Protein 2MMJ (pdb70)

Sequence (20 aa):
GLFGVLAKVAHVVGAIAEHFGLFGVLAKVAHVVGAIAEHFGLFGVLAKVAHVVGAIAEHFGLFGVLAKVAHVVGAIAEHFGLFGVLAKVAHVVGAIAEHFGLFGVLAKVAHVVGAIAEHFGLFGVLAKVAHVVGAIAEHFGLFGVLAKVAHVVGAIAEHFGLFGVLAKVAHVVGAIAEHFGLFGVLAKVAHVVGAIAEHFGLFGVLAKVAHVVGAIAEHFGLFGVLAKVAHVVGAIAEHFGLFGVLAKVAHVVGAIAEHFGLFGVLAKVAHVVGAIAEHFGLFGVLAKVAHVVGAIAEHFGLFGVLAKVAHVVGAIAEHFGLFGVLAKVAHVVGAIAEHFGLFGVLAKVAHVVGAIAEHFGLFGVLAKVAHVVGAIAEHFGLFGVLAKVAHVVGAIAEHF

Organism: Ranoidea genimaculata (NCBI:txid95132)

Radius of gyration: 10.29 Å; Cα contacts (8 Å, |Δi|>4): 0; chains: 1; bounding box: 11×31×11 Å

Structure (mmCIF, N/CA/C/O backbone):
data_2MMJ
#
_entry.id   2MMJ
#
loop_
_atom_site.group_PDB
_atom_site.id
_atom_site.type_symbol
_atom_site.label_atom_id
_atom_site.label_alt_id
_atom_site.label_comp_id
_atom_site.label_asym_id
_atom_site.label_entity_id
_atom_site.label_seq_id
_atom_site.pdbx_PDB_ins_code
_atom_site.Cartn_x
_atom_site.Cartn_y
_atom_site.Cartn_z
_atom_site.occupancy
_atom_site.B_iso_or_equiv
_atom_site.auth_seq_id
_atom_site.auth_comp_id
_atom_site.auth_asym_id
_atom_site.auth_atom_id
_atom_site.pdbx_PDB_model_num
ATOM 1 N N . GLY A 1 1 ? -4.249 -17.488 2.429 1.00 13.00 1 GLY A N 1
ATOM 2 C CA . GLY A 1 1 ? -3.508 -17.487 1.182 1.00 45.03 1 GLY A CA 1
ATOM 3 C C . GLY A 1 1 ? -3.797 -16.263 0.336 1.00 1.20 1 GLY A C 1
ATOM 4 O O . GLY A 1 1 ? -2.952 -15.826 -0.447 1.00 12.11 1 GLY A O 1
ATOM 10 N N . LEU A 1 2 ? -4.994 -15.708 0.491 1.00 2.14 2 LEU A N 1
ATOM 11 C CA . LEU A 1 2 ? -5.394 -14.527 -0.266 1.00 2.23 2 LEU A CA 1
ATOM 12 C C . LEU A 1 2 ? -4.766 -13.266 0.320 1.00 63.21 2 LEU A C 1
ATOM 13 O O . LEU A 1 2 ? -3.900 -12.646 -0.299 1.00 34.13 2 LEU A O 1
ATOM 29 N N . PHE A 1 3 ? -5.206 -12.894 1.517 1.00 4.43 3 PHE A N 1
ATOM 30 C CA . PHE A 1 3 ? -4.686 -11.707 2.188 1.00 63.44 3 PHE A CA 1
ATOM 31 C C . PHE A 1 3 ? -3.168 -11.783 2.327 1.00 11.14 3 PHE A C 1
ATOM 32 O O . PHE A 1 3 ? -2.486 -10.760 2.365 1.00 64.12 3 PHE A O 1
ATOM 49 N N . GLY A 1 4 ? -2.647 -13.004 2.405 1.00 42.32 4 GLY A N 1
ATOM 50 C CA . GLY A 1 4 ? -1.214 -13.191 2.540 1.00 31.25 4 GLY A CA 1
ATOM 51 C C . GLY A 1 4 ? -0.428 -12.425 1.495 1.00 24.23 4 GLY A C 1
ATOM 52 O O . GLY A 1 4 ? 0.704 -12.008 1.742 1.00 50.32 4 GLY A O 1
ATOM 56 N N . VAL A 1 5 ? -1.027 -12.241 0.323 1.00 30.02 5 VAL A N 1
ATOM 57 C CA . VAL A 1 5 ? -0.375 -11.521 -0.764 1.00 11.30 5 VAL A CA 1
ATOM 58 C C . VAL A 1 5 ? -0.823 -10.064 -0.804 1.00 44.11 5 VAL A C 1
ATOM 59 O O . VAL A 1 5 ? -0.113 -9.199 -1.318 1.00 45.43 5 VAL A O 1
ATOM 72 N N . LEU A 1 6 ? -2.004 -9.799 -0.258 1.00 52.41 6 LEU A N 1
ATOM 73 C CA . LEU A 1 6 ? -2.548 -8.445 -0.230 1.00 62.14 6 LEU A CA 1
ATOM 74 C C . LEU A 1 6 ? -1.549 -7.470 0.384 1.00 42.43 6 LEU A C 1
ATOM 75 O O . LEU A 1 6 ? -1.554 -6.280 0.068 1.00 23.23 6 LEU A O 1
ATOM 91 N N . ALA A 1 7 ? -0.692 -7.982 1.261 1.00 61.22 7 ALA A N 1
ATOM 92 C CA . ALA A 1 7 ? 0.316 -7.157 1.916 1.00 72.43 7 ALA A CA 1
ATOM 93 C C . ALA A 1 7 ? 1.240 -6.505 0.894 1.00 64.15 7 ALA A C 1
ATOM 94 O O . ALA A 1 7 ? 1.808 -5.442 1.144 1.00 43.22 7 ALA A O 1
ATOM 101 N N . LYS A 1 8 ? 1.388 -7.149 -0.259 1.00 62.03 8 LYS A N 1
ATOM 102 C CA . LYS A 1 8 ? 2.244 -6.632 -1.321 1.00 33.02 8 LYS A CA 1
ATOM 103 C C . LYS A 1 8 ? 1.748 -5.273 -1.806 1.00 23.24 8 LYS A C 1
ATOM 104 O O . LYS A 1 8 ? 2.487 -4.524 -2.445 1.00 73.12 8 LYS A O 1
ATOM 123 N N . VAL A 1 9 ? 0.494 -4.961 -1.496 1.00 10.43 9 VAL A N 1
ATOM 124 C CA . VAL A 1 9 ? -0.099 -3.691 -1.898 1.00 10.35 9 VAL A CA 1
ATOM 125 C C . VAL A 1 9 ? -0.909 -3.078 -0.760 1.00 62.14 9 VAL A C 1
ATOM 126 O O . VAL A 1 9 ? -2.061 -2.687 -0.946 1.00 21.34 9 VAL A O 1
ATOM 139 N N . ALA A 1 10 ? -0.298 -2.997 0.417 1.00 43.00 10 ALA A N 1
ATOM 140 C CA . ALA A 1 10 ? -0.961 -2.429 1.584 1.00 21.33 10 ALA A CA 1
ATOM 141 C C . ALA A 1 10 ? 0.053 -2.029 2.651 1.00 33.31 10 ALA A C 1
ATOM 142 O O . ALA A 1 10 ? 0.477 -2.890 3.397 1.00 64.55 10 ALA A O 1
ATOM 168 N N . HIS A 1 12 ? 2.920 0.238 1.647 1.00 41.34 12 HIS A N 1
ATOM 169 C CA . HIS A 1 12 ? 3.951 0.849 0.814 1.00 74.51 12 HIS A CA 1
ATOM 170 C C . HIS A 1 12 ? 3.327 1.604 -0.356 1.00 0.02 12 HIS A C 1
ATOM 171 O O . HIS A 1 12 ? 3.970 2.453 -0.973 1.00 52.40 12 HIS A O 1
ATOM 185 N N . VAL A 1 13 ? 2.071 1.288 -0.656 1.00 1.42 13 VAL A N 1
ATOM 186 C CA . VAL A 1 13 ? 1.360 1.937 -1.751 1.00 45.41 13 VAL A CA 1
ATOM 187 C C . VAL A 1 13 ? 1.399 3.455 -1.608 1.00 72.35 13 VAL A C 1
ATOM 188 O O . VAL A 1 13 ? 1.828 4.164 -2.518 1.00 43.14 13 VAL A O 1
ATOM 201 N N . VAL A 1 14 ? 0.947 3.947 -0.459 1.00 50.24 14 VAL A N 1
ATOM 202 C CA . VAL A 1 14 ? 0.931 5.381 -0.196 1.00 11.11 14 VAL A CA 1
ATOM 203 C C . VAL A 1 14 ? 2.302 6.001 -0.444 1.00 35.12 14 VAL A C 1
ATOM 204 O O . VAL A 1 14 ? 2.408 7.112 -0.962 1.00 33.34 14 VAL A O 1
ATOM 217 N N . GLY A 1 15 ? 3.350 5.274 -0.070 1.00 62.44 15 GLY A N 1
ATOM 218 C CA . GLY A 1 15 ? 4.701 5.768 -0.261 1.00 3.05 15 GLY A CA 1
ATOM 219 C C . GLY A 1 15 ? 5.039 5.986 -1.722 1.00 54.02 15 GLY A C 1
ATOM 220 O O . GLY A 1 15 ? 5.926 6.772 -2.051 1.00 4.34 15 GLY A O 1
ATOM 224 N N . ALA A 1 16 ? 4.329 5.287 -2.602 1.00 63.12 16 ALA A N 1
ATOM 225 C CA . ALA A 1 16 ? 4.558 5.408 -4.037 1.00 10.24 16 ALA A CA 1
ATOM 226 C C . ALA A 1 16 ? 3.601 6.417 -4.662 1.00 13.33 16 ALA A C 1
ATOM 227 O O . ALA A 1 16 ? 4.026 7.346 -5.350 1.00 35.21 16 ALA A O 1
ATOM 234 N N . ILE A 1 17 ? 2.308 6.229 -4.419 1.00 21.35 17 ILE A N 1
ATOM 235 C CA . ILE A 1 17 ? 1.291 7.123 -4.958 1.00 4.22 17 ILE A CA 1
ATOM 236 C C . ILE A 1 17 ? 1.559 8.568 -4.552 1.00 4.44 17 ILE A C 1
ATOM 237 O O . ILE A 1 17 ? 1.314 9.496 -5.322 1.00 15.11 17 ILE A O 1
ATOM 253 N N . ALA A 1 18 ? 2.067 8.752 -3.337 1.00 34.50 18 ALA A N 1
ATOM 254 C CA . ALA A 1 18 ? 2.372 10.083 -2.829 1.00 41.45 18 ALA A CA 1
ATOM 255 C C . ALA A 1 18 ? 3.600 10.666 -3.520 1.00 65.33 18 ALA A C 1
ATOM 256 O O . ALA A 1 18 ? 3.856 11.867 -3.442 1.00 25.34 18 ALA A O 1
ATOM 263 N N . GLU A 1 19 ? 4.357 9.806 -4.196 1.00 51.30 19 GLU A N 1
ATOM 264 C CA . GLU A 1 19 ? 5.560 10.237 -4.899 1.00 54.10 19 GLU A CA 1
ATOM 265 C C . GLU A 1 19 ? 5.203 11.055 -6.137 1.00 73.41 19 GLU A C 1
ATOM 266 O O . GLU A 1 19 ? 5.727 12.150 -6.344 1.00 71.42 19 GLU A O 1
ATOM 278 N N . HIS A 1 20 ? 4.307 10.514 -6.958 1.00 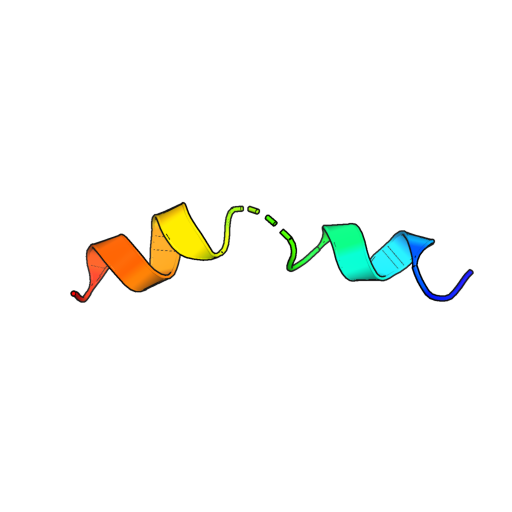5.40 20 HIS A N 1
ATOM 279 C CA . HIS A 1 20 ? 3.880 11.193 -8.176 1.00 52.02 20 HIS A CA 1
ATOM 280 C C . HIS A 1 20 ? 2.880 12.301 -7.859 1.00 33.44 20 HIS A C 1
ATOM 281 O O . HIS A 1 20 ? 2.726 13.251 -8.626 1.00 3.33 20 HIS A O 1
ATOM 295 N N . PHE A 1 21 ? 2.201 12.171 -6.723 1.00 71.45 21 PHE A N 1
ATOM 296 C CA . PHE A 1 21 ? 1.214 13.159 -6.305 1.00 41.53 21 PHE A CA 1
ATOM 297 C C . PHE A 1 21 ? 1.835 14.180 -5.356 1.00 21.22 21 PHE A C 1
ATOM 298 O O . PHE A 1 21 ? 1.165 14.816 -4.579 1.00 72.14 21 PHE A O 1
ATOM 318 N N . GLY A 1 1 ? -4.378 -18.396 1.345 1.00 1.44 1 GLY A N 2
ATOM 319 C CA . GLY A 1 1 ? -3.772 -17.167 1.825 1.00 42.12 1 GLY A CA 2
ATOM 320 C C . GLY A 1 1 ? -4.014 -15.998 0.891 1.00 43.33 1 GLY A C 2
ATOM 321 O O . GLY A 1 1 ? -3.082 -15.488 0.267 1.00 60.40 1 GLY A O 2
ATOM 327 N N . LEU A 1 2 ? -5.269 -15.573 0.790 1.00 13.40 2 LEU A N 2
ATOM 328 C CA . LEU A 1 2 ? -5.632 -14.456 -0.077 1.00 35.21 2 LEU A CA 2
ATOM 329 C C . LEU A 1 2 ? -5.014 -13.155 0.424 1.00 12.34 2 LEU A C 2
ATOM 330 O O . LEU A 1 2 ? -4.201 -12.537 -0.265 1.00 41.35 2 LEU A O 2
ATOM 346 N N . PHE A 1 3 ? -5.401 -12.745 1.627 1.00 32.35 3 PHE A N 2
ATOM 347 C CA . PHE A 1 3 ? -4.884 -11.518 2.220 1.00 71.20 3 PHE A CA 2
ATOM 348 C C . PHE A 1 3 ? -3.374 -11.605 2.419 1.00 14.43 3 PHE A C 2
ATOM 349 O O . PHE A 1 3 ? -2.675 -10.593 2.399 1.00 3.23 3 PHE A O 2
ATOM 366 N N . GLY A 1 4 ? -2.876 -12.823 2.614 1.00 63.43 4 GLY A N 2
ATOM 367 C CA . GLY A 1 4 ? -1.453 -13.020 2.814 1.00 42.21 4 GLY A CA 2
ATOM 368 C C . GLY A 1 4 ? -0.618 -12.360 1.735 1.00 54.53 4 GLY A C 2
ATOM 369 O O . GLY A 1 4 ? 0.525 -11.971 1.975 1.00 54.11 4 GLY A O 2
ATOM 373 N N . VAL A 1 5 ? -1.190 -12.232 0.542 1.00 64.20 5 VAL A N 2
ATOM 374 C CA . VAL A 1 5 ? -0.490 -11.615 -0.578 1.00 44.43 5 VAL A CA 2
ATOM 375 C C . VAL A 1 5 ? -0.877 -10.147 -0.726 1.00 15.53 5 VAL A C 2
ATOM 376 O O . VAL A 1 5 ? -0.112 -9.343 -1.260 1.00 2.32 5 VAL A O 2
ATOM 389 N N . LEU A 1 6 ? -2.067 -9.803 -0.246 1.00 43.11 6 LEU A N 2
ATOM 390 C CA . LEU A 1 6 ? -2.555 -8.431 -0.324 1.00 41.25 6 LEU A CA 2
ATOM 391 C C . LEU A 1 6 ? -1.567 -7.464 0.321 1.00 3.53 6 LEU A C 2
ATOM 392 O O . LEU A 1 6 ? -1.525 -6.283 -0.023 1.00 54.45 6 LEU A O 2
ATOM 408 N N . ALA A 1 7 ? -0.771 -7.975 1.255 1.00 1.54 7 ALA A N 2
ATOM 409 C CA . ALA A 1 7 ? 0.221 -7.158 1.944 1.00 63.12 7 ALA A CA 2
ATOM 410 C C . ALA A 1 7 ? 1.245 -6.596 0.963 1.00 55.51 7 ALA A C 2
ATOM 411 O O . ALA A 1 7 ? 1.832 -5.539 1.201 1.00 30.55 7 ALA A O 2
ATOM 418 N N . LYS A 1 8 ? 1.457 -7.309 -0.137 1.00 62.14 8 LYS A N 2
ATOM 419 C CA . LYS A 1 8 ? 2.411 -6.882 -1.154 1.00 40.40 8 LYS A CA 2
ATOM 420 C C . LYS A 1 8 ? 2.017 -5.527 -1.735 1.00 63.42 8 LYS A C 2
ATOM 421 O O . LYS A 1 8 ? 2.839 -4.833 -2.331 1.00 3.15 8 LYS A O 2
ATOM 440 N N . VAL A 1 9 ? 0.752 -5.158 -1.558 1.00 73.42 9 VAL A N 2
ATOM 441 C CA . VAL A 1 9 ? 0.248 -3.886 -2.063 1.00 2.05 9 VAL A CA 2
ATOM 442 C C . VAL A 1 9 ? -0.622 -3.188 -1.024 1.00 2.45 9 VAL A C 2
ATOM 443 O O . VAL A 1 9 ? -1.728 -2.743 -1.325 1.00 43.24 9 VAL A O 2
ATOM 456 N N . ALA A 1 10 ? -0.112 -3.095 0.200 1.00 71.41 10 ALA A N 2
ATOM 457 C CA . ALA A 1 10 ? -0.842 -2.448 1.284 1.00 34.14 10 ALA A CA 2
ATOM 458 C C . ALA A 1 10 ? 0.104 -2.013 2.399 1.00 32.51 10 ALA A C 2
ATOM 459 O O . ALA A 1 10 ? 0.449 -2.841 3.220 1.00 64.22 10 ALA A O 2
ATOM 485 N N . HIS A 1 12 ? 3.114 0.147 1.499 1.00 32.21 12 HIS A N 2
ATOM 486 C CA . HIS A 1 12 ? 4.208 0.709 0.714 1.00 32.41 12 HIS A CA 2
ATOM 487 C C . HIS A 1 12 ? 3.672 1.484 -0.486 1.00 52.22 12 HIS A C 2
ATOM 488 O O . HIS A 1 12 ? 4.354 2.353 -1.030 1.00 63.13 12 HIS A O 2
ATOM 502 N N . VAL A 1 13 ? 2.448 1.163 -0.893 1.00 3.24 13 VAL A N 2
ATOM 503 C CA . VAL A 1 13 ? 1.821 1.829 -2.029 1.00 54.35 13 VAL A CA 2
ATOM 504 C C . VAL A 1 13 ? 1.790 3.341 -1.830 1.00 11.33 13 VAL A C 2
ATOM 505 O O . VAL A 1 13 ? 2.252 4.100 -2.683 1.00 2.11 13 VAL A O 2
ATOM 518 N N . VAL A 1 14 ? 1.244 3.773 -0.698 1.00 34.24 14 VAL A N 2
ATOM 519 C CA . VAL A 1 14 ? 1.154 5.194 -0.386 1.00 55.11 14 VAL A CA 2
ATOM 520 C C . VAL A 1 14 ? 2.504 5.881 -0.558 1.00 64.21 14 VAL A C 2
ATOM 521 O O . VAL A 1 14 ? 2.577 7.029 -0.994 1.00 50.21 14 VAL A O 2
ATOM 534 N N . GLY A 1 15 ? 3.573 5.170 -0.213 1.00 33.41 15 GLY A N 2
ATOM 535 C CA . GLY A 1 15 ? 4.907 5.726 -0.337 1.00 13.51 15 GLY A CA 2
ATOM 536 C C . GLY A 1 15 ? 5.234 6.137 -1.759 1.00 73.43 15 GLY A C 2
ATOM 537 O O . GLY A 1 15 ? 6.001 7.073 -1.981 1.00 55.14 15 GLY A O 2
ATOM 541 N N . ALA A 1 16 ? 4.652 5.433 -2.724 1.00 31.14 16 ALA A N 2
ATOM 542 C CA . ALA A 1 16 ? 4.887 5.729 -4.132 1.00 63.12 16 ALA A CA 2
ATOM 543 C C . ALA A 1 16 ? 3.801 6.645 -4.688 1.00 32.30 16 ALA A C 2
ATOM 544 O O . ALA A 1 16 ? 4.092 7.619 -5.383 1.00 12.44 16 ALA A O 2
ATOM 551 N N . ILE A 1 17 ? 2.549 6.325 -4.379 1.00 44.01 17 ILE A N 2
ATOM 552 C CA . ILE A 1 17 ? 1.421 7.120 -4.848 1.00 61.44 17 ILE A CA 2
ATOM 553 C C . ILE A 1 17 ? 1.562 8.578 -4.425 1.00 43.25 17 ILE A C 2
ATOM 554 O O . ILE A 1 17 ? 1.215 9.489 -5.176 1.00 64.43 17 ILE A O 2
ATOM 570 N N . ALA A 1 18 ? 2.075 8.791 -3.218 1.00 52.20 18 ALA A N 2
ATOM 571 C CA . ALA A 1 18 ? 2.265 10.139 -2.696 1.00 3.13 18 ALA A CA 2
ATOM 572 C C . ALA A 1 18 ? 3.444 10.829 -3.376 1.00 74.21 18 ALA A C 2
ATOM 573 O O . ALA A 1 18 ? 3.643 12.033 -3.220 1.00 71.31 18 ALA A O 2
ATOM 580 N N . GLU A 1 19 ? 4.221 10.057 -4.130 1.00 52.11 19 GLU A N 2
ATOM 581 C CA . GLU A 1 19 ? 5.380 10.596 -4.831 1.00 21.12 19 GLU A CA 2
ATOM 582 C C . GLU A 1 19 ? 4.952 11.372 -6.073 1.00 22.11 19 GLU A C 2
ATOM 583 O O . GLU A 1 19 ? 5.378 12.507 -6.286 1.00 44.21 19 GLU A O 2
ATOM 595 N N . HIS A 1 20 ? 4.107 10.751 -6.891 1.00 53.42 20 HIS A N 2
ATOM 596 C CA . HIS A 1 20 ? 3.620 11.383 -8.112 1.00 13.35 20 HIS A CA 2
ATOM 597 C C . HIS A 1 20 ? 2.529 12.401 -7.799 1.00 73.51 20 HIS A C 2
ATOM 598 O O . HIS A 1 20 ? 2.294 13.331 -8.570 1.00 41.14 20 HIS A O 2
ATOM 612 N N . PHE A 1 21 ? 1.863 12.218 -6.663 1.00 22.14 21 PHE A N 2
ATOM 613 C CA . PHE A 1 21 ? 0.795 13.120 -6.249 1.00 72.51 21 PHE A CA 2
ATOM 614 C C . PHE A 1 21 ? 1.132 13.789 -4.920 1.00 5.13 21 PHE A C 2
ATOM 615 O O . PHE A 1 21 ? 0.281 14.048 -4.105 1.00 12.14 21 PHE A O 2
ATOM 635 N N . GLY A 1 1 ? -2.156 -17.254 1.884 1.00 12.03 1 GLY A N 3
ATOM 636 C CA . GLY A 1 1 ? -3.570 -17.154 1.574 1.00 4.35 1 GLY A CA 3
ATOM 637 C C . GLY A 1 1 ? -3.898 -15.925 0.749 1.00 43.21 1 GLY A C 3
ATOM 638 O O . GLY A 1 1 ? -2.999 -15.221 0.286 1.00 62.23 1 GLY A O 3
ATOM 644 N N . LEU A 1 2 ? -5.187 -15.665 0.562 1.00 61.44 2 LEU A N 3
ATOM 645 C CA . LEU A 1 2 ? -5.631 -14.514 -0.215 1.00 14.34 2 LEU A CA 3
ATOM 646 C C . LEU A 1 2 ? -5.018 -13.225 0.323 1.00 40.20 2 LEU A C 3
ATOM 647 O O . LEU A 1 2 ? -4.204 -12.587 -0.345 1.00 3.30 2 LEU A O 3
ATOM 663 N N . PHE A 1 3 ? -5.412 -12.848 1.535 1.00 33.13 3 PHE A N 3
ATOM 664 C CA . PHE A 1 3 ? -4.901 -11.636 2.163 1.00 30.33 3 PHE A CA 3
ATOM 665 C C . PHE A 1 3 ? -3.387 -11.712 2.340 1.00 70.15 3 PHE A C 3
ATOM 666 O O . PHE A 1 3 ? -2.699 -10.692 2.338 1.00 65.45 3 PHE A O 3
ATOM 683 N N . GLY A 1 4 ? -2.875 -12.930 2.491 1.00 51.02 4 GLY A N 3
ATOM 684 C CA . GLY A 1 4 ? -1.447 -13.118 2.667 1.00 12.03 4 GLY A CA 3
ATOM 685 C C . GLY A 1 4 ? -0.634 -12.414 1.599 1.00 45.02 4 GLY A C 3
ATOM 686 O O . GLY A 1 4 ? 0.507 -12.017 1.837 1.00 33.24 4 GLY A O 3
ATOM 690 N N . VAL A 1 5 ? -1.220 -12.261 0.416 1.00 1.33 5 VAL A N 3
ATOM 691 C CA . VAL A 1 5 ? -0.543 -11.601 -0.693 1.00 4.21 5 VAL A CA 3
ATOM 692 C C . VAL A 1 5 ? -0.951 -10.135 -0.793 1.00 63.23 5 VAL A C 3
ATOM 693 O O . VAL A 1 5 ? -0.204 -9.306 -1.317 1.00 21.23 5 VAL A O 3
ATOM 706 N N . LEU A 1 6 ? -2.137 -9.821 -0.287 1.00 15.23 6 LEU A N 3
ATOM 707 C CA . LEU A 1 6 ? -2.646 -8.454 -0.318 1.00 71.41 6 LEU A CA 3
ATOM 708 C C . LEU A 1 6 ? -1.657 -7.491 0.332 1.00 34.44 6 LEU A C 3
ATOM 709 O O . LEU A 1 6 ? -1.636 -6.303 0.016 1.00 5.32 6 LEU A O 3
ATOM 725 N N . ALA A 1 7 ? -0.841 -8.014 1.240 1.00 42.22 7 ALA A N 3
ATOM 726 C CA . ALA A 1 7 ? 0.153 -7.202 1.932 1.00 14.22 7 ALA A CA 3
ATOM 727 C C . ALA A 1 7 ? 1.150 -6.599 0.948 1.00 0.42 7 ALA A C 3
ATOM 728 O O . ALA A 1 7 ? 1.726 -5.541 1.202 1.00 12.25 7 ALA A O 3
ATOM 735 N N . LYS A 1 8 ? 1.350 -7.278 -0.176 1.00 64.41 8 LYS A N 3
ATOM 736 C CA . LYS A 1 8 ? 2.277 -6.810 -1.198 1.00 54.54 8 LYS A CA 3
ATOM 737 C C . LYS A 1 8 ? 1.848 -5.451 -1.742 1.00 22.44 8 LYS A C 3
ATOM 738 O O . LYS A 1 8 ? 2.646 -4.731 -2.342 1.00 51.42 8 LYS A O 3
ATOM 757 N N . VAL A 1 9 ? 0.583 -5.105 -1.525 1.00 31.12 9 VAL A N 3
ATOM 758 C CA . VAL A 1 9 ? 0.048 -3.831 -1.990 1.00 50.33 9 VAL A CA 3
ATOM 759 C C . VAL A 1 9 ? -0.789 -3.159 -0.908 1.00 14.10 9 VAL A C 3
ATOM 760 O O . VAL A 1 9 ? -1.908 -2.713 -1.162 1.00 65.02 9 VAL A O 3
ATOM 773 N N . ALA A 1 10 ? -0.239 -3.089 0.300 1.00 12.13 10 ALA A N 3
ATOM 774 C CA . ALA A 1 10 ? -0.935 -2.468 1.421 1.00 74.03 10 ALA A CA 3
ATOM 775 C C . ALA A 1 10 ? 0.046 -2.051 2.511 1.00 32.34 10 ALA A C 3
ATOM 776 O O . ALA A 1 10 ? 0.426 -2.894 3.300 1.00 63.33 10 ALA A O 3
ATOM 802 N N . HIS A 1 12 ? 3.005 0.151 1.557 1.00 73.34 12 HIS A N 3
ATOM 803 C CA . HIS A 1 12 ? 4.067 0.736 0.747 1.00 1.00 12 HIS A CA 3
ATOM 804 C C . HIS A 1 12 ? 3.487 1.517 -0.428 1.00 5.22 12 HIS A C 3
ATOM 805 O O . HIS A 1 12 ? 4.144 2.395 -0.988 1.00 2.13 12 HIS A O 3
ATOM 819 N N . VAL A 1 13 ? 2.252 1.191 -0.797 1.00 30.53 13 VAL A N 3
ATOM 820 C CA . VAL A 1 13 ? 1.584 1.862 -1.905 1.00 14.43 13 VAL A CA 3
ATOM 821 C C . VAL A 1 13 ? 1.548 3.371 -1.693 1.00 51.14 13 VAL A C 3
ATOM 822 O O . VAL A 1 13 ? 1.888 4.143 -2.591 1.00 41.00 13 VAL A O 3
ATOM 835 N N . VAL A 1 14 ? 1.136 3.787 -0.501 1.00 22.04 14 VAL A N 3
ATOM 836 C CA . VAL A 1 14 ? 1.058 5.205 -0.169 1.00 75.22 14 VAL A CA 3
ATOM 837 C C . VAL A 1 14 ? 2.367 5.916 -0.490 1.00 4.23 14 VAL A C 3
ATOM 838 O O . VAL A 1 14 ? 2.375 6.959 -1.143 1.00 62.11 14 VAL A O 3
ATOM 851 N N . GLY A 1 15 ? 3.474 5.345 -0.026 1.00 23.10 15 GLY A N 3
ATOM 852 C CA . GLY A 1 15 ? 4.775 5.938 -0.273 1.00 51.53 15 GLY A CA 3
ATOM 853 C C . GLY A 1 15 ? 5.047 6.144 -1.751 1.00 23.52 15 GLY A C 3
ATOM 854 O O . GLY A 1 15 ? 5.862 6.986 -2.127 1.00 14.40 15 GLY A O 3
ATOM 858 N N . ALA A 1 16 ? 4.365 5.372 -2.590 1.00 34.24 16 ALA A N 3
ATOM 859 C CA . ALA A 1 16 ? 4.536 5.473 -4.034 1.00 25.54 16 ALA A CA 3
ATOM 860 C C . ALA A 1 16 ? 3.554 6.474 -4.634 1.00 20.33 16 ALA A C 3
ATOM 861 O O . ALA A 1 16 ? 3.952 7.404 -5.335 1.00 25.00 16 ALA A O 3
ATOM 868 N N . ILE A 1 17 ? 2.270 6.276 -4.355 1.00 72.24 17 ILE A N 3
ATOM 869 C CA . ILE A 1 17 ? 1.233 7.160 -4.868 1.00 34.14 17 ILE A CA 3
ATOM 870 C C . ILE A 1 17 ? 1.498 8.608 -4.469 1.00 4.10 17 ILE A C 3
ATOM 871 O O . ILE A 1 17 ? 1.223 9.533 -5.232 1.00 61.20 17 ILE A O 3
ATOM 887 N N . ALA A 1 18 ? 2.036 8.796 -3.269 1.00 63.30 18 ALA A N 3
ATOM 888 C CA . ALA A 1 18 ? 2.343 10.131 -2.769 1.00 42.32 18 ALA A CA 3
ATOM 889 C C . ALA A 1 18 ? 3.569 10.709 -3.469 1.00 24.14 18 ALA A C 3
ATOM 890 O O . ALA A 1 18 ? 3.836 11.908 -3.381 1.00 33.10 18 ALA A O 3
ATOM 897 N N . GLU A 1 19 ? 4.311 9.851 -4.161 1.00 34.01 19 GLU A N 3
ATOM 898 C CA . GLU A 1 19 ? 5.509 10.278 -4.873 1.00 3.40 19 GLU A CA 3
ATOM 899 C C . GLU A 1 19 ? 5.144 11.085 -6.116 1.00 72.31 19 GLU A C 3
ATOM 900 O O . GLU A 1 19 ? 5.675 12.173 -6.342 1.00 50.43 19 GLU A O 3
ATOM 912 N N . HIS A 1 20 ? 4.235 10.542 -6.921 1.00 25.22 20 HIS A N 3
ATOM 913 C CA . HIS A 1 20 ? 3.799 11.211 -8.141 1.00 32.14 20 HIS A CA 3
ATOM 914 C C . HIS A 1 20 ? 2.804 12.323 -7.825 1.00 51.32 20 HIS A C 3
ATOM 915 O O . HIS A 1 20 ? 2.645 13.267 -8.601 1.00 61.25 20 HIS A O 3
ATOM 929 N N . PHE A 1 21 ? 2.135 12.206 -6.683 1.00 32.23 21 PHE A N 3
ATOM 930 C CA . PHE A 1 21 ? 1.154 13.201 -6.266 1.00 42.11 21 PHE A CA 3
ATOM 931 C C . PHE A 1 21 ? 1.751 14.153 -5.233 1.00 1.31 21 PHE A C 3
ATOM 932 O O . PHE A 1 21 ? 1.057 14.764 -4.457 1.00 64.23 21 PHE A O 3
ATOM 952 N N . GLY A 1 1 ? -2.193 -17.268 1.800 1.00 11.12 1 GLY A N 4
ATOM 953 C CA . GLY A 1 1 ? -3.615 -17.122 1.551 1.00 74.15 1 GLY A CA 4
ATOM 954 C C . GLY A 1 1 ? -3.935 -15.902 0.713 1.00 41.50 1 GLY A C 4
ATOM 955 O O . GLY A 1 1 ? -3.032 -15.221 0.222 1.00 24.43 1 GLY A O 4
ATOM 961 N N . LEU A 1 2 ? -5.222 -15.621 0.545 1.00 73.15 2 LEU A N 4
ATOM 962 C CA . LEU A 1 2 ? -5.659 -14.474 -0.242 1.00 41.44 2 LEU A CA 4
ATOM 963 C C . LEU A 1 2 ? -5.055 -13.181 0.297 1.00 51.21 2 LEU A C 4
ATOM 964 O O . LEU A 1 2 ? -4.293 -12.503 -0.395 1.00 73.35 2 LEU A O 4
ATOM 980 N N . PHE A 1 3 ? -5.397 -12.846 1.536 1.00 22.12 3 PHE A N 4
ATOM 981 C CA . PHE A 1 3 ? -4.886 -11.635 2.169 1.00 72.51 3 PHE A CA 4
ATOM 982 C C . PHE A 1 3 ? -3.372 -11.710 2.346 1.00 71.51 3 PHE A C 4
ATOM 983 O O . PHE A 1 3 ? -2.684 -10.690 2.345 1.00 35.42 3 PHE A O 4
ATOM 1000 N N . GLY A 1 4 ? -2.860 -12.929 2.498 1.00 12.54 4 GLY A N 4
ATOM 1001 C CA . GLY A 1 4 ? -1.432 -13.116 2.676 1.00 54.11 4 GLY A CA 4
ATOM 1002 C C . GLY A 1 4 ? -0.618 -12.412 1.608 1.00 74.45 4 GLY A C 4
ATOM 1003 O O . GLY A 1 4 ? 0.522 -12.014 1.847 1.00 1.21 4 GLY A O 4
ATOM 1007 N N . VAL A 1 5 ? -1.204 -12.259 0.425 1.00 63.43 5 VAL A N 4
ATOM 1008 C CA . VAL A 1 5 ? -0.526 -11.600 -0.686 1.00 15.13 5 VAL A CA 4
ATOM 1009 C C . VAL A 1 5 ? -0.935 -10.135 -0.786 1.00 62.30 5 VAL A C 4
ATOM 1010 O O . VAL A 1 5 ? -0.190 -9.306 -1.311 1.00 71.43 5 VAL A O 4
ATOM 1023 N N . LEU A 1 6 ? -2.122 -9.822 -0.280 1.00 44.05 6 LEU A N 4
ATOM 1024 C CA . LEU A 1 6 ? -2.631 -8.455 -0.312 1.00 63.31 6 LEU A CA 4
ATOM 1025 C C . LEU A 1 6 ? -1.644 -7.491 0.338 1.00 55.43 6 LEU A C 4
ATOM 1026 O O . LEU A 1 6 ? -1.623 -6.302 0.022 1.00 53.31 6 LEU A O 4
ATOM 1042 N N . ALA A 1 7 ? -0.828 -8.012 1.247 1.00 25.43 7 ALA A N 4
ATOM 1043 C CA . ALA A 1 7 ? 0.165 -7.199 1.939 1.00 62.32 7 ALA A CA 4
ATOM 1044 C C . ALA A 1 7 ? 1.162 -6.596 0.956 1.00 20.45 7 ALA A C 4
ATOM 1045 O O . ALA A 1 7 ? 1.736 -5.537 1.209 1.00 15.32 7 ALA A O 4
ATOM 1052 N N . LYS A 1 8 ? 1.366 -7.277 -0.166 1.00 61.44 8 LYS A N 4
ATOM 1053 C CA . LYS A 1 8 ? 2.294 -6.809 -1.188 1.00 20.31 8 LYS A CA 4
ATOM 1054 C C . LYS A 1 8 ? 1.864 -5.450 -1.732 1.00 65.21 8 LYS A C 4
ATOM 1055 O O . LYS A 1 8 ? 2.662 -4.730 -2.331 1.00 64.13 8 LYS A O 4
ATOM 1074 N N . VAL A 1 9 ? 0.598 -5.107 -1.518 1.00 42.42 9 VAL A N 4
ATOM 1075 C CA . VAL A 1 9 ? 0.062 -3.833 -1.985 1.00 24.02 9 VAL A CA 4
ATOM 1076 C C . VAL A 1 9 ? -0.779 -3.162 -0.905 1.00 44.40 9 VAL A C 4
ATOM 1077 O O . VAL A 1 9 ? -1.897 -2.718 -1.162 1.00 22.22 9 VAL A O 4
ATOM 1090 N N . ALA A 1 10 ? -0.231 -3.089 0.304 1.00 31.31 10 ALA A N 4
ATOM 1091 C CA . ALA A 1 10 ? -0.930 -2.470 1.423 1.00 23.31 10 ALA A CA 4
ATOM 1092 C C . ALA A 1 10 ? 0.048 -2.051 2.516 1.00 35.41 10 ALA A C 4
ATOM 1093 O O . ALA A 1 10 ? 0.428 -2.895 3.306 1.00 61.15 10 ALA A O 4
ATOM 1119 N N . HIS A 1 12 ? 3.006 0.154 1.569 1.00 34.44 12 HIS A N 4
ATOM 1120 C CA . HIS A 1 12 ? 4.069 0.740 0.762 1.00 4.55 12 HIS A CA 4
ATOM 1121 C C . HIS A 1 12 ? 3.491 1.520 -0.415 1.00 22.32 12 HIS A C 4
ATOM 1122 O O . HIS A 1 12 ? 4.149 2.397 -0.975 1.00 34.11 12 HIS A O 4
ATOM 1136 N N . VAL A 1 13 ? 2.257 1.193 -0.785 1.00 65.23 13 VAL A N 4
ATOM 1137 C CA . VAL A 1 13 ? 1.590 1.862 -1.897 1.00 12.54 13 VAL A CA 4
ATOM 1138 C C . VAL A 1 13 ? 1.552 3.372 -1.685 1.00 63.31 13 VAL A C 4
ATOM 1139 O O . VAL A 1 13 ? 1.887 4.1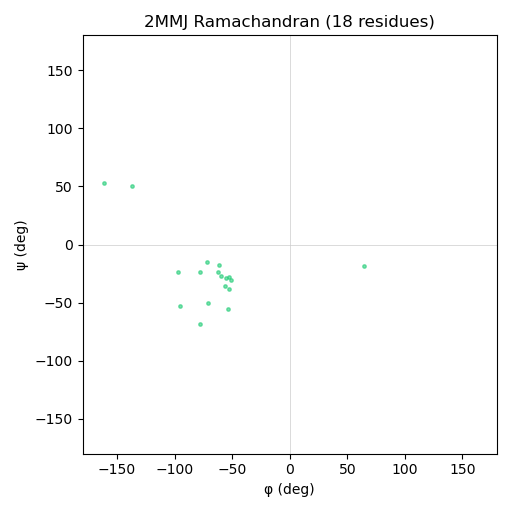44 -2.583 1.00 41.05 13 VAL A O 4
ATOM 1152 N N . VAL A 1 14 ? 1.142 3.787 -0.491 1.00 34.55 14 VAL A N 4
ATOM 1153 C CA . VAL A 1 14 ? 1.062 5.204 -0.159 1.00 71.03 14 VAL A CA 4
ATOM 1154 C C . VAL A 1 14 ? 2.368 5.919 -0.484 1.00 71.31 14 VAL A C 4
ATOM 1155 O O . VAL A 1 14 ? 2.372 6.960 -1.139 1.00 24.40 14 VAL A O 4
ATOM 1168 N N . GLY A 1 15 ? 3.478 5.353 -0.019 1.00 11.10 15 GLY A N 4
ATOM 1169 C CA . GLY A 1 15 ? 4.777 5.949 -0.270 1.00 14.41 15 GLY A CA 4
ATOM 1170 C C . GLY A 1 15 ? 5.046 6.151 -1.748 1.00 14.11 15 GLY A C 4
ATOM 1171 O O . GLY A 1 15 ? 5.856 6.996 -2.128 1.00 25.41 15 GLY A O 4
ATOM 1175 N N . ALA A 1 16 ? 4.366 5.373 -2.583 1.00 63.14 16 ALA A N 4
ATOM 1176 C CA . ALA A 1 16 ? 4.537 5.470 -4.027 1.00 63.32 16 ALA A CA 4
ATOM 1177 C C . ALA A 1 16 ? 3.554 6.468 -4.630 1.00 1.15 16 ALA A C 4
ATOM 1178 O O . ALA A 1 16 ? 3.951 7.396 -5.335 1.00 42.40 16 ALA A O 4
ATOM 1185 N N . ILE A 1 17 ? 2.270 6.272 -4.348 1.00 62.32 17 ILE A N 4
ATOM 1186 C CA . ILE A 1 17 ? 1.231 7.155 -4.863 1.00 45.30 17 ILE A CA 4
ATOM 1187 C C . ILE A 1 17 ? 1.498 8.604 -4.471 1.00 5.13 17 ILE A C 4
ATOM 1188 O O . ILE A 1 17 ? 1.222 9.527 -5.237 1.00 32.23 17 ILE A O 4
ATOM 1204 N N . ALA A 1 18 ? 2.040 8.796 -3.272 1.00 54.33 18 ALA A N 4
ATOM 1205 C CA . ALA A 1 18 ? 2.348 10.133 -2.779 1.00 51.42 18 ALA A CA 4
ATOM 1206 C C . ALA A 1 18 ? 3.570 10.711 -3.486 1.00 10.11 18 ALA A C 4
ATOM 1207 O O . ALA A 1 18 ? 3.835 11.910 -3.407 1.00 52.15 18 ALA A O 4
ATOM 1214 N N . GLU A 1 19 ? 4.311 9.849 -4.175 1.00 0.33 19 GLU A N 4
ATOM 1215 C CA . GLU A 1 19 ? 5.506 10.275 -4.894 1.00 2.32 19 GLU A CA 4
ATOM 1216 C C . GLU A 1 19 ? 5.136 11.077 -6.139 1.00 12.02 19 GLU A C 4
ATOM 1217 O O . GLU A 1 19 ? 5.664 12.165 -6.369 1.00 60.21 19 GLU A O 4
ATOM 1229 N N . HIS A 1 20 ? 4.226 10.530 -6.938 1.00 53.12 20 HIS A N 4
ATOM 1230 C CA . HIS A 1 20 ? 3.783 11.194 -8.159 1.00 62.12 20 HIS A CA 4
ATOM 1231 C C . HIS A 1 20 ? 2.785 12.303 -7.844 1.00 2.45 20 HIS A C 4
ATOM 1232 O O . HIS A 1 20 ? 2.620 13.243 -8.622 1.00 43.41 20 HIS A O 4
ATOM 1246 N N . PHE A 1 21 ? 2.121 12.188 -6.699 1.00 34.01 21 PHE A N 4
ATOM 1247 C CA . PHE A 1 21 ? 1.138 13.180 -6.281 1.00 51.01 21 PHE A CA 4
ATOM 1248 C C . PHE A 1 21 ? 1.719 14.108 -5.217 1.00 73.42 21 PHE A C 4
ATOM 1249 O O . PHE A 1 21 ? 1.013 14.699 -4.436 1.00 45.52 21 PHE A O 4
ATOM 1269 N N . GLY A 1 1 ? -4.077 -17.315 2.621 1.00 61.45 1 GLY A N 5
ATOM 1270 C CA . GLY A 1 1 ? -3.491 -17.399 1.296 1.00 71.24 1 GLY A CA 5
ATOM 1271 C C . GLY A 1 1 ? -3.831 -16.199 0.435 1.00 54.41 1 GLY A C 5
ATOM 1272 O O . GLY A 1 1 ? -2.999 -15.726 -0.340 1.00 11.12 1 GLY A O 5
ATOM 1278 N N . LEU A 1 2 ? -5.057 -15.706 0.568 1.00 50.41 2 LEU A N 5
ATOM 1279 C CA . LEU A 1 2 ? -5.506 -14.553 -0.206 1.00 32.13 2 LEU A CA 5
ATOM 1280 C C . LEU A 1 2 ? -4.894 -13.265 0.332 1.00 1.43 2 LEU A C 5
ATOM 1281 O O . LEU A 1 2 ? -4.045 -12.651 -0.316 1.00 72.41 2 LEU A O 5
ATOM 1297 N N . PHE A 1 3 ? -5.328 -12.859 1.520 1.00 23.25 3 PHE A N 5
ATOM 1298 C CA . PHE A 1 3 ? -4.822 -11.643 2.146 1.00 13.20 3 PHE A CA 5
ATOM 1299 C C . PHE A 1 3 ? -3.308 -11.713 2.323 1.00 5.45 3 PHE A C 5
ATOM 1300 O O . PHE A 1 3 ? -2.624 -10.689 2.324 1.00 33.43 3 PHE A O 5
ATOM 1317 N N . GLY A 1 4 ? -2.792 -12.929 2.474 1.00 65.33 4 GLY A N 5
ATOM 1318 C CA . GLY A 1 4 ? -1.362 -13.110 2.651 1.00 25.12 4 GLY A CA 5
ATOM 1319 C C . GLY A 1 4 ? -0.552 -12.404 1.584 1.00 54.42 4 GLY A C 5
ATOM 1320 O O . GLY A 1 4 ? 0.588 -12.003 1.823 1.00 13.44 4 GLY A O 5
ATOM 1324 N N . VAL A 1 5 ? -1.138 -12.251 0.401 1.00 4.34 5 VAL A N 5
ATOM 1325 C CA . VAL A 1 5 ? -0.463 -11.588 -0.709 1.00 45.10 5 VAL A CA 5
ATOM 1326 C C . VAL A 1 5 ? -0.876 -10.123 -0.808 1.00 62.45 5 VAL A C 5
ATOM 1327 O O . VAL A 1 5 ? -0.131 -9.291 -1.328 1.00 14.15 5 VAL A O 5
ATOM 1340 N N . LEU A 1 6 ? -2.064 -9.815 -0.303 1.00 5.52 6 LEU A N 5
ATOM 1341 C CA . LEU A 1 6 ? -2.577 -8.450 -0.334 1.00 11.33 6 LEU A CA 5
ATOM 1342 C C . LEU A 1 6 ? -1.595 -7.484 0.322 1.00 21.01 6 LEU A C 5
ATOM 1343 O O . LEU A 1 6 ? -1.578 -6.294 0.010 1.00 63.24 6 LEU A O 5
ATOM 1359 N N . ALA A 1 7 ? -0.778 -8.006 1.230 1.00 73.41 7 ALA A N 5
ATOM 1360 C CA . ALA A 1 7 ? 0.210 -7.192 1.927 1.00 41.34 7 ALA A CA 5
ATOM 1361 C C . ALA A 1 7 ? 1.209 -6.583 0.948 1.00 30.54 7 ALA A C 5
ATOM 1362 O O . ALA A 1 7 ? 1.779 -5.524 1.206 1.00 52.11 7 ALA A O 5
ATOM 1369 N N . LYS A 1 8 ? 1.417 -7.262 -0.176 1.00 21.03 8 LYS A N 5
ATOM 1370 C CA . LYS A 1 8 ? 2.346 -6.788 -1.194 1.00 74.51 8 LYS A CA 5
ATOM 1371 C C . LYS A 1 8 ? 1.913 -5.432 -1.739 1.00 11.15 8 LYS A C 5
ATOM 1372 O O . LYS A 1 8 ? 2.708 -4.709 -2.338 1.00 52.25 8 LYS A O 5
ATOM 1391 N N . VAL A 1 9 ? 0.646 -5.091 -1.525 1.00 2.35 9 VAL A N 5
ATOM 1392 C CA . VAL A 1 9 ? 0.106 -3.819 -1.993 1.00 62.32 9 VAL A CA 5
ATOM 1393 C C . VAL A 1 9 ? -0.738 -3.151 -0.914 1.00 12.04 9 VAL A C 5
ATOM 1394 O O . VAL A 1 9 ? -1.859 -2.712 -1.172 1.00 73.34 9 VAL A O 5
ATOM 1407 N N . ALA A 1 10 ? -0.193 -3.077 0.295 1.00 24.33 10 ALA A N 5
ATOM 1408 C CA . ALA A 1 10 ? -0.896 -2.460 1.414 1.00 51.15 10 ALA A CA 5
ATOM 1409 C C . ALA A 1 10 ? 0.079 -2.038 2.509 1.00 11.24 10 ALA A C 5
ATOM 1410 O O . ALA A 1 10 ? 0.461 -2.880 3.298 1.00 32.42 10 ALA A O 5
ATOM 1436 N N . HIS A 1 12 ? 3.030 0.177 1.567 1.00 75.03 12 HIS A N 5
ATOM 1437 C CA . HIS A 1 12 ? 4.094 0.767 0.761 1.00 33.33 12 HIS A CA 5
ATOM 1438 C C . HIS A 1 12 ? 3.515 1.544 -0.418 1.00 32.35 12 HIS A C 5
ATOM 1439 O O . HIS A 1 12 ? 4.170 2.422 -0.978 1.00 21.11 12 HIS A O 5
ATOM 1453 N N . VAL A 1 13 ? 2.282 1.213 -0.790 1.00 1.34 13 VAL A N 5
ATOM 1454 C CA . VAL A 1 13 ? 1.614 1.880 -1.902 1.00 64.24 13 VAL A CA 5
ATOM 1455 C C . VAL A 1 13 ? 1.570 3.389 -1.692 1.00 22.12 13 VAL A C 5
ATOM 1456 O O . VAL A 1 13 ? 1.908 4.162 -2.589 1.00 24.13 13 VAL A O 5
ATOM 1469 N N . VAL A 1 14 ? 1.152 3.803 -0.500 1.00 24.33 14 VAL A N 5
ATOM 1470 C CA . VAL A 1 14 ? 1.064 5.220 -0.170 1.00 70.43 14 VAL A CA 5
ATOM 1471 C C . VAL A 1 14 ? 2.371 5.939 -0.488 1.00 45.13 14 VAL A C 5
ATOM 1472 O O . VAL A 1 14 ? 2.374 6.982 -1.141 1.00 25.20 14 VAL A O 5
ATOM 1485 N N . GLY A 1 15 ? 3.480 5.374 -0.021 1.00 45.43 15 GLY A N 5
ATOM 1486 C CA . GLY A 1 15 ? 4.779 5.976 -0.266 1.00 30.34 15 GLY A CA 5
ATOM 1487 C C . GLY A 1 15 ? 5.053 6.180 -1.743 1.00 4.52 15 GLY A C 5
ATOM 1488 O O . GLY A 1 15 ? 5.864 7.027 -2.119 1.00 25.41 15 GLY A O 5
ATOM 1492 N N . ALA A 1 16 ? 4.376 5.404 -2.582 1.00 1.40 16 ALA A N 5
ATOM 1493 C CA . ALA A 1 16 ? 4.550 5.506 -4.026 1.00 70.12 16 ALA A CA 5
ATOM 1494 C C . ALA A 1 16 ? 3.564 6.499 -4.630 1.00 34.34 16 ALA A C 5
ATOM 1495 O O . ALA A 1 16 ? 3.956 7.428 -5.336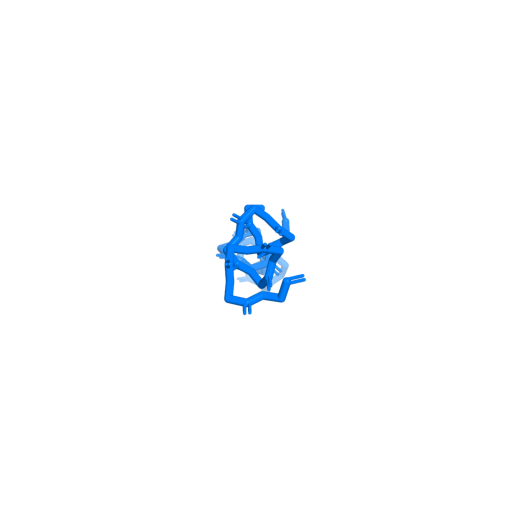 1.00 70.24 16 ALA A O 5
ATOM 1502 N N . ILE A 1 17 ? 2.280 6.296 -4.349 1.00 73.35 17 ILE A N 5
ATOM 1503 C CA . ILE A 1 17 ? 1.238 7.173 -4.865 1.00 10.15 17 ILE A CA 5
ATOM 1504 C C . ILE A 1 17 ? 1.498 8.624 -4.475 1.00 64.35 17 ILE A C 5
ATOM 1505 O O . ILE A 1 17 ? 1.217 9.544 -5.242 1.00 42.51 17 ILE A O 5
ATOM 1521 N N . ALA A 1 18 ? 2.037 8.821 -3.276 1.00 53.25 18 ALA A N 5
ATOM 1522 C CA . ALA A 1 18 ? 2.339 10.160 -2.785 1.00 60.45 18 ALA A CA 5
ATOM 1523 C C . ALA A 1 18 ? 3.555 10.745 -3.496 1.00 73.11 18 ALA A C 5
ATOM 1524 O O . ALA A 1 18 ? 3.810 11.946 -3.422 1.00 11.41 18 ALA A O 5
ATOM 1531 N N . GLU A 1 19 ? 4.302 9.886 -4.184 1.00 40.31 19 GLU A N 5
ATOM 1532 C CA . GLU A 1 19 ? 5.492 10.319 -4.907 1.00 50.31 19 GLU A CA 5
ATOM 1533 C C . GLU A 1 19 ? 5.112 11.118 -6.150 1.00 51.35 19 GLU A C 5
ATOM 1534 O O . GLU A 1 19 ? 5.630 12.211 -6.382 1.00 50.13 19 GLU A O 5
ATOM 1546 N N . HIS A 1 20 ? 4.205 10.564 -6.948 1.00 72.12 20 HIS A N 5
ATOM 1547 C CA . HIS A 1 20 ? 3.756 11.224 -8.169 1.00 10.14 20 HIS A CA 5
ATOM 1548 C C . HIS A 1 20 ? 2.745 12.323 -7.852 1.00 73.13 20 HIS A C 5
ATOM 1549 O O . HIS A 1 20 ? 2.568 13.260 -8.630 1.00 45.23 20 HIS A O 5
ATOM 1563 N N . PHE A 1 21 ? 2.085 12.199 -6.706 1.00 3.43 21 PHE A N 5
ATOM 1564 C CA . PHE A 1 21 ? 1.091 13.181 -6.287 1.00 2.30 21 PHE A CA 5
ATOM 1565 C C . PHE A 1 21 ? 1.637 14.066 -5.170 1.00 12.01 21 PHE A C 5
ATOM 1566 O O . PHE A 1 21 ? 0.908 14.630 -4.392 1.00 42.41 21 PHE A O 5
ATOM 1586 N N . GLY A 1 1 ? -2.839 -17.050 2.594 1.00 31.35 1 GLY A N 6
ATOM 1587 C CA . GLY A 1 1 ? -3.955 -17.164 1.675 1.00 74.55 1 GLY A CA 6
ATOM 1588 C C . GLY A 1 1 ? -4.088 -15.954 0.771 1.00 32.42 1 GLY A C 6
ATOM 1589 O O . GLY A 1 1 ? -3.088 -15.350 0.380 1.00 71.04 1 GLY A O 6
ATOM 1595 N N . LEU A 1 2 ? -5.324 -15.600 0.438 1.00 40.23 2 LEU A N 6
ATOM 1596 C CA . LEU A 1 2 ? -5.584 -14.454 -0.428 1.00 11.03 2 LEU A CA 6
ATOM 1597 C C . LEU A 1 2 ? -4.987 -13.180 0.162 1.00 10.34 2 LEU A C 6
ATOM 1598 O O . LEU A 1 2 ? -4.270 -12.446 -0.517 1.00 44.42 2 LEU A O 6
ATOM 1614 N N . PHE A 1 3 ? -5.288 -12.925 1.431 1.00 2.24 3 PHE A N 6
ATOM 1615 C CA . PHE A 1 3 ? -4.781 -11.740 2.113 1.00 21.24 3 PHE A CA 6
ATOM 1616 C C . PHE A 1 3 ? -3.266 -11.816 2.282 1.00 34.02 3 PHE A C 6
ATOM 1617 O O . PHE A 1 3 ? -2.584 -10.794 2.331 1.00 43.32 3 PHE A O 6
ATOM 1634 N N . GLY A 1 4 ? -2.747 -13.037 2.373 1.00 73.43 4 GLY A N 6
ATOM 1635 C CA . GLY A 1 4 ? -1.318 -13.226 2.537 1.00 12.24 4 GLY A CA 6
ATOM 1636 C C . GLY A 1 4 ? -0.511 -12.462 1.506 1.00 21.00 4 GLY A C 6
ATOM 1637 O O . GLY A 1 4 ? 0.614 -12.039 1.776 1.00 61.21 4 GLY A O 6
ATOM 1641 N N . VAL A 1 5 ? -1.084 -12.286 0.320 1.00 64.33 5 VAL A N 6
ATOM 1642 C CA . VAL A 1 5 ? -0.410 -11.569 -0.757 1.00 21.55 5 VAL A CA 6
ATOM 1643 C C . VAL A 1 5 ? -0.862 -10.115 -0.815 1.00 4.31 5 VAL A C 6
ATOM 1644 O O . VAL A 1 5 ? -0.145 -9.251 -1.322 1.00 54.51 5 VAL A O 6
ATOM 1657 N N . LEU A 1 6 ? -2.054 -9.849 -0.291 1.00 22.53 6 LEU A N 6
ATOM 1658 C CA . LEU A 1 6 ? -2.602 -8.498 -0.282 1.00 51.21 6 LEU A CA 6
ATOM 1659 C C . LEU A 1 6 ? -1.615 -7.514 0.338 1.00 10.14 6 LEU A C 6
ATOM 1660 O O . LEU A 1 6 ? -1.617 -6.328 0.011 1.00 52.44 6 LEU A O 6
ATOM 1676 N N . ALA A 1 7 ? -0.772 -8.015 1.235 1.00 74.31 7 ALA A N 6
ATOM 1677 C CA . ALA A 1 7 ? 0.222 -7.182 1.899 1.00 43.45 7 ALA A CA 6
ATOM 1678 C C . ALA A 1 7 ? 1.158 -6.532 0.885 1.00 61.30 7 ALA A C 6
ATOM 1679 O O . ALA A 1 7 ? 1.718 -5.465 1.136 1.00 61.15 7 ALA A O 6
ATOM 1686 N N . LYS A 1 8 ? 1.324 -7.184 -0.262 1.00 5.25 8 LYS A N 6
ATOM 1687 C CA . LYS A 1 8 ? 2.193 -6.671 -1.315 1.00 14.42 8 LYS A CA 6
ATOM 1688 C C . LYS A 1 8 ? 1.716 -5.302 -1.794 1.00 24.23 8 LYS A C 6
ATOM 1689 O O . LYS A 1 8 ? 2.478 -4.545 -2.395 1.00 54.52 8 LYS A O 6
ATOM 1708 N N . VAL A 1 9 ? 0.453 -4.993 -1.522 1.00 51.41 9 VAL A N 6
ATOM 1709 C CA . VAL A 1 9 ? -0.124 -3.716 -1.923 1.00 14.53 9 VAL A CA 6
ATOM 1710 C C . VAL A 1 9 ? -0.864 -3.057 -0.763 1.00 23.43 9 VAL A C 6
ATOM 1711 O O . VAL A 1 9 ? -1.990 -2.588 -0.918 1.00 41.02 9 VAL A O 6
ATOM 1724 N N . ALA A 1 10 ? -0.221 -3.027 0.400 1.00 43.51 10 ALA A N 6
ATOM 1725 C CA . ALA A 1 10 ? -0.816 -2.424 1.586 1.00 33.01 10 ALA A CA 6
ATOM 1726 C C . ALA A 1 10 ? 0.254 -2.032 2.598 1.00 3.22 10 ALA A C 6
ATOM 1727 O O . ALA A 1 10 ? 0.684 -2.888 3.346 1.00 3.34 10 ALA A O 6
ATOM 1753 N N . HIS A 1 12 ? 3.150 0.173 1.426 1.00 24.12 12 HIS A N 6
ATOM 1754 C CA . HIS A 1 12 ? 4.143 0.772 0.540 1.00 1.12 12 HIS A CA 6
ATOM 1755 C C . HIS A 1 12 ? 3.467 1.560 -0.578 1.00 13.20 12 HIS A C 6
ATOM 1756 O O . HIS A 1 12 ? 4.080 2.431 -1.196 1.00 22.25 12 HIS A O 6
ATOM 1770 N N . VAL A 1 13 ? 2.201 1.247 -0.834 1.00 40.22 13 VAL A N 6
ATOM 1771 C CA . VAL A 1 13 ? 1.441 1.926 -1.878 1.00 5.41 13 VAL A CA 6
ATOM 1772 C C . VAL A 1 13 ? 1.456 3.437 -1.673 1.00 33.23 13 VAL A C 6
ATOM 1773 O O . VAL A 1 13 ? 2.003 4.180 -2.487 1.00 63.41 13 VAL A O 6
ATOM 1786 N N . VAL A 1 14 ? 0.849 3.886 -0.579 1.00 52.23 14 VAL A N 6
ATOM 1787 C CA . VAL A 1 14 ? 0.791 5.308 -0.265 1.00 4.20 14 VAL A CA 6
ATOM 1788 C C . VAL A 1 14 ? 2.177 5.942 -0.333 1.00 11.32 14 VAL A C 6
ATOM 1789 O O . VAL A 1 14 ? 2.317 7.123 -0.649 1.00 14.10 14 VAL A O 6
ATOM 1802 N N . GLY A 1 15 ? 3.201 5.147 -0.034 1.00 52.51 15 GLY A N 6
ATOM 1803 C CA . GLY A 1 15 ? 4.562 5.647 -0.068 1.00 5.25 15 GLY A CA 6
ATOM 1804 C C . GLY A 1 15 ? 5.004 6.034 -1.465 1.00 12.45 15 GLY A C 6
ATOM 1805 O O . GLY A 1 15 ? 5.801 6.956 -1.638 1.00 63.01 15 GLY A O 6
ATOM 1809 N N . ALA A 1 16 ? 4.486 5.329 -2.465 1.00 15.21 16 ALA A N 6
ATOM 1810 C CA . ALA A 1 16 ? 4.830 5.605 -3.853 1.00 44.11 16 ALA A CA 6
ATOM 1811 C C . ALA A 1 16 ? 3.806 6.531 -4.500 1.00 71.35 16 ALA A C 6
ATOM 1812 O O . ALA A 1 16 ? 4.164 7.449 -5.238 1.00 3.34 16 ALA A O 6
ATOM 1819 N N . ILE A 1 17 ? 2.531 6.281 -4.221 1.00 41.43 17 ILE A N 6
ATOM 1820 C CA . ILE A 1 17 ? 1.455 7.094 -4.776 1.00 60.41 17 ILE A CA 6
ATOM 1821 C C . ILE A 1 17 ? 1.642 8.567 -4.427 1.00 30.24 17 ILE A C 6
ATOM 1822 O O . ILE A 1 17 ? 1.343 9.449 -5.231 1.00 62.34 17 ILE A O 6
ATOM 1838 N N . ALA A 1 18 ? 2.140 8.825 -3.222 1.00 24.41 18 ALA A N 6
ATOM 1839 C CA . ALA A 1 18 ? 2.371 10.190 -2.767 1.00 63.11 18 ALA A CA 6
ATOM 1840 C C . ALA A 1 18 ? 3.578 10.805 -3.467 1.00 41.40 18 ALA A C 6
ATOM 1841 O O . ALA A 1 18 ? 3.815 12.009 -3.370 1.00 23.31 18 ALA A O 6
ATOM 1848 N N . GLU A 1 19 ? 4.338 9.971 -4.171 1.00 34.42 19 GLU A N 6
ATOM 1849 C CA . GLU A 1 19 ? 5.521 10.434 -4.885 1.00 0.45 19 GLU A CA 6
ATOM 1850 C C . GLU A 1 19 ? 5.132 11.163 -6.167 1.00 44.04 19 GLU A C 6
ATOM 1851 O O . GLU A 1 19 ? 5.587 12.279 -6.423 1.00 71.15 19 GLU A O 6
ATOM 1863 N N . HIS A 1 20 ? 4.288 10.524 -6.971 1.00 63.45 20 HIS A N 6
ATOM 1864 C CA . HIS A 1 20 ? 3.837 11.110 -8.229 1.00 44.11 20 HIS A CA 6
ATOM 1865 C C . HIS A 1 20 ? 2.780 12.181 -7.981 1.00 31.34 20 HIS A C 6
ATOM 1866 O O . HIS A 1 20 ? 2.590 13.082 -8.798 1.00 2.41 20 HIS A O 6
ATOM 1880 N N . PHE A 1 21 ? 2.093 12.077 -6.847 1.00 70.25 21 PHE A N 6
ATOM 1881 C CA . PHE A 1 21 ? 1.054 13.035 -6.491 1.00 53.35 21 PHE A CA 6
ATOM 1882 C C . PHE A 1 21 ? 1.417 13.783 -5.212 1.00 63.21 21 PHE A C 6
ATOM 1883 O O . PHE A 1 21 ? 0.586 14.075 -4.389 1.00 53.43 21 PHE A O 6
ATOM 1903 N N . GLY A 1 1 ? -4.120 -17.227 2.626 1.00 23.53 1 GLY A N 7
ATOM 1904 C CA . GLY A 1 1 ? -3.722 -17.470 1.251 1.00 71.31 1 GLY A CA 7
ATOM 1905 C C . GLY A 1 1 ? -3.959 -16.269 0.358 1.00 53.31 1 GLY A C 7
ATOM 1906 O O . GLY A 1 1 ? -3.091 -15.889 -0.428 1.00 62.31 1 GLY A O 7
ATOM 1912 N N . LEU A 1 2 ? -5.138 -15.668 0.479 1.00 45.11 2 LEU A N 7
ATOM 1913 C CA . LEU A 1 2 ? -5.489 -14.503 -0.326 1.00 11.34 2 LEU A CA 7
ATOM 1914 C C . LEU A 1 2 ? -4.879 -13.234 0.261 1.00 41.25 2 LEU A C 7
ATOM 1915 O O . LEU A 1 2 ? -4.075 -12.562 -0.386 1.00 34.11 2 LEU A O 7
ATOM 1931 N N . PHE A 1 3 ? -5.268 -12.910 1.490 1.00 64.23 3 PHE A N 7
ATOM 1932 C CA . PHE A 1 3 ? -4.759 -11.722 2.165 1.00 54.11 3 PHE A CA 7
ATOM 1933 C C . PHE A 1 3 ? -3.245 -11.797 2.332 1.00 25.44 3 PHE A C 7
ATOM 1934 O O . PHE A 1 3 ? -2.562 -10.776 2.375 1.00 55.53 3 PHE A O 7
ATOM 1951 N N . GLY A 1 4 ? -2.726 -13.018 2.425 1.00 23.24 4 GLY A N 7
ATOM 1952 C CA . GLY A 1 4 ? -1.296 -13.206 2.587 1.00 34.12 4 GLY A CA 7
ATOM 1953 C C . GLY A 1 4 ? -0.491 -12.446 1.552 1.00 11.03 4 GLY A C 7
ATOM 1954 O O . GLY A 1 4 ? 0.635 -12.023 1.818 1.00 50.23 4 GLY A O 7
ATOM 1958 N N . VAL A 1 5 ? -1.066 -12.272 0.367 1.00 63.41 5 VAL A N 7
ATOM 1959 C CA . VAL A 1 5 ? -0.394 -11.559 -0.712 1.00 63.42 5 VAL A CA 7
ATOM 1960 C C . VAL A 1 5 ? -0.845 -10.104 -0.773 1.00 62.24 5 VAL A C 7
ATOM 1961 O O . VAL A 1 5 ? -0.130 -9.241 -1.284 1.00 70.33 5 VAL A O 7
ATOM 1974 N N . LEU A 1 6 ? -2.036 -9.837 -0.250 1.00 75.03 6 LEU A N 7
ATOM 1975 C CA . LEU A 1 6 ? -2.585 -8.485 -0.243 1.00 13.11 6 LEU A CA 7
ATOM 1976 C C . LEU A 1 6 ? -1.597 -7.500 0.375 1.00 23.33 6 LEU A C 7
ATOM 1977 O O . LEU A 1 6 ? -1.599 -6.315 0.044 1.00 32.21 6 LEU A O 7
ATOM 1993 N N . ALA A 1 7 ? -0.753 -8.000 1.271 1.00 54.11 7 ALA A N 7
ATOM 1994 C CA . ALA A 1 7 ? 0.243 -7.165 1.932 1.00 61.54 7 ALA A CA 7
ATOM 1995 C C . ALA A 1 7 ? 1.179 -6.520 0.916 1.00 53.34 7 ALA A C 7
ATOM 1996 O O . ALA A 1 7 ? 1.739 -5.452 1.164 1.00 21.11 7 ALA A O 7
ATOM 2003 N N . LYS A 1 8 ? 1.343 -7.173 -0.230 1.00 53.22 8 LYS A N 7
ATOM 2004 C CA . LYS A 1 8 ? 2.210 -6.663 -1.284 1.00 1.45 8 LYS A CA 7
ATOM 2005 C C . LYS A 1 8 ? 1.734 -5.297 -1.767 1.00 42.52 8 LYS A C 7
ATOM 2006 O O . LYS A 1 8 ? 2.495 -4.541 -2.371 1.00 44.44 8 LYS A O 7
ATOM 2025 N N . VAL A 1 9 ? 0.470 -4.985 -1.494 1.00 5.33 9 VAL A N 7
ATOM 2026 C CA . VAL A 1 9 ? -0.106 -3.708 -1.898 1.00 61.11 9 VAL A CA 7
ATOM 2027 C C . VAL A 1 9 ? -0.843 -3.047 -0.739 1.00 2.11 9 VAL A C 7
ATOM 2028 O O . VAL A 1 9 ? -1.971 -2.578 -0.894 1.00 33.14 9 VAL A O 7
ATOM 2041 N N . ALA A 1 10 ? -0.198 -3.012 0.422 1.00 14.24 10 ALA A N 7
ATOM 2042 C CA . ALA A 1 10 ? -0.792 -2.405 1.608 1.00 24.14 10 ALA A CA 7
ATOM 2043 C C . ALA A 1 10 ? 0.281 -2.006 2.614 1.00 14.52 10 ALA A C 7
ATOM 2044 O O . ALA A 1 10 ? 0.716 -2.858 3.365 1.00 71.24 10 ALA A O 7
ATOM 2070 N N . HIS A 1 12 ? 3.170 0.201 1.424 1.00 53.43 12 HIS A N 7
ATOM 2071 C CA . HIS A 1 12 ? 4.157 0.800 0.534 1.00 0.43 12 HIS A CA 7
ATOM 2072 C C . HIS A 1 12 ? 3.476 1.587 -0.582 1.00 54.44 12 HIS A C 7
ATOM 2073 O O . HIS A 1 12 ? 4.084 2.461 -1.200 1.00 23.14 12 HIS A O 7
ATOM 2087 N N . VAL A 1 13 ? 2.210 1.272 -0.834 1.00 24.50 13 VAL A N 7
ATOM 2088 C CA . VAL A 1 13 ? 1.446 1.948 -1.875 1.00 3.31 13 VAL A CA 7
ATOM 2089 C C . VAL A 1 13 ? 1.461 3.460 -1.673 1.00 20.04 13 VAL A C 7
ATOM 2090 O O . VAL A 1 13 ? 2.008 4.201 -2.490 1.00 71.21 13 VAL A O 7
ATOM 2103 N N . VAL A 1 14 ? 0.858 3.912 -0.578 1.00 63.51 14 VAL A N 7
ATOM 2104 C CA . VAL A 1 14 ? 0.804 5.334 -0.267 1.00 52.44 14 VAL A CA 7
ATOM 2105 C C . VAL A 1 14 ? 2.189 5.966 -0.340 1.00 41.21 14 VAL A C 7
ATOM 2106 O O . VAL A 1 14 ? 2.329 7.146 -0.659 1.00 55.34 14 VAL A O 7
ATOM 2119 N N . GLY A 1 15 ? 3.213 5.171 -0.044 1.00 14.24 15 GLY A N 7
ATOM 2120 C CA . GLY A 1 15 ? 4.576 5.670 -0.082 1.00 60.44 15 GLY A CA 7
ATOM 2121 C C . GLY A 1 15 ? 5.012 6.055 -1.482 1.00 1.34 15 GLY A C 7
ATOM 2122 O O . GLY A 1 15 ? 5.809 6.977 -1.659 1.00 63.31 15 GLY A O 7
ATOM 2126 N N . ALA A 1 16 ? 4.490 5.348 -2.479 1.00 32.10 16 ALA A N 7
ATOM 2127 C CA . ALA A 1 16 ? 4.831 5.621 -3.870 1.00 53.32 16 ALA A CA 7
ATOM 2128 C C . ALA A 1 16 ? 3.804 6.546 -4.514 1.00 23.13 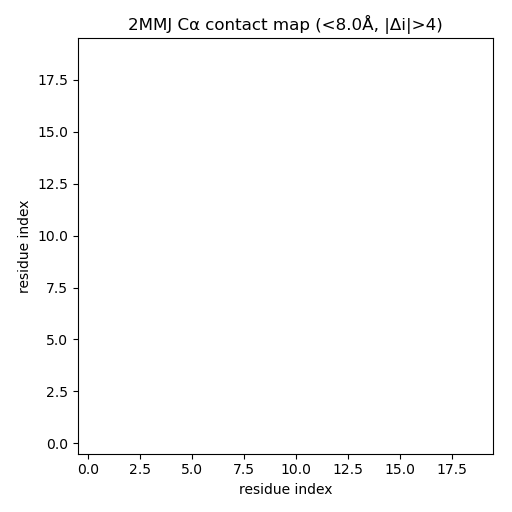16 ALA A C 7
ATOM 2129 O O . ALA A 1 16 ? 4.161 7.464 -5.254 1.00 13.51 16 ALA A O 7
ATOM 2136 N N . ILE A 1 17 ? 2.531 6.297 -4.232 1.00 54.32 17 ILE A N 7
ATOM 2137 C CA . ILE A 1 17 ? 1.453 7.108 -4.784 1.00 71.04 17 ILE A CA 7
ATOM 2138 C C . ILE A 1 17 ? 1.642 8.582 -4.439 1.00 74.25 17 ILE A C 7
ATOM 2139 O O . ILE A 1 17 ? 1.343 9.462 -5.245 1.00 11.22 17 ILE A O 7
ATOM 2155 N N . ALA A 1 18 ? 2.138 8.842 -3.234 1.00 10.13 18 ALA A N 7
ATOM 2156 C CA . ALA A 1 18 ? 2.370 10.209 -2.782 1.00 1.05 18 ALA A CA 7
ATOM 2157 C C . ALA A 1 18 ? 3.575 10.823 -3.487 1.00 22.22 18 ALA A C 7
ATOM 2158 O O . ALA A 1 18 ? 3.811 12.026 -3.395 1.00 1.44 18 ALA A O 7
ATOM 2165 N N . GLU A 1 19 ? 4.334 9.987 -4.189 1.00 65.34 19 GLU A N 7
ATOM 2166 C CA . GLU A 1 19 ? 5.515 10.450 -4.909 1.00 72.31 19 GLU A CA 7
ATOM 2167 C C . GLU A 1 19 ? 5.121 11.176 -6.191 1.00 42.52 19 GLU A C 7
ATOM 2168 O O . GLU A 1 19 ? 5.574 12.291 -6.450 1.00 3.53 19 GLU A O 7
ATOM 2180 N N . HIS A 1 20 ? 4.275 10.535 -6.992 1.00 11.42 20 HIS A N 7
ATOM 2181 C CA . HIS A 1 20 ? 3.820 11.120 -8.249 1.00 52.42 20 HIS A CA 7
ATOM 2182 C C . HIS A 1 20 ? 2.762 12.190 -7.998 1.00 71.41 20 HIS A C 7
ATOM 2183 O O . HIS A 1 20 ? 2.567 13.089 -8.816 1.00 61.32 20 HIS A O 7
ATOM 2197 N N . PHE A 1 21 ? 2.079 12.085 -6.862 1.00 5.42 21 PHE A N 7
ATOM 2198 C CA . PHE A 1 21 ? 1.039 13.043 -6.505 1.00 43.25 21 PHE A CA 7
ATOM 2199 C C . PHE A 1 21 ? 1.404 13.791 -5.226 1.00 64.02 21 PHE A C 7
ATOM 2200 O O . PHE A 1 21 ? 0.573 14.080 -4.400 1.00 34.41 21 PHE A O 7
ATOM 2220 N N . GLY A 1 1 ? -3.482 -17.182 2.588 1.00 53.22 1 GLY A N 8
ATOM 2221 C CA . GLY A 1 1 ? -3.578 -17.522 1.180 1.00 44.11 1 GLY A CA 8
ATOM 2222 C C . GLY A 1 1 ? -3.840 -16.310 0.309 1.00 63.42 1 GLY A C 8
ATOM 2223 O O . GLY A 1 1 ? -2.959 -15.865 -0.430 1.00 32.30 1 GLY A O 8
ATOM 2229 N N . LEU A 1 2 ? -5.052 -15.774 0.391 1.00 70.12 2 LEU A N 8
ATOM 2230 C CA . LEU A 1 2 ? -5.429 -14.607 -0.399 1.00 23.13 2 LEU A CA 8
ATOM 2231 C C . LEU A 1 2 ? -4.848 -13.332 0.203 1.00 33.12 2 LEU A C 8
ATOM 2232 O O . LEU A 1 2 ? -4.034 -12.652 -0.422 1.00 15.10 2 LEU A O 8
ATOM 2248 N N . PHE A 1 3 ? -5.270 -13.014 1.423 1.00 3.43 3 PHE A N 8
ATOM 2249 C CA . PHE A 1 3 ? -4.791 -11.822 2.111 1.00 42.53 3 PHE A CA 8
ATOM 2250 C C . PHE A 1 3 ? -3.276 -11.868 2.290 1.00 60.33 3 PHE A C 8
ATOM 2251 O O . PHE A 1 3 ? -2.615 -10.833 2.348 1.00 43.35 3 PHE A O 8
ATOM 2268 N N . GLY A 1 4 ? -2.733 -13.079 2.376 1.00 10.44 4 GLY A N 8
ATOM 2269 C CA . GLY A 1 4 ? -1.301 -13.239 2.548 1.00 3.03 4 GLY A CA 8
ATOM 2270 C C . GLY A 1 4 ? -0.503 -12.454 1.526 1.00 31.30 4 GLY A C 8
ATOM 2271 O O . GLY A 1 4 ? 0.616 -12.019 1.802 1.00 74.24 4 GLY A O 8
ATOM 2275 N N . VAL A 1 5 ? -1.078 -12.273 0.341 1.00 11.30 5 VAL A N 8
ATOM 2276 C CA . VAL A 1 5 ? -0.412 -11.535 -0.726 1.00 31.43 5 VAL A CA 8
ATOM 2277 C C . VAL A 1 5 ? -0.883 -10.086 -0.769 1.00 44.15 5 VAL A C 8
ATOM 2278 O O . VAL A 1 5 ? -0.176 -9.206 -1.260 1.00 3.41 5 VAL A O 8
ATOM 2291 N N . LEU A 1 6 ? -2.082 -9.844 -0.251 1.00 71.40 6 LEU A N 8
ATOM 2292 C CA . LEU A 1 6 ? -2.649 -8.499 -0.230 1.00 34.34 6 LEU A CA 8
ATOM 2293 C C . LEU A 1 6 ? -1.687 -7.514 0.426 1.00 53.21 6 LEU A C 8
ATOM 2294 O O . LEU A 1 6 ? -1.707 -6.321 0.128 1.00 50.32 6 LEU A O 8
ATOM 2310 N N . ALA A 1 7 ? -0.845 -8.023 1.319 1.00 14.34 7 ALA A N 8
ATOM 2311 C CA . ALA A 1 7 ? 0.128 -7.188 2.014 1.00 34.21 7 ALA A CA 8
ATOM 2312 C C . ALA A 1 7 ? 1.072 -6.510 1.028 1.00 3.24 7 ALA A C 8
ATOM 2313 O O . ALA A 1 7 ? 1.610 -5.437 1.304 1.00 13.12 7 ALA A O 8
ATOM 2320 N N . LYS A 1 8 ? 1.273 -7.143 -0.122 1.00 23.03 8 LYS A N 8
ATOM 2321 C CA . LYS A 1 8 ? 2.153 -6.602 -1.151 1.00 4.53 8 LYS A CA 8
ATOM 2322 C C . LYS A 1 8 ? 1.656 -5.242 -1.632 1.00 64.23 8 LYS A C 8
ATOM 2323 O O . LYS A 1 8 ? 2.408 -4.468 -2.224 1.00 25.21 8 LYS A O 8
ATOM 2342 N N . VAL A 1 9 ? 0.384 -4.957 -1.373 1.00 12.12 9 VAL A N 8
ATOM 2343 C CA . VAL A 1 9 ? -0.213 -3.690 -1.777 1.00 61.02 9 VAL A CA 8
ATOM 2344 C C . VAL A 1 9 ? -0.911 -3.011 -0.604 1.00 30.42 9 VAL A C 8
ATOM 2345 O O . VAL A 1 9 ? -2.034 -2.525 -0.733 1.00 65.41 9 VAL A O 8
ATOM 2358 N N . ALA A 1 10 ? -0.237 -2.981 0.541 1.00 64.41 10 ALA A N 8
ATOM 2359 C CA . ALA A 1 10 ? -0.791 -2.360 1.738 1.00 24.42 10 ALA A CA 8
ATOM 2360 C C . ALA A 1 10 ? 0.315 -1.948 2.704 1.00 21.22 10 ALA A C 8
ATOM 2361 O O . ALA A 1 10 ? 0.770 -2.790 3.453 1.00 25.44 10 ALA A O 8
ATOM 2387 N N . HIS A 1 12 ? 3.173 0.245 1.394 1.00 4.13 12 HIS A N 8
ATOM 2388 C CA . HIS A 1 12 ? 4.128 0.838 0.465 1.00 5.42 12 HIS A CA 8
ATOM 2389 C C . HIS A 1 12 ? 3.407 1.606 -0.638 1.00 65.43 12 HIS A C 8
ATOM 2390 O O . HIS A 1 12 ? 3.990 2.475 -1.288 1.00 13.35 12 HIS A O 8
ATOM 2404 N N . VAL A 1 13 ? 2.136 1.277 -0.848 1.00 20.02 13 VAL A N 8
ATOM 2405 C CA . VAL A 1 13 ? 1.336 1.935 -1.874 1.00 13.04 13 VAL A CA 8
ATOM 2406 C C . VAL A 1 13 ? 1.339 3.448 -1.687 1.00 64.10 13 VAL A C 8
ATOM 2407 O O . VAL A 1 13 ? 1.839 4.188 -2.535 1.00 10.33 13 VAL A O 8
ATOM 2420 N N . VAL A 1 14 ? 0.779 3.902 -0.570 1.00 72.23 14 VAL A N 8
ATOM 2421 C CA . VAL A 1 14 ? 0.719 5.328 -0.271 1.00 73.34 14 VAL A CA 8
ATOM 2422 C C . VAL A 1 14 ? 2.098 5.969 -0.367 1.00 10.24 14 VAL A C 8
ATOM 2423 O O . VAL A 1 14 ? 2.227 7.142 -0.712 1.00 73.04 14 VAL A O 8
ATOM 2436 N N . GLY A 1 15 ? 3.130 5.188 -0.058 1.00 73.44 15 GLY A N 8
ATOM 2437 C CA . GLY A 1 15 ? 4.488 5.696 -0.115 1.00 62.23 15 GLY A CA 8
ATOM 2438 C C . GLY A 1 15 ? 4.939 5.987 -1.533 1.00 23.52 15 GLY A C 8
ATOM 2439 O O . GLY A 1 15 ? 5.809 6.828 -1.755 1.00 21.41 15 GLY A O 8
ATOM 2443 N N . ALA A 1 16 ? 4.346 5.287 -2.496 1.00 54.10 16 ALA A N 8
ATOM 2444 C CA . ALA A 1 16 ? 4.691 5.475 -3.900 1.00 22.33 16 ALA A CA 8
ATOM 2445 C C . ALA A 1 16 ? 3.740 6.457 -4.573 1.00 1.32 16 ALA A C 8
ATOM 2446 O O . ALA A 1 16 ? 4.172 7.383 -5.260 1.00 43.10 16 ALA A O 8
ATOM 2453 N N . ILE A 1 17 ? 2.443 6.249 -4.372 1.00 42.32 17 ILE A N 8
ATOM 2454 C CA . ILE A 1 17 ? 1.431 7.118 -4.960 1.00 30.13 17 ILE A CA 8
ATOM 2455 C C . ILE A 1 17 ? 1.659 8.574 -4.566 1.00 73.53 17 ILE A C 8
ATOM 2456 O O . ILE A 1 17 ? 1.426 9.485 -5.359 1.00 11.10 17 ILE A O 8
ATOM 2472 N N . ALA A 1 18 ? 2.118 8.783 -3.337 1.00 44.21 18 ALA A N 8
ATOM 2473 C CA . ALA A 1 18 ? 2.382 10.127 -2.839 1.00 72.01 18 ALA A CA 8
ATOM 2474 C C . ALA A 1 18 ? 3.602 10.736 -3.521 1.00 21.12 18 ALA A C 8
ATOM 2475 O O . ALA A 1 18 ? 3.823 11.944 -3.454 1.00 71.12 18 ALA A O 8
ATOM 2482 N N . GLU A 1 19 ? 4.392 9.890 -4.176 1.00 33.22 19 GLU A N 8
ATOM 2483 C CA . GLU A 1 19 ? 5.591 10.346 -4.869 1.00 52.25 19 GLU A CA 8
ATOM 2484 C C . GLU A 1 19 ? 5.227 11.144 -6.118 1.00 71.31 19 GLU A C 8
ATOM 2485 O O . GLU A 1 19 ? 5.701 12.263 -6.314 1.00 3.22 19 GLU A O 8
ATOM 2497 N N . HIS A 1 20 ? 4.381 10.558 -6.961 1.00 44.21 20 HIS A N 8
ATOM 2498 C CA . HIS A 1 20 ? 3.954 11.213 -8.193 1.00 34.14 20 HIS A CA 8
ATOM 2499 C C . HIS A 1 20 ? 2.909 12.287 -7.901 1.00 62.13 20 HIS A C 8
ATOM 2500 O O . HIS A 1 20 ? 2.737 13.226 -8.679 1.00 30.11 20 HIS A O 8
ATOM 2514 N N . PHE A 1 21 ? 2.214 12.141 -6.778 1.00 22.32 21 PHE A N 8
ATOM 2515 C CA . PHE A 1 21 ? 1.186 13.097 -6.386 1.00 1.20 21 PHE A CA 8
ATOM 2516 C C . PHE A 1 21 ? 1.692 14.017 -5.278 1.00 64.43 21 PHE A C 8
ATOM 2517 O O . PHE A 1 21 ? 0.991 14.338 -4.350 1.00 3.45 21 PHE A O 8
ATOM 2537 N N . GLY A 1 1 ? -4.034 -17.386 2.540 1.00 34.41 1 GLY A N 9
ATOM 2538 C CA . GLY A 1 1 ? -3.495 -17.518 1.199 1.00 61.55 1 GLY A CA 9
ATOM 2539 C C . GLY A 1 1 ? -3.773 -16.300 0.339 1.00 24.44 1 GLY A C 9
ATOM 2540 O O . GLY A 1 1 ? -2.892 -15.823 -0.376 1.00 53.22 1 GLY A O 9
ATOM 2546 N N . LEU A 1 2 ? -5.001 -15.799 0.408 1.00 42.45 2 LEU A N 9
ATOM 2547 C CA . LEU A 1 2 ? -5.394 -14.629 -0.372 1.00 5.22 2 LEU A CA 9
ATOM 2548 C C . LEU A 1 2 ? -4.811 -13.354 0.229 1.00 51.32 2 LEU A C 9
ATOM 2549 O O . LEU A 1 2 ? -3.987 -12.684 -0.392 1.00 41.35 2 LEU A O 9
ATOM 2565 N N . PHE A 1 3 ? -5.245 -13.025 1.442 1.00 72.45 3 PHE A N 9
ATOM 2566 C CA . PHE A 1 3 ? -4.766 -11.831 2.127 1.00 52.43 3 PHE A CA 9
ATOM 2567 C C . PHE A 1 3 ? -3.250 -11.875 2.303 1.00 54.34 3 PHE A C 9
ATOM 2568 O O . PHE A 1 3 ? -2.591 -10.839 2.357 1.00 64.04 3 PHE A O 9
ATOM 2585 N N . GLY A 1 4 ? -2.706 -13.085 2.391 1.00 11.24 4 GLY A N 9
ATOM 2586 C CA . GLY A 1 4 ? -1.274 -13.244 2.561 1.00 45.41 4 GLY A CA 9
ATOM 2587 C C . GLY A 1 4 ? -0.479 -12.459 1.536 1.00 52.24 4 GLY A C 9
ATOM 2588 O O . GLY A 1 4 ? 0.640 -12.023 1.808 1.00 21.42 4 GLY A O 9
ATOM 2592 N N . VAL A 1 5 ? -1.056 -12.280 0.352 1.00 11.04 5 VAL A N 9
ATOM 2593 C CA . VAL A 1 5 ? -0.394 -11.544 -0.718 1.00 41.25 5 VAL A CA 9
ATOM 2594 C C . VAL A 1 5 ? -0.866 -10.094 -0.762 1.00 31.52 5 VAL A C 9
ATOM 2595 O O . VAL A 1 5 ? -0.159 -9.215 -1.255 1.00 52.10 5 VAL A O 9
ATOM 2608 N N . LEU A 1 6 ? -2.064 -9.853 -0.242 1.00 35.42 6 LEU A N 9
ATOM 2609 C CA . LEU A 1 6 ? -2.632 -8.510 -0.222 1.00 61.20 6 LEU A CA 9
ATOM 2610 C C . LEU A 1 6 ? -1.670 -7.522 0.431 1.00 22.44 6 LEU A C 9
ATOM 2611 O O . LEU A 1 6 ? -1.692 -6.329 0.131 1.00 63.04 6 LEU A O 9
ATOM 2627 N N . ALA A 1 7 ? -0.825 -8.028 1.324 1.00 14.03 7 ALA A N 9
ATOM 2628 C CA . ALA A 1 7 ? 0.147 -7.192 2.016 1.00 33.24 7 ALA A CA 9
ATOM 2629 C C . ALA A 1 7 ? 1.090 -6.515 1.027 1.00 63.31 7 ALA A C 9
ATOM 2630 O O . ALA A 1 7 ? 1.627 -5.441 1.301 1.00 22.41 7 ALA A O 9
ATOM 2637 N N . LYS A 1 8 ? 1.288 -7.148 -0.124 1.00 64.41 8 LYS A N 9
ATOM 2638 C CA . LYS A 1 8 ? 2.166 -6.608 -1.154 1.00 25.41 8 LYS A CA 9
ATOM 2639 C C . LYS A 1 8 ? 1.667 -5.251 -1.637 1.00 54.21 8 LYS A C 9
ATOM 2640 O O . LYS A 1 8 ? 2.417 -4.477 -2.234 1.00 22.42 8 LYS A O 9
ATOM 2659 N N . VAL A 1 9 ? 0.395 -4.965 -1.375 1.00 52.11 9 VAL A N 9
ATOM 2660 C CA . VAL A 1 9 ? -0.204 -3.700 -1.781 1.00 51.50 9 VAL A CA 9
ATOM 2661 C C . VAL A 1 9 ? -0.905 -3.023 -0.609 1.00 50.24 9 VAL A C 9
ATOM 2662 O O . VAL A 1 9 ? -2.030 -2.540 -0.739 1.00 74.51 9 VAL A O 9
ATOM 2675 N N . ALA A 1 10 ? -0.232 -2.988 0.537 1.00 75.31 10 ALA A N 9
ATOM 2676 C CA . ALA A 1 10 ? -0.789 -2.368 1.732 1.00 22.11 10 ALA A CA 9
ATOM 2677 C C . ALA A 1 10 ? 0.314 -1.953 2.700 1.00 2.01 10 ALA A C 9
ATOM 2678 O O . ALA A 1 10 ? 0.772 -2.795 3.449 1.00 52.54 10 ALA A O 9
ATOM 2704 N N . HIS A 1 12 ? 3.166 0.248 1.393 1.00 61.25 12 HIS A N 9
ATOM 2705 C CA . HIS A 1 12 ? 4.121 0.844 0.466 1.00 74.44 12 HIS A CA 9
ATOM 2706 C C . HIS A 1 12 ? 3.400 1.606 -0.642 1.00 2.44 12 HIS A C 9
ATOM 2707 O O . HIS A 1 12 ? 3.980 2.476 -1.291 1.00 42.14 12 HIS A O 9
ATOM 2721 N N . VAL A 1 13 ? 2.130 1.275 -0.852 1.00 21.23 13 VAL A N 9
ATOM 2722 C CA . VAL A 1 13 ? 1.328 1.928 -1.879 1.00 53.33 13 VAL A CA 9
ATOM 2723 C C . VAL A 1 13 ? 1.332 3.442 -1.698 1.00 53.32 13 VAL A C 9
ATOM 2724 O O . VAL A 1 13 ? 1.826 4.180 -2.552 1.00 24.03 13 VAL A O 9
ATOM 2737 N N . VAL A 1 14 ? 0.776 3.901 -0.581 1.00 33.25 14 VAL A N 9
ATOM 2738 C CA . VAL A 1 14 ? 0.715 5.327 -0.287 1.00 63.31 14 VAL A CA 9
ATOM 2739 C C . VAL A 1 14 ? 2.095 5.968 -0.388 1.00 45.12 14 VAL A C 9
ATOM 2740 O O . VAL A 1 14 ? 2.222 7.144 -0.728 1.00 71.31 14 VAL A O 9
ATOM 2753 N N . GLY A 1 15 ? 3.129 5.186 -0.091 1.00 74.12 15 GLY A N 9
ATOM 2754 C CA . GLY A 1 15 ? 4.486 5.694 -0.156 1.00 64.31 15 GLY A CA 9
ATOM 2755 C C . GLY A 1 15 ? 4.928 5.987 -1.576 1.00 40.44 15 GLY A C 9
ATOM 2756 O O . GLY A 1 15 ? 5.802 6.825 -1.801 1.00 4.34 15 GLY A O 9
ATOM 2760 N N . ALA A 1 16 ? 4.326 5.295 -2.537 1.00 40.32 16 ALA A N 9
ATOM 2761 C CA . ALA A 1 16 ? 4.662 5.487 -3.942 1.00 42.34 16 ALA A CA 9
ATOM 2762 C C . ALA A 1 16 ? 3.711 6.477 -4.605 1.00 12.32 16 ALA A C 9
ATOM 2763 O O . ALA A 1 16 ? 4.143 7.410 -5.282 1.00 74.31 16 ALA A O 9
ATOM 2770 N N . ILE A 1 17 ? 2.414 6.268 -4.405 1.00 34.50 17 ILE A N 9
ATOM 2771 C CA . ILE A 1 17 ? 1.401 7.143 -4.983 1.00 73.51 17 ILE A CA 9
ATOM 2772 C C . ILE A 1 17 ? 1.631 8.594 -4.577 1.00 4.44 17 ILE A C 9
ATOM 2773 O O . ILE A 1 17 ? 1.411 9.513 -5.364 1.00 73.44 17 ILE A O 9
ATOM 2789 N N . ALA A 1 18 ? 2.077 8.793 -3.340 1.00 24.22 18 ALA A N 9
ATOM 2790 C CA . ALA A 1 18 ? 2.341 10.132 -2.829 1.00 70.51 18 ALA A CA 9
ATOM 2791 C C . ALA A 1 18 ? 3.573 10.739 -3.492 1.00 3.13 18 ALA A C 9
ATOM 2792 O O . ALA A 1 18 ? 3.801 11.945 -3.409 1.00 43.11 18 ALA A O 9
ATOM 2799 N N . GLU A 1 19 ? 4.364 9.895 -4.147 1.00 15.41 19 GLU A N 9
ATOM 2800 C CA . GLU A 1 19 ? 5.573 10.350 -4.821 1.00 74.25 19 GLU A CA 9
ATOM 2801 C C . GLU A 1 19 ? 5.229 11.159 -6.069 1.00 55.14 19 GLU A C 9
ATOM 2802 O O . GLU A 1 19 ? 5.719 12.273 -6.256 1.00 72.21 19 GLU A O 9
ATOM 2814 N N . HIS A 1 20 ? 4.382 10.590 -6.921 1.00 63.41 20 HIS A N 9
ATOM 2815 C CA . HIS A 1 20 ? 3.971 11.256 -8.152 1.00 42.24 20 HIS A CA 9
ATOM 2816 C C . HIS A 1 20 ? 2.938 12.341 -7.863 1.00 3.04 20 HIS A C 9
ATOM 2817 O O . HIS A 1 20 ? 2.783 13.287 -8.635 1.00 31.40 20 HIS A O 9
ATOM 2831 N N . PHE A 1 21 ? 2.231 12.195 -6.747 1.00 23.14 21 PHE A N 9
ATOM 2832 C CA . PHE A 1 21 ? 1.210 13.161 -6.357 1.00 51.23 21 PHE A CA 9
ATOM 2833 C C . PHE A 1 21 ? 1.778 14.188 -5.382 1.00 52.24 21 PHE A C 9
ATOM 2834 O O . PHE A 1 21 ? 1.076 14.770 -4.591 1.00 13.11 21 PHE A O 9
ATOM 2854 N N . GLY A 1 1 ? -3.965 -18.472 0.643 1.00 51.35 1 GLY A N 10
ATOM 2855 C CA . GLY A 1 1 ? -3.323 -17.285 1.177 1.00 23.40 1 GLY A CA 10
ATOM 2856 C C . GLY A 1 1 ? -3.588 -16.054 0.335 1.00 5.21 1 GLY A C 10
ATOM 2857 O O . GLY A 1 1 ? -2.691 -15.552 -0.345 1.00 65.43 1 GLY A O 10
ATOM 2863 N N . LEU A 1 2 ? -4.821 -15.564 0.378 1.00 14.32 2 LEU A N 10
ATOM 2864 C CA . LEU A 1 2 ? -5.202 -14.382 -0.388 1.00 10.34 2 LEU A CA 10
ATOM 2865 C C . LEU A 1 2 ? -4.604 -13.119 0.223 1.00 71.20 2 LEU A C 10
ATOM 2866 O O . LEU A 1 2 ? -3.802 -12.431 -0.408 1.00 34.11 2 LEU A O 10
ATOM 2882 N N . PHE A 1 3 ? -4.998 -12.822 1.457 1.00 63.31 3 PHE A N 10
ATOM 2883 C CA . PHE A 1 3 ? -4.499 -11.643 2.155 1.00 31.55 3 PHE A CA 10
ATOM 2884 C C . PHE A 1 3 ? -2.976 -11.671 2.252 1.00 32.33 3 PHE A C 10
ATOM 2885 O O . PHE A 1 3 ? -2.328 -10.628 2.312 1.00 22.22 3 PHE A O 10
ATOM 2902 N N . GLY A 1 4 ? -2.413 -12.876 2.267 1.00 10.23 4 GLY A N 10
ATOM 2903 C CA . GLY A 1 4 ? -0.972 -13.019 2.358 1.00 4.42 4 GLY A CA 10
ATOM 2904 C C . GLY A 1 4 ? -0.240 -12.186 1.324 1.00 22.00 4 GLY A C 10
ATOM 2905 O O . GLY A 1 4 ? 0.877 -11.728 1.563 1.00 5.22 4 GLY A O 10
ATOM 2909 N N . VAL A 1 5 ? -0.870 -11.989 0.171 1.00 54.25 5 VAL A N 10
ATOM 2910 C CA . VAL A 1 5 ? -0.272 -11.207 -0.904 1.00 21.13 5 VAL A CA 10
ATOM 2911 C C . VAL A 1 5 ? -0.783 -9.770 -0.887 1.00 72.43 5 VAL A C 10
ATOM 2912 O O . VAL A 1 5 ? -0.128 -8.861 -1.399 1.00 14.54 5 VAL A O 10
ATOM 2925 N N . LEU A 1 6 ? -1.955 -9.572 -0.294 1.00 73.03 6 LEU A N 10
ATOM 2926 C CA . LEU A 1 6 ? -2.555 -8.245 -0.210 1.00 3.54 6 LEU A CA 10
ATOM 2927 C C . LEU A 1 6 ? -1.579 -7.244 0.403 1.00 51.14 6 LEU A C 10
ATOM 2928 O O . LEU A 1 6 ? -1.644 -6.048 0.123 1.00 53.43 6 LEU A O 10
ATOM 2944 N N . ALA A 1 7 ? -0.675 -7.744 1.238 1.00 21.21 7 ALA A N 10
ATOM 2945 C CA . ALA A 1 7 ? 0.317 -6.895 1.887 1.00 44.22 7 ALA A CA 10
ATOM 2946 C C . ALA A 1 7 ? 1.187 -6.183 0.857 1.00 24.21 7 ALA A C 10
ATOM 2947 O O . ALA A 1 7 ? 1.734 -5.112 1.125 1.00 2.02 7 ALA A O 10
ATOM 2954 N N . LYS A 1 8 ? 1.313 -6.783 -0.321 1.00 62.24 8 LYS A N 10
ATOM 2955 C CA . LYS A 1 8 ? 2.118 -6.207 -1.392 1.00 55.32 8 LYS A CA 10
ATOM 2956 C C . LYS A 1 8 ? 1.522 -4.886 -1.868 1.00 11.21 8 LYS A C 10
ATOM 2957 O O . LYS A 1 8 ? 2.181 -4.110 -2.561 1.00 10.13 8 LYS A O 10
ATOM 2976 N N . VAL A 1 9 ? 0.273 -4.635 -1.491 1.00 34.13 9 VAL A N 10
ATOM 2977 C CA . VAL A 1 9 ? -0.411 -3.406 -1.877 1.00 40.24 9 VAL A CA 10
ATOM 2978 C C . VAL A 1 9 ? -1.237 -2.850 -0.722 1.00 41.45 9 VAL A C 10
ATOM 2979 O O . VAL A 1 9 ? -2.419 -2.550 -0.881 1.00 11.23 9 VAL A O 10
ATOM 2992 N N . ALA A 1 10 ? -0.605 -2.715 0.438 1.00 24.42 10 ALA A N 10
ATOM 2993 C CA . ALA A 1 10 ? -1.280 -2.193 1.620 1.00 55.13 10 ALA A CA 10
ATOM 2994 C C . ALA A 1 10 ? -0.295 -1.970 2.762 1.00 72.02 10 ALA A C 10
ATOM 2995 O O . ALA A 1 10 ? 0.052 -2.930 3.422 1.00 14.13 10 ALA A O 10
ATOM 3021 N N . HIS A 1 12 ? 2.743 0.230 2.140 1.00 74.13 12 HIS A N 10
ATOM 3022 C CA . HIS A 1 12 ? 3.834 0.879 1.422 1.00 5.13 12 HIS A CA 10
ATOM 3023 C C . HIS A 1 12 ? 3.325 1.552 0.152 1.00 42.41 12 HIS A C 10
ATOM 3024 O O . HIS A 1 12 ? 4.057 2.292 -0.507 1.00 2.14 12 HIS A O 10
ATOM 3038 N N . VAL A 1 13 ? 2.068 1.289 -0.190 1.00 34.33 13 VAL A N 10
ATOM 3039 C CA . VAL A 1 13 ? 1.461 1.870 -1.381 1.00 22.10 13 VAL A CA 10
ATOM 3040 C C . VAL A 1 13 ? 1.494 3.393 -1.329 1.00 23.13 13 VAL A C 10
ATOM 3041 O O . VAL A 1 13 ? 1.900 4.049 -2.287 1.00 51.31 13 VAL A O 10
ATOM 3054 N N . VAL A 1 14 ? 1.064 3.950 -0.200 1.00 42.22 14 VAL A N 10
ATOM 3055 C CA . VAL A 1 14 ? 1.046 5.397 -0.021 1.00 54.32 14 VAL A CA 10
ATOM 3056 C C . VAL A 1 14 ? 2.400 6.010 -0.360 1.00 70.04 14 VAL A C 10
ATOM 3057 O O . VAL A 1 14 ? 2.477 7.033 -1.040 1.00 23.44 14 VAL A O 10
ATOM 3070 N N . GLY A 1 15 ? 3.466 5.377 0.119 1.00 63.34 15 GLY A N 10
ATOM 3071 C CA . GLY A 1 15 ? 4.804 5.875 -0.144 1.00 71.54 15 GLY A CA 10
ATOM 3072 C C . GLY A 1 15 ? 5.097 5.997 -1.627 1.00 12.24 15 GLY A C 10
ATOM 3073 O O . GLY A 1 15 ? 5.955 6.779 -2.034 1.00 63.52 15 GLY A O 10
ATOM 3077 N N . ALA A 1 16 ? 4.381 5.223 -2.436 1.00 21.22 16 ALA A N 10
ATOM 3078 C CA . ALA A 1 16 ? 4.568 5.249 -3.881 1.00 10.14 16 ALA A CA 10
ATOM 3079 C C . ALA A 1 16 ? 3.587 6.211 -4.543 1.00 42.32 16 ALA A C 10
ATOM 3080 O O . ALA A 1 16 ? 3.983 7.066 -5.337 1.00 43.02 16 ALA A O 10
ATOM 3087 N N . ILE A 1 17 ? 2.309 6.067 -4.213 1.00 74.25 17 ILE A N 10
ATOM 3088 C CA . ILE A 1 17 ? 1.273 6.924 -4.777 1.00 44.22 17 ILE A CA 10
ATOM 3089 C C . ILE A 1 17 ? 1.573 8.395 -4.512 1.00 50.12 17 ILE A C 10
ATOM 3090 O O . ILE A 1 17 ? 1.292 9.257 -5.345 1.00 73.20 17 ILE A O 10
ATOM 3106 N N . ALA A 1 18 ? 2.148 8.675 -3.347 1.00 44.35 18 ALA A N 10
ATOM 3107 C CA . ALA A 1 18 ? 2.490 10.042 -2.974 1.00 24.00 18 ALA A CA 10
ATOM 3108 C C . ALA A 1 18 ? 3.717 10.530 -3.738 1.00 61.13 18 ALA A C 10
ATOM 3109 O O . ALA A 1 18 ? 4.028 11.720 -3.735 1.00 51.51 18 ALA A O 10
ATOM 3116 N N . GLU A 1 19 ? 4.409 9.601 -4.392 1.00 22.13 19 GLU A N 10
ATOM 3117 C CA . GLU A 1 19 ? 5.603 9.938 -5.158 1.00 74.01 19 GLU A CA 10
ATOM 3118 C C . GLU A 1 19 ? 5.230 10.626 -6.469 1.00 73.21 19 GLU A C 10
ATOM 3119 O O . GLU A 1 19 ? 5.770 11.680 -6.805 1.00 2.34 19 GLU A O 10
ATOM 3131 N N . HIS A 1 20 ? 4.305 10.020 -7.207 1.00 32.51 20 HIS A N 10
ATOM 3132 C CA . HIS A 1 20 ? 3.860 10.573 -8.481 1.00 25.12 20 HIS A CA 10
ATOM 3133 C C . HIS A 1 20 ? 2.887 11.727 -8.262 1.00 14.32 20 HIS A C 10
ATOM 3134 O O . HIS A 1 20 ? 2.731 12.594 -9.123 1.00 22.41 20 HIS A O 10
ATOM 3148 N N . PHE A 1 21 ? 2.232 11.732 -7.105 1.00 22.13 21 PHE A N 10
ATOM 3149 C CA . PHE A 1 21 ? 1.273 12.778 -6.773 1.00 15.41 21 PHE A CA 10
ATOM 3150 C C . PHE A 1 21 ? 1.731 13.571 -5.553 1.00 65.11 21 PHE A C 10
ATOM 3151 O O . PHE A 1 21 ? 0.947 13.998 -4.741 1.00 43.34 21 PHE A O 10
ATOM 3171 N N . GLY A 1 1 ? -2.613 -18.111 0.690 1.00 61.44 1 GLY A N 11
ATOM 3172 C CA . GLY A 1 1 ? -3.374 -17.126 1.436 1.00 61.32 1 GLY A CA 11
ATOM 3173 C C . GLY A 1 1 ? -3.631 -15.865 0.636 1.00 62.21 1 GLY A C 11
ATOM 3174 O O . GLY A 1 1 ? -2.695 -15.168 0.243 1.00 24.34 1 GLY A O 11
ATOM 3180 N N . LEU A 1 2 ? -4.903 -15.570 0.392 1.00 54.21 2 LEU A N 11
ATOM 3181 C CA . LEU A 1 2 ? -5.282 -14.384 -0.369 1.00 5.54 2 LEU A CA 11
ATOM 3182 C C . LEU A 1 2 ? -4.666 -13.128 0.240 1.00 2.34 2 LEU A C 11
ATOM 3183 O O . LEU A 1 2 ? -3.816 -12.481 -0.371 1.00 62.11 2 LEU A O 11
ATOM 3199 N N . PHE A 1 3 ? -5.101 -12.789 1.450 1.00 24.13 3 PHE A N 11
ATOM 3200 C CA . PHE A 1 3 ? -4.591 -11.611 2.143 1.00 13.41 3 PHE A CA 11
ATOM 3201 C C . PHE A 1 3 ? -3.070 -11.653 2.242 1.00 21.53 3 PHE A C 11
ATOM 3202 O O . PHE A 1 3 ? -2.411 -10.616 2.299 1.00 51.52 3 PHE A O 11
ATOM 3219 N N . GLY A 1 4 ? -2.517 -12.863 2.263 1.00 21.44 4 GLY A N 11
ATOM 3220 C CA . GLY A 1 4 ? -1.077 -13.019 2.357 1.00 13.23 4 GLY A CA 11
ATOM 3221 C C . GLY A 1 4 ? -0.337 -12.197 1.321 1.00 22.21 4 GLY A C 11
ATOM 3222 O O . GLY A 1 4 ? 0.784 -11.749 1.560 1.00 43.31 4 GLY A O 11
ATOM 3226 N N . VAL A 1 5 ? -0.963 -12.002 0.164 1.00 23.24 5 VAL A N 11
ATOM 3227 C CA . VAL A 1 5 ? -0.356 -11.229 -0.912 1.00 72.24 5 VAL A CA 11
ATOM 3228 C C . VAL A 1 5 ? -0.854 -9.788 -0.904 1.00 0.03 5 VAL A C 11
ATOM 3229 O O . VAL A 1 5 ? -0.191 -8.887 -1.419 1.00 73.55 5 VAL A O 11
ATOM 3242 N N . LEU A 1 6 ? -2.025 -9.577 -0.313 1.00 51.44 6 LEU A N 11
ATOM 3243 C CA . LEU A 1 6 ? -2.613 -8.244 -0.236 1.00 54.01 6 LEU A CA 11
ATOM 3244 C C . LEU A 1 6 ? -1.631 -7.250 0.375 1.00 55.31 6 LEU A C 11
ATOM 3245 O O . LEU A 1 6 ? -1.687 -6.054 0.092 1.00 44.23 6 LEU A O 11
ATOM 3261 N N . ALA A 1 7 ? -0.731 -7.755 1.212 1.00 11.32 7 ALA A N 11
ATOM 3262 C CA . ALA A 1 7 ? 0.267 -6.912 1.859 1.00 14.35 7 ALA A CA 11
ATOM 3263 C C . ALA A 1 7 ? 1.148 -6.213 0.829 1.00 74.11 7 ALA A C 11
ATOM 3264 O O . ALA A 1 7 ? 1.703 -5.146 1.092 1.00 34.14 7 ALA A O 11
ATOM 3271 N N . LYS A 1 8 ? 1.273 -6.822 -0.345 1.00 70.12 8 LYS A N 11
ATOM 3272 C CA . LYS A 1 8 ? 2.086 -6.260 -1.417 1.00 1.21 8 LYS A CA 11
ATOM 3273 C C . LYS A 1 8 ? 1.507 -4.934 -1.901 1.00 11.15 8 LYS A C 11
ATOM 3274 O O . LYS A 1 8 ? 2.178 -4.167 -2.592 1.00 2.35 8 LYS A O 11
ATOM 3293 N N . VAL A 1 9 ? 0.257 -4.670 -1.533 1.00 2.55 9 VAL A N 11
ATOM 3294 C CA . VAL A 1 9 ? -0.411 -3.436 -1.928 1.00 32.14 9 VAL A CA 11
ATOM 3295 C C . VAL A 1 9 ? -1.245 -2.872 -0.782 1.00 75.32 9 VAL A C 11
ATOM 3296 O O . VAL A 1 9 ? -2.424 -2.560 -0.954 1.00 42.31 9 VAL A O 11
ATOM 3309 N N . ALA A 1 10 ? -0.626 -2.745 0.387 1.00 13.41 10 ALA A N 11
ATOM 3310 C CA . ALA A 1 10 ? -1.311 -2.216 1.560 1.00 51.33 10 ALA A CA 11
ATOM 3311 C C . ALA A 1 10 ? -0.335 -1.996 2.711 1.00 34.23 10 ALA A C 11
ATOM 3312 O O . ALA A 1 10 ? -0.002 -2.956 3.378 1.00 41.42 10 ALA A O 11
ATOM 3338 N N . HIS A 1 12 ? 2.724 0.186 2.114 1.00 51.11 12 HIS A N 11
ATOM 3339 C CA . HIS A 1 12 ? 3.826 0.829 1.407 1.00 44.41 12 HIS A CA 11
ATOM 3340 C C . HIS A 1 12 ? 3.332 1.507 0.132 1.00 5.14 12 HIS A C 11
ATOM 3341 O O . HIS A 1 12 ? 4.071 2.249 -0.515 1.00 41.14 12 HIS A O 11
ATOM 3355 N N . VAL A 1 13 ? 2.078 1.246 -0.223 1.00 51.40 13 VAL A N 11
ATOM 3356 C CA . VAL A 1 13 ? 1.485 1.831 -1.420 1.00 72.10 13 VAL A CA 11
ATOM 3357 C C . VAL A 1 13 ? 1.532 3.354 -1.369 1.00 32.51 13 VAL A C 11
ATOM 3358 O O . VAL A 1 13 ? 1.986 4.004 -2.311 1.00 54.11 13 VAL A O 11
ATOM 3371 N N . VAL A 1 14 ? 1.060 3.918 -0.262 1.00 43.01 14 VAL A N 11
ATOM 3372 C CA . VAL A 1 14 ? 1.049 5.366 -0.087 1.00 2.15 14 VAL A CA 11
ATOM 3373 C C . VAL A 1 14 ? 2.422 5.964 -0.373 1.00 40.11 14 VAL A C 11
ATOM 3374 O O . VAL A 1 14 ? 2.532 7.032 -0.974 1.00 32.41 14 VAL A O 11
ATOM 3387 N N . GLY A 1 15 ? 3.468 5.267 0.062 1.00 0.30 15 GLY A N 11
ATOM 3388 C CA . GLY A 1 15 ? 4.821 5.745 -0.158 1.00 53.10 15 GLY A CA 11
ATOM 3389 C C . GLY A 1 15 ? 5.131 5.951 -1.627 1.00 70.43 15 GLY A C 11
ATOM 3390 O O . GLY A 1 15 ? 5.966 6.783 -1.981 1.00 60.12 15 GLY A O 11
ATOM 3394 N N . ALA A 1 16 ? 4.459 5.190 -2.485 1.00 12.21 16 ALA A N 11
ATOM 3395 C CA . ALA A 1 16 ? 4.668 5.293 -3.924 1.00 3.10 16 ALA A CA 11
ATOM 3396 C C . ALA A 1 16 ? 3.658 6.243 -4.558 1.00 12.04 16 ALA A C 11
ATOM 3397 O O . ALA A 1 16 ? 4.022 7.110 -5.354 1.00 65.13 16 ALA A O 11
ATOM 3404 N N . ILE A 1 17 ? 2.390 6.075 -4.202 1.00 31.44 17 ILE A N 11
ATOM 3405 C CA . ILE A 1 17 ? 1.328 6.918 -4.737 1.00 10.35 17 ILE A CA 11
ATOM 3406 C C . ILE A 1 17 ? 1.605 8.393 -4.460 1.00 73.44 17 ILE A C 11
ATOM 3407 O O . ILE A 1 17 ? 1.293 9.256 -5.279 1.00 43.24 17 ILE A O 11
ATOM 3423 N N . ALA A 1 18 ? 2.194 8.672 -3.303 1.00 24.45 18 ALA A N 11
ATOM 3424 C CA . ALA A 1 18 ? 2.517 10.041 -2.921 1.00 22.51 18 ALA A CA 11
ATOM 3425 C C . ALA A 1 18 ? 3.734 10.551 -3.684 1.00 64.31 18 ALA A C 11
ATOM 3426 O O . ALA A 1 18 ? 4.044 11.741 -3.651 1.00 61.33 18 ALA A O 11
ATOM 3433 N N . GLU A 1 19 ? 4.421 9.642 -4.370 1.00 61.33 19 GLU A N 11
ATOM 3434 C CA . GLU A 1 19 ? 5.605 10.001 -5.141 1.00 3.40 19 GLU A CA 11
ATOM 3435 C C . GLU A 1 19 ? 5.218 10.687 -6.448 1.00 74.22 19 GLU A C 11
ATOM 3436 O O . GLU A 1 19 ? 5.742 11.748 -6.786 1.00 65.31 19 GLU A O 11
ATOM 3448 N N . HIS A 1 20 ? 4.294 10.071 -7.180 1.00 11.11 20 HIS A N 11
ATOM 3449 C CA . HIS A 1 20 ? 3.834 10.621 -8.450 1.00 61.43 20 HIS A CA 11
ATOM 3450 C C . HIS A 1 20 ? 2.852 11.765 -8.224 1.00 13.13 20 HIS A C 11
ATOM 3451 O O . HIS A 1 20 ? 2.682 12.630 -9.083 1.00 15.31 20 HIS A O 11
ATOM 3465 N N . PHE A 1 21 ? 2.206 11.763 -7.062 1.00 70.22 21 PHE A N 11
ATOM 3466 C CA . PHE A 1 21 ? 1.239 12.800 -6.723 1.00 41.31 21 PHE A CA 11
ATOM 3467 C C . PHE A 1 21 ? 1.669 13.558 -5.471 1.00 64.44 21 PHE A C 11
ATOM 3468 O O . PHE A 1 21 ? 0.867 13.969 -4.669 1.00 24.12 21 PHE A O 11
ATOM 3488 N N . GLY A 1 1 ? -4.039 -17.244 2.413 1.00 71.20 1 GLY A N 12
ATOM 3489 C CA . GLY A 1 1 ? -3.275 -17.221 1.180 1.00 21.21 1 GLY A CA 12
ATOM 3490 C C . GLY A 1 1 ? -3.525 -15.967 0.367 1.00 50.22 1 GLY A C 12
ATOM 3491 O O . GLY A 1 1 ? -2.586 -15.329 -0.111 1.00 71.24 1 GLY A O 12
ATOM 3497 N N . LEU A 1 2 ? -4.795 -15.611 0.207 1.00 12.31 2 LEU A N 12
ATOM 3498 C CA . LEU A 1 2 ? -5.167 -14.424 -0.555 1.00 74.15 2 LEU A CA 12
ATOM 3499 C C . LEU A 1 2 ? -4.575 -13.166 0.070 1.00 30.40 2 LEU A C 12
ATOM 3500 O O . LEU A 1 2 ? -3.772 -12.469 -0.551 1.00 30.20 2 LEU A O 12
ATOM 3516 N N . PHE A 1 3 ? -4.973 -12.881 1.306 1.00 22.41 3 PHE A N 12
ATOM 3517 C CA . PHE A 1 3 ? -4.480 -11.708 2.017 1.00 35.25 3 PHE A CA 12
ATOM 3518 C C . PHE A 1 3 ? -2.957 -11.732 2.118 1.00 42.45 3 PHE A C 12
ATOM 3519 O O . PHE A 1 3 ? -2.312 -10.688 2.190 1.00 54.55 3 PHE A O 12
ATOM 3536 N N . GLY A 1 4 ? -2.389 -12.935 2.121 1.00 41.33 4 GLY A N 12
ATOM 3537 C CA . GLY A 1 4 ? -0.949 -13.073 2.213 1.00 23.53 4 GLY A CA 12
ATOM 3538 C C . GLY A 1 4 ? -0.217 -12.227 1.190 1.00 62.24 4 GLY A C 12
ATOM 3539 O O . GLY A 1 4 ? 0.899 -11.769 1.435 1.00 11.12 4 GLY A O 12
ATOM 3543 N N . VAL A 1 5 ? -0.847 -12.020 0.037 1.00 34.43 5 VAL A N 12
ATOM 3544 C CA . VAL A 1 5 ? -0.249 -11.223 -1.027 1.00 52.24 5 VAL A CA 12
ATOM 3545 C C . VAL A 1 5 ? -0.764 -9.788 -0.995 1.00 64.21 5 VAL A C 12
ATOM 3546 O O . VAL A 1 5 ? -0.111 -8.872 -1.496 1.00 32.05 5 VAL A O 12
ATOM 3559 N N . LEU A 1 6 ? -1.938 -9.600 -0.403 1.00 31.41 6 LEU A N 12
ATOM 3560 C CA . LEU A 1 6 ? -2.540 -8.276 -0.304 1.00 41.43 6 LEU A CA 12
ATOM 3561 C C . LEU A 1 6 ? -1.570 -7.280 0.322 1.00 25.41 6 LEU A C 12
ATOM 3562 O O . LEU A 1 6 ? -1.637 -6.081 0.055 1.00 34.34 6 LEU A O 12
ATOM 3578 N N . ALA A 1 7 ? -0.665 -7.787 1.154 1.00 31.22 7 ALA A N 12
ATOM 3579 C CA . ALA A 1 7 ? 0.323 -6.943 1.815 1.00 75.33 7 ALA A CA 12
ATOM 3580 C C . ALA A 1 7 ? 1.195 -6.218 0.796 1.00 65.33 7 ALA A C 12
ATOM 3581 O O . ALA A 1 7 ? 1.738 -5.149 1.076 1.00 52.03 7 ALA A O 12
ATOM 3588 N N . LYS A 1 8 ? 1.326 -6.806 -0.389 1.00 22.44 8 LYS A N 12
ATOM 3589 C CA . LYS A 1 8 ? 2.132 -6.216 -1.451 1.00 63.24 8 LYS A CA 12
ATOM 3590 C C . LYS A 1 8 ? 1.533 -4.893 -1.917 1.00 25.42 8 LYS A C 12
ATOM 3591 O O . LYS A 1 8 ? 2.192 -4.109 -2.602 1.00 73.41 8 LYS A O 12
ATOM 3610 N N . VAL A 1 9 ? 0.282 -4.649 -1.541 1.00 62.41 9 VAL A N 12
ATOM 3611 C CA . VAL A 1 9 ? -0.404 -3.420 -1.919 1.00 32.31 9 VAL A CA 12
ATOM 3612 C C . VAL A 1 9 ? -1.236 -2.877 -0.762 1.00 60.22 9 VAL A C 12
ATOM 3613 O O . VAL A 1 9 ? -2.420 -2.584 -0.921 1.00 13.55 9 VAL A O 12
ATOM 3626 N N . ALA A 1 10 ? -0.607 -2.747 0.401 1.00 15.24 10 ALA A N 12
ATOM 3627 C CA . ALA A 1 10 ? -1.288 -2.236 1.585 1.00 74.54 10 ALA A CA 12
ATOM 3628 C C . ALA A 1 10 ? -0.307 -2.021 2.732 1.00 55.12 10 ALA A C 12
ATOM 3629 O O . ALA A 1 10 ? 0.041 -2.986 3.384 1.00 21.30 10 ALA A O 12
ATOM 3655 N N . HIS A 1 12 ? 2.721 0.194 2.139 1.00 30.04 12 HIS A N 12
ATOM 3656 C CA . HIS A 1 12 ? 3.815 0.851 1.431 1.00 73.34 12 HIS A CA 12
ATOM 3657 C C . HIS A 1 12 ? 3.309 1.530 0.163 1.00 43.42 12 HIS A C 12
ATOM 3658 O O . HIS A 1 12 ? 4.043 2.273 -0.490 1.00 22.01 12 HIS A O 12
ATOM 3672 N N . VAL A 1 13 ? 2.052 1.271 -0.183 1.00 32.53 13 VAL A N 12
ATOM 3673 C CA . VAL A 1 13 ? 1.449 1.858 -1.373 1.00 23.53 13 VAL A CA 12
ATOM 3674 C C . VAL A 1 13 ? 1.472 3.380 -1.307 1.00 11.33 13 VAL A C 12
ATOM 3675 O O . VAL A 1 13 ? 1.869 4.048 -2.261 1.00 64.14 13 VAL A O 12
ATOM 3688 N N . VAL A 1 14 ? 1.043 3.924 -0.172 1.00 42.23 14 VAL A N 12
ATOM 3689 C CA . VAL A 1 14 ? 1.015 5.369 0.020 1.00 32.25 14 VAL A CA 12
ATOM 3690 C C . VAL A 1 14 ? 2.363 5.995 -0.322 1.00 52.10 14 VAL A C 12
ATOM 3691 O O . VAL A 1 14 ? 2.430 7.008 -1.018 1.00 33.21 14 VAL A O 12
ATOM 3704 N N . GLY A 1 15 ? 3.436 5.384 0.172 1.00 75.14 15 GLY A N 12
ATOM 3705 C CA . GLY A 1 15 ? 4.768 5.895 -0.093 1.00 53.31 15 GLY A CA 12
ATOM 3706 C C . GLY A 1 15 ? 5.061 6.010 -1.576 1.00 33.14 15 GLY A C 12
ATOM 3707 O O . GLY A 1 15 ? 5.917 6.792 -1.987 1.00 42.30 15 GLY A O 12
ATOM 3711 N N . ALA A 1 16 ? 4.350 5.228 -2.381 1.00 34.10 16 ALA A N 12
ATOM 3712 C CA . ALA A 1 16 ? 4.537 5.246 -3.826 1.00 12.02 16 ALA A CA 12
ATOM 3713 C C . ALA A 1 16 ? 3.564 6.211 -4.494 1.00 12.23 16 ALA A C 12
ATOM 3714 O O . ALA A 1 16 ? 3.965 7.055 -5.296 1.00 21.53 16 ALA A O 12
ATOM 3721 N N . ILE A 1 17 ? 2.284 6.080 -4.159 1.00 25.11 17 ILE A N 12
ATOM 3722 C CA . ILE A 1 17 ? 1.255 6.941 -4.727 1.00 4.00 17 ILE A CA 12
ATOM 3723 C C . ILE A 1 17 ? 1.569 8.412 -4.476 1.00 31.10 17 ILE A C 12
ATOM 3724 O O . ILE A 1 17 ? 1.296 9.268 -5.318 1.00 35.12 17 ILE A O 12
ATOM 3740 N N . ALA A 1 18 ? 2.146 8.698 -3.314 1.00 55.20 18 ALA A N 12
ATOM 3741 C CA . ALA A 1 18 ? 2.500 10.065 -2.952 1.00 63.23 18 ALA A CA 12
ATOM 3742 C C . ALA A 1 18 ? 3.730 10.535 -3.723 1.00 30.25 18 ALA A C 12
ATOM 3743 O O . ALA A 1 18 ? 4.052 11.723 -3.731 1.00 75.33 18 ALA A O 12
ATOM 3750 N N . GLU A 1 19 ? 4.413 9.595 -4.369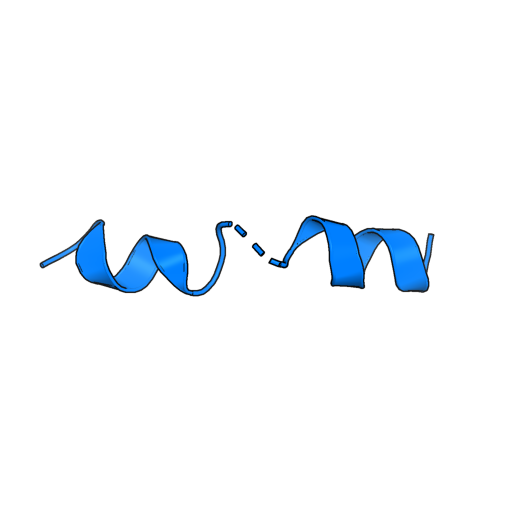 1.00 35.04 19 GLU A N 12
ATOM 3751 C CA . GLU A 1 19 ? 5.608 9.914 -5.139 1.00 65.13 19 GLU A CA 12
ATOM 3752 C C . GLU A 1 19 ? 5.241 10.592 -6.456 1.00 63.22 19 GLU A C 12
ATOM 3753 O O . GLU A 1 19 ? 5.790 11.639 -6.804 1.00 72.11 19 GLU A O 12
ATOM 3765 N N . HIS A 1 20 ? 4.309 9.987 -7.187 1.00 11.43 20 HIS A N 12
ATOM 3766 C CA . HIS A 1 20 ? 3.867 10.532 -8.466 1.00 3.23 20 HIS A CA 12
ATOM 3767 C C . HIS A 1 20 ? 2.900 11.694 -8.257 1.00 74.13 20 HIS A C 12
ATOM 3768 O O . HIS A 1 20 ? 2.749 12.552 -9.126 1.00 55.33 20 HIS A O 12
ATOM 3782 N N . PHE A 1 21 ? 2.247 11.712 -7.100 1.00 4.45 21 PHE A N 12
ATOM 3783 C CA . PHE A 1 21 ? 1.293 12.767 -6.778 1.00 11.13 21 PHE A CA 12
ATOM 3784 C C . PHE A 1 21 ? 1.737 13.542 -5.540 1.00 54.35 21 PHE A C 12
ATOM 3785 O O . PHE A 1 21 ? 0.944 13.944 -4.724 1.00 33.44 21 PHE A O 12
ATOM 3805 N N . GLY A 1 1 ? -2.049 -17.687 1.188 1.00 61.24 1 GLY A N 13
ATOM 3806 C CA . GLY A 1 1 ? -3.403 -17.186 1.334 1.00 74.44 1 GLY A CA 13
ATOM 3807 C C . GLY A 1 1 ? -3.653 -15.940 0.508 1.00 13.00 1 GLY A C 13
ATOM 3808 O O . GLY A 1 1 ? -2.715 -15.332 -0.011 1.00 15.32 1 GLY A O 13
ATOM 3814 N N . LEU A 1 2 ? -4.919 -15.559 0.382 1.00 62.33 2 LEU A N 13
ATOM 3815 C CA . LEU A 1 2 ? -5.291 -14.378 -0.388 1.00 50.15 2 LEU A CA 13
ATOM 3816 C C . LEU A 1 2 ? -4.683 -13.119 0.219 1.00 40.44 2 LEU A C 13
ATOM 3817 O O . LEU A 1 2 ? -3.863 -12.446 -0.408 1.00 32.12 2 LEU A O 13
ATOM 3833 N N . PHE A 1 3 ? -5.087 -12.804 1.446 1.00 12.11 3 PHE A N 13
ATOM 3834 C CA . PHE A 1 3 ? -4.581 -11.625 2.139 1.00 0.42 3 PHE A CA 13
ATOM 3835 C C . PHE A 1 3 ? -3.059 -11.661 2.233 1.00 21.33 3 PHE A C 13
ATOM 3836 O O . PHE A 1 3 ? -2.405 -10.620 2.291 1.00 32.50 3 PHE A O 13
ATOM 3853 N N . GLY A 1 4 ? -2.502 -12.868 2.249 1.00 41.14 4 GLY A N 13
ATOM 3854 C CA . GLY A 1 4 ? -1.061 -13.018 2.338 1.00 75.11 4 GLY A CA 13
ATOM 3855 C C . GLY A 1 4 ? -0.327 -12.191 1.301 1.00 73.13 4 GLY A C 13
ATOM 3856 O O . GLY A 1 4 ? 0.792 -11.737 1.537 1.00 44.13 4 GLY A O 13
ATOM 3860 N N . VAL A 1 5 ? -0.957 -11.996 0.147 1.00 10.04 5 VAL A N 13
ATOM 3861 C CA . VAL A 1 5 ? -0.358 -11.219 -0.930 1.00 42.45 5 VAL A CA 13
ATOM 3862 C C . VAL A 1 5 ? -0.861 -9.780 -0.917 1.00 0.33 5 VAL A C 13
ATOM 3863 O O . VAL A 1 5 ? -0.204 -8.875 -1.433 1.00 74.20 5 VAL A O 13
ATOM 3876 N N . LEU A 1 6 ? -2.032 -9.575 -0.323 1.00 5.22 6 LEU A N 13
ATOM 3877 C CA . LEU A 1 6 ? -2.625 -8.245 -0.241 1.00 30.15 6 LEU A CA 13
ATOM 3878 C C . LEU A 1 6 ? -1.644 -7.247 0.366 1.00 15.50 6 LEU A C 13
ATOM 3879 O O . LEU A 1 6 ? -1.704 -6.052 0.080 1.00 4.31 6 LEU A O 13
ATOM 3895 N N . ALA A 1 7 ? -0.741 -7.747 1.201 1.00 42.02 7 ALA A N 13
ATOM 3896 C CA . ALA A 1 7 ? 0.256 -6.900 1.844 1.00 54.45 7 ALA A CA 13
ATOM 3897 C C . ALA A 1 7 ? 1.126 -6.194 0.809 1.00 61.45 7 ALA A C 13
ATOM 3898 O O . ALA A 1 7 ? 1.676 -5.124 1.071 1.00 73.30 7 ALA A O 13
ATOM 3905 N N . LYS A 1 8 ? 1.248 -6.800 -0.367 1.00 1.20 8 LYS A N 13
ATOM 3906 C CA . LYS A 1 8 ? 2.051 -6.229 -1.442 1.00 32.42 8 LYS A CA 13
ATOM 3907 C C . LYS A 1 8 ? 1.462 -4.906 -1.918 1.00 25.01 8 LYS A C 13
ATOM 3908 O O . LYS A 1 8 ? 2.124 -4.134 -2.612 1.00 3.45 8 LYS A O 13
ATOM 3927 N N . VAL A 1 9 ? 0.214 -4.648 -1.539 1.00 61.42 9 VAL A N 13
ATOM 3928 C CA . VAL A 1 9 ? -0.464 -3.416 -1.925 1.00 61.42 9 VAL A CA 13
ATOM 3929 C C . VAL A 1 9 ? -1.283 -2.855 -0.769 1.00 2.13 9 VAL A C 13
ATOM 3930 O O . VAL A 1 9 ? -2.463 -2.543 -0.925 1.00 45.23 9 VAL A O 13
ATOM 3943 N N . ALA A 1 10 ? -0.649 -2.728 0.393 1.00 51.41 10 ALA A N 13
ATOM 3944 C CA . ALA A 1 10 ? -1.319 -2.202 1.575 1.00 44.34 10 ALA A CA 13
ATOM 3945 C C . ALA A 1 10 ? -0.328 -1.979 2.714 1.00 34.41 10 ALA A C 13
ATOM 3946 O O . ALA A 1 10 ? 0.015 -2.940 3.375 1.00 44.32 10 ALA A O 13
ATOM 3972 N N . HIS A 1 12 ? 2.720 0.209 2.077 1.00 12.44 12 HIS A N 13
ATOM 3973 C CA . HIS A 1 12 ? 3.810 0.856 1.355 1.00 60.04 12 HIS A CA 13
ATOM 3974 C C . HIS A 1 12 ? 3.297 1.534 0.089 1.00 43.43 12 HIS A C 13
ATOM 3975 O O . HIS A 1 12 ? 4.025 2.280 -0.567 1.00 5.51 12 HIS A O 13
ATOM 3989 N N . VAL A 1 13 ? 2.039 1.270 -0.251 1.00 74.34 13 VAL A N 13
ATOM 3990 C CA . VAL A 1 13 ? 1.429 1.854 -1.439 1.00 41.53 13 VAL A CA 13
ATOM 3991 C C . VAL A 1 13 ? 1.472 3.377 -1.385 1.00 13.53 13 VAL A C 13
ATOM 3992 O O . VAL A 1 13 ? 1.864 4.032 -2.351 1.00 62.34 13 VAL A O 13
ATOM 4005 N N . VAL A 1 14 ? 1.066 3.936 -0.249 1.00 75.31 14 VAL A N 13
ATOM 4006 C CA . VAL A 1 14 ? 1.059 5.383 -0.069 1.00 60.32 14 VAL A CA 13
ATOM 4007 C C . VAL A 1 14 ? 2.410 5.988 -0.432 1.00 33.33 14 VAL A C 13
ATOM 4008 O O . VAL A 1 14 ? 2.481 7.017 -1.102 1.00 44.31 14 VAL A O 13
ATOM 4021 N N . GLY A 1 15 ? 3.482 5.341 0.014 1.00 51.13 15 GLY A N 13
ATOM 4022 C CA . GLY A 1 15 ? 4.818 5.830 -0.274 1.00 13.24 15 GLY A CA 13
ATOM 4023 C C . GLY A 1 15 ? 5.080 5.957 -1.762 1.00 44.32 15 GLY A C 13
ATOM 4024 O O . GLY A 1 15 ? 5.923 6.748 -2.185 1.00 32.42 15 GLY A O 13
ATOM 4028 N N . ALA A 1 16 ? 4.357 5.177 -2.558 1.00 23.54 16 ALA A N 13
ATOM 4029 C CA . ALA A 1 16 ? 4.514 5.206 -4.006 1.00 62.04 16 ALA A CA 13
ATOM 4030 C C . ALA A 1 16 ? 3.547 6.197 -4.644 1.00 43.43 16 ALA A C 13
ATOM 4031 O O . ALA A 1 16 ? 3.957 7.081 -5.399 1.00 65.34 16 ALA A O 13
ATOM 4038 N N . ILE A 1 17 ? 2.263 6.045 -4.338 1.00 53.35 17 ILE A N 13
ATOM 4039 C CA . ILE A 1 17 ? 1.238 6.928 -4.881 1.00 75.34 17 ILE A CA 13
ATOM 4040 C C . ILE A 1 17 ? 1.539 8.386 -4.552 1.00 15.15 17 ILE A C 13
ATOM 4041 O O . ILE A 1 17 ? 1.268 9.282 -5.351 1.00 21.13 17 ILE A O 13
ATOM 4057 N N . ALA A 1 18 ? 2.100 8.616 -3.370 1.00 52.24 18 ALA A N 13
ATOM 4058 C CA . ALA A 1 18 ? 2.440 9.966 -2.936 1.00 51.14 18 ALA A CA 13
ATOM 4059 C C . ALA A 1 18 ? 3.719 10.452 -3.610 1.00 45.24 18 ALA A C 13
ATOM 4060 O O . ALA A 1 18 ? 4.067 11.630 -3.524 1.00 23.34 18 ALA A O 13
ATOM 4067 N N . GLU A 1 19 ? 4.416 9.539 -4.278 1.00 64.40 19 GLU A N 13
ATOM 4068 C CA . GLU A 1 19 ? 5.658 9.876 -4.963 1.00 3.31 19 GLU A CA 13
ATOM 4069 C C . GLU A 1 19 ? 5.374 10.570 -6.292 1.00 41.40 19 GLU A C 13
ATOM 4070 O O . GLU A 1 19 ? 5.957 11.611 -6.598 1.00 12.40 19 GLU A O 13
ATOM 4082 N N . HIS A 1 20 ? 4.474 9.987 -7.077 1.00 52.54 20 HIS A N 13
ATOM 4083 C CA . HIS A 1 20 ? 4.111 10.550 -8.373 1.00 74.22 20 HIS A CA 13
ATOM 4084 C C . HIS A 1 20 ? 3.132 11.707 -8.209 1.00 22.44 20 HIS A C 13
ATOM 4085 O O . HIS A 1 20 ? 2.981 12.538 -9.105 1.00 61.53 20 HIS A O 13
ATOM 4099 N N . PHE A 1 21 ? 2.467 11.754 -7.059 1.00 3.31 21 PHE A N 13
ATOM 4100 C CA . PHE A 1 21 ? 1.500 12.809 -6.778 1.00 61.12 21 PHE A CA 13
ATOM 4101 C C . PHE A 1 21 ? 2.095 13.858 -5.843 1.00 55.12 21 PHE A C 13
ATOM 4102 O O . PHE A 1 21 ? 2.448 14.940 -6.245 1.00 51.23 21 PHE A O 13
ATOM 4122 N N . GLY A 1 1 ? -3.699 -17.118 2.737 1.00 50.53 1 GLY A N 14
ATOM 4123 C CA . GLY A 1 1 ? -4.442 -17.439 1.532 1.00 41.34 1 GLY A CA 14
ATOM 4124 C C . GLY A 1 1 ? -4.379 -16.331 0.500 1.00 32.34 1 GLY A C 14
ATOM 4125 O O . GLY A 1 1 ? -3.371 -16.170 -0.189 1.00 72.44 1 GLY A O 14
ATOM 4131 N N . LEU A 1 2 ? -5.460 -15.566 0.389 1.00 51.55 2 LEU A N 14
ATOM 4132 C CA . LEU A 1 2 ? -5.524 -14.467 -0.570 1.00 60.54 2 LEU A CA 14
ATOM 4133 C C . LEU A 1 2 ? -5.005 -13.174 0.050 1.00 15.32 2 LEU A C 14
ATOM 4134 O O . LEU A 1 2 ? -4.535 -12.280 -0.656 1.00 32.32 2 LEU A O 14
ATOM 4150 N N . PHE A 1 3 ? -5.092 -13.080 1.372 1.00 14.11 3 PHE A N 14
ATOM 4151 C CA . PHE A 1 3 ? -4.631 -11.895 2.087 1.00 74.35 3 PHE A CA 14
ATOM 4152 C C . PHE A 1 3 ? -3.116 -11.927 2.270 1.00 3.41 3 PHE A C 14
ATOM 4153 O O . PHE A 1 3 ? -2.465 -10.885 2.328 1.00 12.24 3 PHE A O 14
ATOM 4170 N N . GLY A 1 4 ? -2.561 -13.132 2.360 1.00 33.00 4 GLY A N 14
ATOM 4171 C CA . GLY A 1 4 ? -1.128 -13.277 2.536 1.00 2.13 4 GLY A CA 14
ATOM 4172 C C . GLY A 1 4 ? -0.335 -12.486 1.515 1.00 74.00 4 GLY A C 14
ATOM 4173 O O . GLY A 1 4 ? 0.778 -12.040 1.792 1.00 4.13 4 GLY A O 14
ATOM 4177 N N . VAL A 1 5 ? -0.908 -12.312 0.329 1.00 15.24 5 VAL A N 14
ATOM 4178 C CA . VAL A 1 5 ? -0.248 -11.569 -0.739 1.00 22.51 5 VAL A CA 14
ATOM 4179 C C . VAL A 1 5 ? -0.733 -10.125 -0.784 1.00 12.10 5 VAL A C 14
ATOM 4180 O O . VAL A 1 5 ? -0.032 -9.238 -1.276 1.00 22.43 5 VAL A O 14
ATOM 4193 N N . LEU A 1 6 ? -1.935 -9.894 -0.269 1.00 13.43 6 LEU A N 14
ATOM 4194 C CA . LEU A 1 6 ? -2.515 -8.555 -0.251 1.00 72.02 6 LEU A CA 14
ATOM 4195 C C . LEU A 1 6 ? -1.563 -7.559 0.403 1.00 13.21 6 LEU A C 14
ATOM 4196 O O . LEU A 1 6 ? -1.593 -6.366 0.100 1.00 74.30 6 LEU A O 14
ATOM 4212 N N . ALA A 1 7 ? -0.718 -8.056 1.300 1.00 30.03 7 ALA A N 14
ATOM 4213 C CA . ALA A 1 7 ? 0.245 -7.210 1.993 1.00 74.33 7 ALA A CA 14
ATOM 4214 C C . ALA A 1 7 ? 1.184 -6.524 1.007 1.00 14.13 7 ALA A C 14
ATOM 4215 O O . ALA A 1 7 ? 1.710 -5.446 1.280 1.00 43.01 7 ALA A O 14
ATOM 4222 N N . LYS A 1 8 ? 1.391 -7.157 -0.144 1.00 34.24 8 LYS A N 14
ATOM 4223 C CA . LYS A 1 8 ? 2.265 -6.609 -1.173 1.00 43.41 8 LYS A CA 14
ATOM 4224 C C . LYS A 1 8 ? 1.755 -5.255 -1.656 1.00 44.43 8 LYS A C 14
ATOM 4225 O O . LYS A 1 8 ? 2.499 -4.475 -2.249 1.00 45.34 8 LYS A O 14
ATOM 4244 N N . VAL A 1 9 ? 0.480 -4.981 -1.397 1.00 62.32 9 VAL A N 14
ATOM 4245 C CA . VAL A 1 9 ? -0.129 -3.720 -1.803 1.00 71.42 9 VAL A CA 14
ATOM 4246 C C . VAL A 1 9 ? -0.843 -3.053 -0.633 1.00 43.13 9 VAL A C 14
ATOM 4247 O O . VAL A 1 9 ? -1.973 -2.584 -0.766 1.00 74.04 9 VAL A O 14
ATOM 4260 N N . ALA A 1 10 ? -0.174 -3.013 0.516 1.00 3.14 10 ALA A N 14
ATOM 4261 C CA . ALA A 1 10 ? -0.744 -2.400 1.710 1.00 54.44 10 ALA A CA 14
ATOM 4262 C C . ALA A 1 10 ? 0.350 -1.976 2.684 1.00 53.03 10 ALA A C 14
ATOM 4263 O O . ALA A 1 10 ? 0.813 -2.813 3.434 1.00 31.21 10 ALA A O 14
ATOM 4289 N N . HIS A 1 12 ? 3.187 0.256 1.394 1.00 53.13 12 HIS A N 14
ATOM 4290 C CA . HIS A 1 12 ? 4.140 0.862 0.471 1.00 45.10 12 HIS A CA 14
ATOM 4291 C C . HIS A 1 12 ? 3.417 1.622 -0.636 1.00 21.31 12 HIS A C 14
ATOM 4292 O O . HIS A 1 12 ? 3.992 2.499 -1.281 1.00 64.31 12 HIS A O 14
ATOM 4306 N N . VAL A 1 13 ? 2.150 1.278 -0.853 1.00 44.04 13 VAL A N 14
ATOM 4307 C CA . VAL A 1 13 ? 1.348 1.928 -1.883 1.00 62.33 13 VAL A CA 14
ATOM 4308 C C . VAL A 1 13 ? 1.335 3.441 -1.695 1.00 0.43 13 VAL A C 14
ATOM 4309 O O . VAL A 1 13 ? 1.830 4.186 -2.542 1.00 3.23 13 VAL A O 14
ATOM 4322 N N . VAL A 1 14 ? 0.765 3.889 -0.581 1.00 55.41 14 VAL A N 14
ATOM 4323 C CA . VAL A 1 14 ? 0.689 5.314 -0.282 1.00 3.14 14 VAL A CA 14
ATOM 4324 C C . VAL A 1 14 ? 2.062 5.969 -0.372 1.00 24.35 14 VAL A C 14
ATOM 4325 O O . VAL A 1 14 ? 2.180 7.146 -0.712 1.00 13.24 14 VAL A O 14
ATOM 4338 N N . GLY A 1 15 ? 3.101 5.198 -0.063 1.00 11.41 15 GLY A N 14
ATOM 4339 C CA . GLY A 1 15 ? 4.454 5.721 -0.116 1.00 2.44 15 GLY A CA 14
ATOM 4340 C C . GLY A 1 15 ? 4.905 6.020 -1.531 1.00 52.04 15 GLY A C 14
ATOM 4341 O O . GLY A 1 15 ? 5.767 6.871 -1.748 1.00 43.34 15 GLY A O 14
ATOM 4345 N N . ALA A 1 16 ? 4.323 5.318 -2.498 1.00 31.00 16 ALA A N 14
ATOM 4346 C CA . ALA A 1 16 ? 4.671 5.512 -3.900 1.00 44.20 16 ALA A CA 14
ATOM 4347 C C . ALA A 1 16 ? 3.709 6.486 -4.573 1.00 41.41 16 ALA A C 14
ATOM 4348 O O . ALA A 1 16 ? 4.133 7.420 -5.255 1.00 43.51 16 ALA A O 14
ATOM 4355 N N . ILE A 1 17 ? 2.415 6.262 -4.379 1.00 32.33 17 ILE A N 14
ATOM 4356 C CA . ILE A 1 17 ? 1.393 7.120 -4.967 1.00 73.44 17 ILE A CA 14
ATOM 4357 C C . ILE A 1 17 ? 1.600 8.576 -4.563 1.00 75.25 17 ILE A C 14
ATOM 4358 O O . ILE A 1 17 ? 1.359 9.489 -5.352 1.00 23.20 17 ILE A O 14
ATOM 4374 N N . ALA A 1 18 ? 2.049 8.784 -3.330 1.00 14.31 18 ALA A N 14
ATOM 4375 C CA . ALA A 1 18 ? 2.292 10.129 -2.822 1.00 55.42 18 ALA A CA 14
ATOM 4376 C C . ALA A 1 18 ? 3.520 10.749 -3.479 1.00 45.43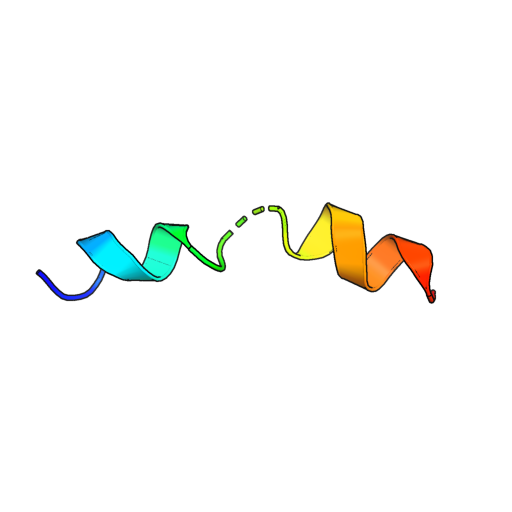 18 ALA A C 14
ATOM 4377 O O . ALA A 1 18 ? 3.740 11.957 -3.388 1.00 33.04 18 ALA A O 14
ATOM 4384 N N . GLU A 1 19 ? 4.318 9.916 -4.138 1.00 41.22 19 GLU A N 14
ATOM 4385 C CA . GLU A 1 19 ? 5.526 10.384 -4.808 1.00 42.12 19 GLU A CA 14
ATOM 4386 C C . GLU A 1 19 ? 5.178 11.182 -6.062 1.00 41.42 19 GLU A C 14
ATOM 4387 O O . GLU A 1 19 ? 5.656 12.302 -6.251 1.00 32.21 19 GLU A O 14
ATOM 4399 N N . HIS A 1 20 ? 4.344 10.598 -6.915 1.00 32.22 20 HIS A N 14
ATOM 4400 C CA . HIS A 1 20 ? 3.931 11.253 -8.152 1.00 42.00 20 HIS A CA 14
ATOM 4401 C C . HIS A 1 20 ? 2.889 12.331 -7.872 1.00 11.33 20 HIS A C 14
ATOM 4402 O O . HIS A 1 20 ? 2.733 13.275 -8.649 1.00 61.23 20 HIS A O 14
ATOM 4416 N N . PHE A 1 21 ? 2.176 12.186 -6.760 1.00 52.02 21 PHE A N 14
ATOM 4417 C CA . PHE A 1 21 ? 1.147 13.147 -6.380 1.00 75.40 21 PHE A CA 14
ATOM 4418 C C . PHE A 1 21 ? 1.700 14.178 -5.402 1.00 73.15 21 PHE A C 14
ATOM 4419 O O . PHE A 1 21 ? 0.975 14.866 -4.726 1.00 54.34 21 PHE A O 14
ATOM 4439 N N . GLY A 1 1 ? -3.685 -17.105 2.582 1.00 21.15 1 GLY A N 15
ATOM 4440 C CA . GLY A 1 1 ? -3.352 -17.303 1.185 1.00 51.32 1 GLY A CA 15
ATOM 4441 C C . GLY A 1 1 ? -3.599 -16.063 0.349 1.00 54.30 1 GLY A C 15
ATOM 4442 O O . GLY A 1 1 ? -2.675 -15.517 -0.257 1.00 32.52 1 GLY A O 15
ATOM 4448 N N . LEU A 1 2 ? -4.850 -15.615 0.312 1.00 22.21 2 LEU A N 15
ATOM 4449 C CA . LEU A 1 2 ? -5.218 -14.432 -0.457 1.00 21.24 2 LEU A CA 15
ATOM 4450 C C . LEU A 1 2 ? -4.615 -13.174 0.158 1.00 44.35 2 LEU A C 15
ATOM 4451 O O . LEU A 1 2 ? -3.770 -12.516 -0.450 1.00 54.14 2 LEU A O 15
ATOM 4467 N N . PHE A 1 3 ? -5.052 -12.844 1.369 1.00 62.45 3 PHE A N 15
ATOM 4468 C CA . PHE A 1 3 ? -4.554 -11.665 2.068 1.00 71.55 3 PHE A CA 15
ATOM 4469 C C . PHE A 1 3 ? -3.033 -11.703 2.182 1.00 21.13 3 PHE A C 15
ATOM 4470 O O . PHE A 1 3 ? -2.378 -10.663 2.247 1.00 41.22 3 PHE A O 15
ATOM 4487 N N . GLY A 1 4 ? -2.476 -12.910 2.207 1.00 73.02 4 GLY A N 15
ATOM 4488 C CA . GLY A 1 4 ? -1.037 -13.062 2.314 1.00 2.34 4 GLY A CA 15
ATOM 4489 C C . GLY A 1 4 ? -0.289 -12.237 1.286 1.00 13.31 4 GLY A C 15
ATOM 4490 O O . GLY A 1 4 ? 0.828 -11.783 1.537 1.00 55.00 4 GLY A O 15
ATOM 4494 N N . VAL A 1 5 ? -0.903 -12.044 0.123 1.00 35.14 5 VAL A N 15
ATOM 4495 C CA . VAL A 1 5 ? -0.289 -11.269 -0.948 1.00 22.21 5 VAL A CA 15
ATOM 4496 C C . VAL A 1 5 ? -0.793 -9.830 -0.944 1.00 4.03 5 VAL A C 15
ATOM 4497 O O . VAL A 1 5 ? -0.129 -8.926 -1.454 1.00 61.52 5 VAL A O 15
ATOM 4510 N N . LEU A 1 6 ? -1.971 -9.623 -0.366 1.00 63.42 6 LEU A N 15
ATOM 4511 C CA . LEU A 1 6 ? -2.566 -8.293 -0.295 1.00 23.32 6 LEU A CA 15
ATOM 4512 C C . LEU A 1 6 ? -1.592 -7.294 0.322 1.00 63.13 6 LEU A C 15
ATOM 4513 O O . LEU A 1 6 ? -1.649 -6.099 0.033 1.00 3.13 6 LEU A O 15
ATOM 4529 N N . ALA A 1 7 ? -0.698 -7.792 1.170 1.00 31.34 7 ALA A N 15
ATOM 4530 C CA . ALA A 1 7 ? 0.290 -6.943 1.824 1.00 72.43 7 ALA A CA 15
ATOM 4531 C C . ALA A 1 7 ? 1.173 -6.240 0.799 1.00 50.32 7 ALA A C 15
ATOM 4532 O O . ALA A 1 7 ? 1.718 -5.168 1.064 1.00 24.50 7 ALA A O 15
ATOM 4539 N N . LYS A 1 8 ? 1.312 -6.849 -0.373 1.00 73.44 8 LYS A N 15
ATOM 4540 C CA . LYS A 1 8 ? 2.129 -6.282 -1.440 1.00 64.55 8 LYS A CA 15
ATOM 4541 C C . LYS A 1 8 ? 1.549 -4.957 -1.923 1.00 72.30 8 LYS A C 15
ATOM 4542 O O . LYS A 1 8 ? 2.223 -4.184 -2.603 1.00 3.23 8 LYS A O 15
ATOM 4561 N N . VAL A 1 9 ? 0.295 -4.700 -1.566 1.00 55.03 9 VAL A N 15
ATOM 4562 C CA . VAL A 1 9 ? -0.376 -3.467 -1.961 1.00 70.31 9 VAL A CA 15
ATOM 4563 C C . VAL A 1 9 ? -1.205 -2.901 -0.814 1.00 13.31 9 VAL A C 15
ATOM 4564 O O . VAL A 1 9 ? -2.377 -2.570 -0.987 1.00 11.23 9 VAL A O 15
ATOM 4577 N N . ALA A 1 10 ? -0.587 -2.791 0.357 1.00 15.13 10 ALA A N 15
ATOM 4578 C CA . ALA A 1 10 ? -1.268 -2.262 1.533 1.00 20.21 10 ALA A CA 15
ATOM 4579 C C . ALA A 1 10 ? -0.288 -2.036 2.679 1.00 74.41 10 ALA A C 15
ATOM 4580 O O . ALA A 1 10 ? 0.055 -2.995 3.343 1.00 1.25 10 ALA A O 15
ATOM 4606 N N . HIS A 1 12 ? 2.754 0.168 2.067 1.00 15.34 12 HIS A N 15
ATOM 4607 C CA . HIS A 1 12 ? 3.847 0.821 1.355 1.00 30.33 12 HIS A CA 15
ATOM 4608 C C . HIS A 1 12 ? 3.340 1.500 0.086 1.00 72.12 12 HIS A C 15
ATOM 4609 O O . HIS A 1 12 ? 4.069 2.251 -0.562 1.00 5.01 12 HIS A O 15
ATOM 4623 N N . VAL A 1 13 ? 2.085 1.231 -0.263 1.00 45.22 13 VAL A N 15
ATOM 4624 C CA . VAL A 1 13 ? 1.482 1.817 -1.454 1.00 74.34 13 VAL A CA 15
ATOM 4625 C C . VAL A 1 13 ? 1.521 3.339 -1.399 1.00 3.15 13 VAL A C 15
ATOM 4626 O O . VAL A 1 13 ? 1.967 3.994 -2.341 1.00 42.02 13 VAL A O 15
ATOM 4639 N N . VAL A 1 14 ? 1.053 3.898 -0.286 1.00 75.03 14 VAL A N 15
ATOM 4640 C CA . VAL A 1 14 ? 1.036 5.345 -0.107 1.00 21.20 14 VAL A CA 15
ATOM 4641 C C . VAL A 1 14 ? 2.408 5.948 -0.382 1.00 44.43 14 VAL A C 15
ATOM 4642 O O . VAL A 1 14 ? 2.518 7.039 -0.943 1.00 71.41 14 VAL A O 15
ATOM 4655 N N . GLY A 1 15 ? 3.456 5.232 0.015 1.00 22.45 15 GLY A N 15
ATOM 4656 C CA . GLY A 1 15 ? 4.809 5.713 -0.198 1.00 10.14 15 GLY A CA 15
ATOM 4657 C C . GLY A 1 15 ? 5.126 5.918 -1.666 1.00 63.33 15 GLY A C 15
ATOM 4658 O O . GLY A 1 15 ? 5.985 6.727 -2.015 1.00 24.34 15 GLY A O 15
ATOM 4662 N N . ALA A 1 16 ? 4.433 5.181 -2.527 1.00 53.25 16 ALA A N 15
ATOM 4663 C CA . ALA A 1 16 ? 4.646 5.287 -3.967 1.00 21.14 16 ALA A CA 15
ATOM 4664 C C . ALA A 1 16 ? 3.654 6.257 -4.598 1.00 62.25 16 ALA A C 15
ATOM 4665 O O . ALA A 1 16 ? 4.040 7.146 -5.358 1.00 73.23 16 ALA A O 15
ATOM 4672 N N . ILE A 1 17 ? 2.376 6.081 -4.280 1.00 62.52 17 ILE A N 15
ATOM 4673 C CA . ILE A 1 17 ? 1.329 6.941 -4.818 1.00 5.23 17 ILE A CA 15
ATOM 4674 C C . ILE A 1 17 ? 1.606 8.407 -4.499 1.00 62.21 17 ILE A C 15
ATOM 4675 O O . ILE A 1 17 ? 1.316 9.292 -5.302 1.00 42.02 17 ILE A O 15
ATOM 4691 N N . ALA A 1 18 ? 2.169 8.655 -3.321 1.00 63.31 18 ALA A N 15
ATOM 4692 C CA . ALA A 1 18 ? 2.488 10.012 -2.897 1.00 63.44 18 ALA A CA 15
ATOM 4693 C C . ALA A 1 18 ? 3.699 10.552 -3.651 1.00 2.01 18 ALA A C 15
ATOM 4694 O O . ALA A 1 18 ? 3.983 11.748 -3.612 1.00 2.20 18 ALA A O 15
ATOM 4701 N N . GLU A 1 19 ? 4.410 9.661 -4.336 1.00 22.05 19 GLU A N 15
ATOM 4702 C CA . GLU A 1 19 ? 5.591 10.049 -5.096 1.00 43.02 19 GLU A CA 15
ATOM 4703 C C . GLU A 1 19 ? 5.198 10.782 -6.376 1.00 3.10 19 GLU A C 15
ATOM 4704 O O . GLU A 1 19 ? 5.710 11.863 -6.668 1.00 45.30 19 GLU A O 15
ATOM 4716 N N . HIS A 1 20 ? 4.285 10.186 -7.136 1.00 64.51 20 HIS A N 15
ATOM 4717 C CA . HIS A 1 20 ? 3.823 10.781 -8.385 1.00 32.55 20 HIS A CA 15
ATOM 4718 C C . HIS A 1 20 ? 2.823 11.902 -8.114 1.00 70.42 20 HIS A C 15
ATOM 4719 O O . HIS A 1 20 ? 2.643 12.798 -8.938 1.00 20.12 20 HIS A O 15
ATOM 4733 N N . PHE A 1 21 ? 2.176 11.844 -6.955 1.00 51.12 21 PHE A N 15
ATOM 4734 C CA . PHE A 1 21 ? 1.194 12.853 -6.577 1.00 75.33 21 PHE A CA 15
ATOM 4735 C C . PHE A 1 21 ? 1.635 13.598 -5.322 1.00 1.32 21 PHE A C 15
ATOM 4736 O O . PHE A 1 21 ? 0.845 13.948 -4.478 1.00 64.22 21 PHE A O 15
ATOM 4756 N N . GLY A 1 1 ? -4.455 -18.127 1.439 1.00 1.44 1 GLY A N 16
ATOM 4757 C CA . GLY A 1 1 ? -3.410 -17.128 1.575 1.00 62.53 1 GLY A CA 16
ATOM 4758 C C . GLY A 1 1 ? -3.652 -15.914 0.702 1.00 53.45 1 GLY A C 16
ATOM 4759 O O . GLY A 1 1 ? -2.716 -15.354 0.130 1.00 43.11 1 GLY A O 16
ATOM 4765 N N . LEU A 1 2 ? -4.911 -15.505 0.596 1.00 52.52 2 LEU A N 16
ATOM 4766 C CA . LEU A 1 2 ? -5.275 -14.348 -0.216 1.00 21.04 2 LEU A CA 16
ATOM 4767 C C . LEU A 1 2 ? -4.663 -13.071 0.352 1.00 42.34 2 LEU A C 16
ATOM 4768 O O . LEU A 1 2 ? -3.836 -12.426 -0.294 1.00 74.41 2 LEU A O 16
ATOM 4784 N N . PHE A 1 3 ? -5.073 -12.712 1.563 1.00 1.14 3 PHE A N 16
ATOM 4785 C CA . PHE A 1 3 ? -4.565 -11.513 2.218 1.00 3.21 3 PHE A CA 16
ATOM 4786 C C . PHE A 1 3 ? -3.045 -11.563 2.342 1.00 61.42 3 PHE A C 16
ATOM 4787 O O . PHE A 1 3 ? -2.378 -10.530 2.369 1.00 22.34 3 PHE A O 16
ATOM 4804 N N . GLY A 1 4 ? -2.503 -12.776 2.418 1.00 40.44 4 GLY A N 16
ATOM 4805 C CA . GLY A 1 4 ? -1.067 -12.940 2.539 1.00 65.12 4 GLY A CA 16
ATOM 4806 C C . GLY A 1 4 ? -0.303 -12.166 1.482 1.00 32.53 4 GLY A C 16
ATOM 4807 O O . GLY A 1 4 ? 0.816 -11.713 1.721 1.00 33.25 4 GLY A O 16
ATOM 4811 N N . VAL A 1 5 ? -0.909 -12.015 0.308 1.00 21.31 5 VAL A N 16
ATOM 4812 C CA . VAL A 1 5 ? -0.279 -11.292 -0.790 1.00 21.34 5 VAL A CA 16
ATOM 4813 C C . VAL A 1 5 ? -0.769 -9.849 -0.850 1.00 62.21 5 VAL A C 16
ATOM 4814 O O . VAL A 1 5 ? -0.094 -8.975 -1.396 1.00 14.02 5 VAL A O 16
ATOM 4827 N N . LEU A 1 6 ? -1.947 -9.607 -0.285 1.00 5.12 6 LEU A N 16
ATOM 4828 C CA . LEU A 1 6 ? -2.528 -8.269 -0.274 1.00 34.54 6 LEU A CA 16
ATOM 4829 C C . LEU A 1 6 ? -1.548 -7.254 0.305 1.00 13.23 6 LEU A C 16
ATOM 4830 O O . LEU A 1 6 ? -1.593 -6.071 -0.031 1.00 11.11 6 LEU A O 16
ATOM 4846 N N . ALA A 1 7 ? -0.661 -7.725 1.177 1.00 75.12 7 ALA A N 16
ATOM 4847 C CA . ALA A 1 7 ? 0.333 -6.860 1.799 1.00 31.32 7 ALA A CA 16
ATOM 4848 C C . ALA A 1 7 ? 1.210 -6.188 0.748 1.00 11.12 7 ALA A C 16
ATOM 4849 O O . ALA A 1 7 ? 1.720 -5.087 0.961 1.00 32.11 7 ALA A O 16
ATOM 4856 N N . LYS A 1 8 ? 1.383 -6.856 -0.387 1.00 71.42 8 LYS A N 16
ATOM 4857 C CA . LYS A 1 8 ? 2.198 -6.324 -1.472 1.00 30.32 8 LYS A CA 16
ATOM 4858 C C . LYS A 1 8 ? 1.636 -4.999 -1.975 1.00 74.15 8 LYS A C 16
ATOM 4859 O O . LYS A 1 8 ? 2.341 -4.217 -2.613 1.00 55.52 8 LYS A O 16
ATOM 4878 N N . VAL A 1 9 ? 0.362 -4.753 -1.684 1.00 3.35 9 VAL A N 16
ATOM 4879 C CA . VAL A 1 9 ? -0.293 -3.520 -2.105 1.00 34.34 9 VAL A CA 16
ATOM 4880 C C . VAL A 1 9 ? -1.100 -2.910 -0.964 1.00 60.22 9 VAL A C 16
ATOM 4881 O O . VAL A 1 9 ? -2.204 -2.407 -1.171 1.00 73.22 9 VAL A O 16
ATOM 4894 N N . ALA A 1 10 ? -0.541 -2.957 0.240 1.00 20.12 10 ALA A N 16
ATOM 4895 C CA . ALA A 1 10 ? -1.207 -2.406 1.414 1.00 62.22 10 ALA A CA 16
ATOM 4896 C C . ALA A 1 10 ? -0.210 -2.144 2.538 1.00 13.41 10 ALA A C 16
ATOM 4897 O O . ALA A 1 10 ? 0.118 -3.074 3.247 1.00 64.52 10 ALA A O 16
ATOM 4923 N N . HIS A 1 12 ? 2.892 0.076 1.823 1.00 14.41 12 HIS A N 16
ATOM 4924 C CA . HIS A 1 12 ? 3.950 0.760 1.088 1.00 12.33 12 HIS A CA 16
ATOM 4925 C C . HIS A 1 12 ? 3.382 1.505 -0.116 1.00 71.20 12 HIS A C 16
ATOM 4926 O O . HIS A 1 12 ? 4.042 2.369 -0.693 1.00 42.13 12 HIS A O 16
ATOM 4940 N N . VAL A 1 13 ? 2.153 1.164 -0.491 1.00 15.11 13 VAL A N 16
ATOM 4941 C CA . VAL A 1 13 ? 1.495 1.800 -1.626 1.00 71.31 13 VAL A CA 16
ATOM 4942 C C . VAL A 1 13 ? 1.545 3.319 -1.509 1.00 61.42 13 VAL A C 16
ATOM 4943 O O . VAL A 1 13 ? 2.060 4.004 -2.393 1.00 24.04 13 VAL A O 16
ATOM 4956 N N . VAL A 1 14 ? 1.006 3.841 -0.412 1.00 1.11 14 VAL A N 16
ATOM 4957 C CA . VAL A 1 14 ? 0.990 5.280 -0.178 1.00 42.24 14 VAL A CA 16
ATOM 4958 C C . VAL A 1 14 ? 2.380 5.880 -0.354 1.00 50.41 14 VAL A C 16
ATOM 4959 O O . VAL A 1 14 ? 2.523 7.036 -0.752 1.00 40.13 14 VAL A O 16
ATOM 4972 N N . GLY A 1 15 ? 3.404 5.087 -0.054 1.00 51.55 15 GLY A N 16
ATOM 4973 C CA . GLY A 1 15 ? 4.771 5.558 -0.186 1.00 33.43 15 GLY A CA 16
ATOM 4974 C C . GLY A 1 15 ? 5.131 5.897 -1.618 1.00 62.14 15 GLY A C 16
ATOM 4975 O O . GLY A 1 15 ? 5.940 6.790 -1.867 1.00 43.52 15 GLY A O 16
ATOM 4979 N N . ALA A 1 16 ? 4.532 5.180 -2.563 1.00 73.25 16 ALA A N 16
ATOM 4980 C CA . ALA A 1 16 ? 4.794 5.409 -3.979 1.00 64.14 16 ALA A CA 16
ATOM 4981 C C . ALA A 1 16 ? 3.756 6.347 -4.585 1.00 0.22 16 ALA A C 16
ATOM 4982 O O . ALA A 1 16 ? 4.095 7.262 -5.336 1.00 70.31 16 ALA A O 16
ATOM 4989 N N . ILE A 1 17 ? 2.490 6.114 -4.255 1.00 20.33 17 ILE A N 16
ATOM 4990 C CA . ILE A 1 17 ? 1.403 6.939 -4.766 1.00 3.14 17 ILE A CA 16
ATOM 4991 C C . ILE A 1 17 ? 1.622 8.409 -4.426 1.00 74.22 17 ILE A C 16
ATOM 4992 O O . ILE A 1 17 ? 1.307 9.294 -5.221 1.00 13.20 17 ILE A O 16
ATOM 5008 N N . ALA A 1 18 ? 2.165 8.662 -3.240 1.00 42.13 18 ALA A N 16
ATOM 5009 C CA . ALA A 1 18 ? 2.429 10.026 -2.796 1.00 64.41 18 ALA A CA 16
ATOM 5010 C C . ALA A 1 18 ? 3.630 10.617 -3.526 1.00 60.34 18 ALA A C 16
ATOM 5011 O O . ALA A 1 18 ? 3.891 11.816 -3.439 1.00 51.14 18 ALA A O 16
ATOM 5018 N N . GLU A 1 19 ? 4.358 9.767 -4.245 1.00 21.14 19 GLU A N 16
ATOM 5019 C CA . GLU A 1 19 ? 5.532 10.208 -4.988 1.00 71.52 19 GLU A CA 16
ATOM 5020 C C . GLU A 1 19 ? 5.125 10.936 -6.266 1.00 44.52 19 GLU A C 16
ATOM 5021 O O . GLU A 1 19 ? 5.600 12.038 -6.544 1.00 61.14 19 GLU A O 16
ATOM 5033 N N . HIS A 1 20 ? 4.244 10.312 -7.041 1.00 13.05 20 HIS A N 16
ATOM 5034 C CA . HIS A 1 20 ? 3.771 10.900 -8.290 1.00 4.10 20 HIS A CA 16
ATOM 5035 C C . HIS A 1 20 ? 2.738 11.990 -8.021 1.00 5.12 20 HIS A C 16
ATOM 5036 O O . HIS A 1 20 ? 2.541 12.888 -8.840 1.00 44.34 20 HIS A O 16
ATOM 5050 N N . PHE A 1 21 ? 2.082 11.905 -6.869 1.00 52.44 21 PHE A N 16
ATOM 5051 C CA . PHE A 1 21 ? 1.067 12.883 -6.494 1.00 2.44 21 PHE A CA 16
ATOM 5052 C C . PHE A 1 21 ? 1.460 13.607 -5.208 1.00 73.41 21 PHE A C 16
ATOM 5053 O O . PHE A 1 21 ? 0.636 13.942 -4.392 1.00 20.25 21 PHE A O 16
ATOM 5073 N N . GLY A 1 1 ? -2.997 -16.912 2.626 1.00 41.51 1 GLY A N 17
ATOM 5074 C CA . GLY A 1 1 ? -3.450 -17.272 1.295 1.00 13.51 1 GLY A CA 17
ATOM 5075 C C . GLY A 1 1 ? -3.726 -16.058 0.428 1.00 22.12 1 GLY A C 17
ATOM 5076 O O . GLY A 1 1 ? -2.855 -15.609 -0.318 1.00 14.51 1 GLY A O 17
ATOM 5082 N N . LEU A 1 2 ? -4.939 -15.526 0.526 1.00 70.54 2 LEU A N 17
ATOM 5083 C CA . LEU A 1 2 ? -5.328 -14.358 -0.256 1.00 64.20 2 LEU A CA 17
ATOM 5084 C C . LEU A 1 2 ? -4.707 -13.088 0.317 1.00 52.41 2 LEU A C 17
ATOM 5085 O O . LEU A 1 2 ? -3.849 -12.467 -0.309 1.00 24.20 2 LEU A O 17
ATOM 5101 N N . PHE A 1 3 ? -5.147 -12.709 1.512 1.00 60.11 3 PHE A N 17
ATOM 5102 C CA . PHE A 1 3 ? -4.634 -11.514 2.171 1.00 10.41 3 PHE A CA 17
ATOM 5103 C C . PHE A 1 3 ? -3.114 -11.571 2.296 1.00 72.30 3 PHE A C 17
ATOM 5104 O O . PHE A 1 3 ? -2.443 -10.540 2.326 1.00 31.33 3 PHE A O 17
ATOM 5121 N N . GLY A 1 4 ? -2.577 -12.785 2.370 1.00 55.15 4 GLY A N 17
ATOM 5122 C CA . GLY A 1 4 ? -1.142 -12.956 2.491 1.00 42.23 4 GLY A CA 17
ATOM 5123 C C . GLY A 1 4 ? -0.374 -12.183 1.437 1.00 51.30 4 GLY A C 17
ATOM 5124 O O . GLY A 1 4 ? 0.747 -11.735 1.678 1.00 0.11 4 GLY A O 17
ATOM 5128 N N . VAL A 1 5 ? -0.978 -12.026 0.263 1.00 34.20 5 VAL A N 17
ATOM 5129 C CA . VAL A 1 5 ? -0.344 -11.302 -0.833 1.00 33.32 5 VAL A CA 17
ATOM 5130 C C . VAL A 1 5 ? -0.829 -9.858 -0.889 1.00 4.44 5 VAL A C 17
ATOM 5131 O O . VAL A 1 5 ? -0.150 -8.985 -1.432 1.00 40.22 5 VAL A O 17
ATOM 5144 N N . LEU A 1 6 ? -2.005 -9.611 -0.325 1.00 33.50 6 LEU A N 17
ATOM 5145 C CA . LEU A 1 6 ? -2.581 -8.271 -0.310 1.00 20.21 6 LEU A CA 17
ATOM 5146 C C . LEU A 1 6 ? -1.597 -7.263 0.273 1.00 43.51 6 LEU A C 17
ATOM 5147 O O . LEU A 1 6 ? -1.636 -6.078 -0.061 1.00 53.45 6 LEU A O 17
ATOM 5163 N N . ALA A 1 7 ? -0.714 -7.740 1.143 1.00 65.11 7 ALA A N 17
ATOM 5164 C CA . ALA A 1 7 ? 0.284 -6.880 1.768 1.00 24.42 7 ALA A CA 17
ATOM 5165 C C . ALA A 1 7 ? 1.165 -6.209 0.720 1.00 54.54 7 ALA A C 17
ATOM 5166 O O . ALA A 1 7 ? 1.678 -5.110 0.935 1.00 33.01 7 ALA A O 17
ATOM 5173 N N . LYS A 1 8 ? 1.337 -6.875 -0.417 1.00 53.12 8 LYS A N 17
ATOM 5174 C CA . LYS A 1 8 ? 2.155 -6.343 -1.500 1.00 35.21 8 LYS A CA 17
ATOM 5175 C C . LYS A 1 8 ? 1.597 -5.015 -2.001 1.00 51.15 8 LYS A C 17
ATOM 5176 O O . LYS A 1 8 ? 2.303 -4.233 -2.638 1.00 44.31 8 LYS A O 17
ATOM 5195 N N . VAL A 1 9 ? 0.324 -4.765 -1.709 1.00 2.51 9 VAL A N 17
ATOM 5196 C CA . VAL A 1 9 ? -0.328 -3.530 -2.128 1.00 11.33 9 VAL A CA 17
ATOM 5197 C C . VAL A 1 9 ? -1.135 -2.920 -0.987 1.00 53.45 9 VAL A C 17
ATOM 5198 O O . VAL A 1 9 ? -2.238 -2.415 -1.194 1.00 44.15 9 VAL A O 17
ATOM 5211 N N . ALA A 1 10 ? -0.577 -2.972 0.218 1.00 54.32 10 ALA A N 17
ATOM 5212 C CA . ALA A 1 10 ? -1.244 -2.422 1.392 1.00 74.12 10 ALA A CA 17
ATOM 5213 C C . ALA A 1 10 ? -0.250 -2.167 2.519 1.00 23.13 10 ALA A C 17
ATOM 5214 O O . ALA A 1 10 ? 0.074 -3.101 3.226 1.00 74.52 10 ALA A O 17
ATOM 5240 N N . HIS A 1 12 ? 2.861 0.044 1.817 1.00 4.13 12 HIS A N 17
ATOM 5241 C CA . HIS A 1 12 ? 3.924 0.726 1.087 1.00 71.11 12 HIS A CA 17
ATOM 5242 C C . HIS A 1 12 ? 3.361 1.475 -0.117 1.00 0.05 12 HIS A C 17
ATOM 5243 O O . HIS A 1 12 ? 4.026 2.337 -0.691 1.00 2.33 12 HIS A O 17
ATOM 5257 N N . VAL A 1 13 ? 2.131 1.140 -0.495 1.00 24.53 13 VAL A N 17
ATOM 5258 C CA . VAL A 1 13 ? 1.479 1.781 -1.630 1.00 54.30 13 VAL A CA 17
ATOM 5259 C C . VAL A 1 13 ? 1.535 3.300 -1.510 1.00 11.33 13 VAL A C 17
ATOM 5260 O O . VAL A 1 13 ? 2.054 3.985 -2.391 1.00 22.32 13 VAL A O 17
ATOM 5273 N N . VAL A 1 14 ? 0.995 3.821 -0.412 1.00 3.31 14 VAL A N 17
ATOM 5274 C CA . VAL A 1 14 ? 0.985 5.260 -0.174 1.00 43.41 14 VAL A CA 17
ATOM 5275 C C . VAL A 1 14 ? 2.378 5.856 -0.347 1.00 42.22 14 VAL A C 17
ATOM 5276 O O . VAL A 1 14 ? 2.526 7.012 -0.743 1.00 73.23 14 VAL A O 17
ATOM 5289 N N . GLY A 1 15 ? 3.398 5.058 -0.048 1.00 71.43 15 GLY A N 17
ATOM 5290 C CA . GLY A 1 15 ? 4.767 5.523 -0.177 1.00 0.22 15 GLY A CA 17
ATOM 5291 C C . GLY A 1 15 ? 5.130 5.865 -1.608 1.00 42.54 15 GLY A C 17
ATOM 5292 O O . GLY A 1 15 ? 5.942 6.757 -1.853 1.00 24.22 15 GLY A O 17
ATOM 5296 N N . ALA A 1 16 ? 4.530 5.153 -2.556 1.00 52.24 16 ALA A N 17
ATOM 5297 C CA . ALA A 1 16 ? 4.794 5.386 -3.970 1.00 64.51 16 ALA A CA 17
ATOM 5298 C C . ALA A 1 16 ? 3.761 6.329 -4.574 1.00 55.33 16 ALA A C 17
ATOM 5299 O O . ALA A 1 16 ? 4.103 7.245 -5.323 1.00 64.23 16 ALA A O 17
ATOM 5306 N N . ILE A 1 17 ? 2.494 6.099 -4.247 1.00 33.34 17 ILE A N 17
ATOM 5307 C CA . ILE A 1 17 ? 1.410 6.928 -4.757 1.00 52.23 17 ILE A CA 17
ATOM 5308 C C . ILE A 1 17 ? 1.632 8.397 -4.412 1.00 74.30 17 ILE A C 17
ATOM 5309 O O . ILE A 1 17 ? 1.318 9.286 -5.203 1.00 71.24 17 ILE A O 17
ATOM 5325 N N . ALA A 1 18 ? 2.176 8.644 -3.225 1.00 12.23 18 ALA A N 17
ATOM 5326 C CA . ALA A 1 18 ? 2.444 10.004 -2.776 1.00 12.31 18 ALA A CA 17
ATOM 5327 C C . ALA A 1 18 ? 3.647 10.595 -3.502 1.00 45.22 18 ALA A C 17
ATOM 5328 O O . ALA A 1 18 ? 3.912 11.794 -3.410 1.00 25.52 18 ALA A O 17
ATOM 5335 N N . GLU A 1 19 ? 4.374 9.746 -4.223 1.00 14.12 19 GLU A N 17
ATOM 5336 C CA . GLU A 1 19 ? 5.550 10.186 -4.963 1.00 72.43 19 GLU A CA 17
ATOM 5337 C C . GLU A 1 19 ? 5.148 10.919 -6.239 1.00 13.41 19 GLU A C 17
ATOM 5338 O O . GLU A 1 19 ? 5.627 12.020 -6.514 1.00 35.41 19 GLU A O 17
ATOM 5350 N N . HIS A 1 20 ? 4.264 10.301 -7.017 1.00 62.01 20 HIS A N 17
ATOM 5351 C CA . HIS A 1 20 ? 3.796 10.894 -8.265 1.00 5.24 20 HIS A CA 17
ATOM 5352 C C . HIS A 1 20 ? 2.766 11.987 -7.993 1.00 50.23 20 HIS A C 17
ATOM 5353 O O . HIS A 1 20 ? 2.569 12.885 -8.813 1.00 1.25 20 HIS A O 17
ATOM 5367 N N . PHE A 1 21 ? 2.111 11.903 -6.841 1.00 33.11 21 PHE A N 17
ATOM 5368 C CA . PHE A 1 21 ? 1.100 12.883 -6.463 1.00 11.41 21 PHE A CA 17
ATOM 5369 C C . PHE A 1 21 ? 1.495 13.604 -5.178 1.00 52.40 21 PHE A C 17
ATOM 5370 O O . PHE A 1 21 ? 0.675 13.933 -4.356 1.00 13.44 21 PHE A O 17
ATOM 5390 N N . GLY A 1 1 ? -3.536 -18.409 0.752 1.00 64.45 1 GLY A N 18
ATOM 5391 C CA . GLY A 1 1 ? -3.399 -17.171 1.496 1.00 3.42 1 GLY A CA 18
ATOM 5392 C C . GLY A 1 1 ? -3.674 -15.948 0.643 1.00 72.41 1 GLY A C 18
ATOM 5393 O O . GLY A 1 1 ? -2.772 -15.421 -0.009 1.00 20.13 1 GLY A O 18
ATOM 5399 N N . LEU A 1 2 ? -4.924 -15.498 0.644 1.00 50.41 2 LEU A N 18
ATOM 5400 C CA . LEU A 1 2 ? -5.317 -14.331 -0.138 1.00 51.40 2 LEU A CA 18
ATOM 5401 C C . LEU A 1 2 ? -4.692 -13.060 0.429 1.00 52.30 2 LEU A C 18
ATOM 5402 O O . LEU A 1 2 ? -3.824 -12.451 -0.195 1.00 42.04 2 LEU A O 18
ATOM 5418 N N . PHE A 1 3 ? -5.138 -12.667 1.618 1.00 10.32 3 PHE A N 18
ATOM 5419 C CA . PHE A 1 3 ? -4.622 -11.469 2.271 1.00 62.45 3 PHE A CA 18
ATOM 5420 C C . PHE A 1 3 ? -3.102 -11.529 2.391 1.00 14.12 3 PHE A C 18
ATOM 5421 O O . PHE A 1 3 ? -2.430 -10.499 2.416 1.00 31.01 3 PHE A O 18
ATOM 5438 N N . GLY A 1 4 ? -2.567 -12.743 2.468 1.00 70.24 4 GLY A N 18
ATOM 5439 C CA . GLY A 1 4 ? -1.130 -12.916 2.586 1.00 34.11 4 GLY A CA 18
ATOM 5440 C C . GLY A 1 4 ? -0.366 -12.148 1.527 1.00 3.41 4 GLY A C 18
ATOM 5441 O O . GLY A 1 4 ? 0.756 -11.698 1.764 1.00 55.05 4 GLY A O 18
ATOM 5445 N N . VAL A 1 5 ? -0.972 -11.996 0.354 1.00 65.34 5 VAL A N 18
ATOM 5446 C CA . VAL A 1 5 ? -0.340 -11.278 -0.746 1.00 41.35 5 VAL A CA 18
ATOM 5447 C C . VAL A 1 5 ? -0.824 -9.834 -0.809 1.00 2.32 5 VAL A C 18
ATOM 5448 O O . VAL A 1 5 ? -0.146 -8.963 -1.358 1.00 12.13 5 VAL A O 18
ATOM 5461 N N . LEU A 1 6 ? -1.999 -9.584 -0.243 1.00 14.11 6 LEU A N 18
ATOM 5462 C CA . LEU A 1 6 ? -2.575 -8.244 -0.233 1.00 13.52 6 LEU A CA 18
ATOM 5463 C C . LEU A 1 6 ? -1.589 -7.232 0.340 1.00 13.45 6 LEU A C 18
ATOM 5464 O O . LEU A 1 6 ? -1.629 -6.050 0.000 1.00 22.05 6 LEU A O 18
ATOM 5480 N N . ALA A 1 7 ? -0.704 -7.705 1.211 1.00 45.52 7 ALA A N 18
ATOM 5481 C CA . ALA A 1 7 ? 0.296 -6.842 1.829 1.00 43.51 7 ALA A CA 18
ATOM 5482 C C . ALA A 1 7 ? 1.174 -6.176 0.774 1.00 33.22 7 ALA A C 18
ATOM 5483 O O . ALA A 1 7 ? 1.688 -5.078 0.983 1.00 44.53 7 ALA A O 18
ATOM 5490 N N . LYS A 1 8 ? 1.343 -6.849 -0.359 1.00 15.20 8 LYS A N 18
ATOM 5491 C CA . LYS A 1 8 ? 2.157 -6.323 -1.448 1.00 63.32 8 LYS A CA 18
ATOM 5492 C C . LYS A 1 8 ? 1.598 -4.997 -1.954 1.00 24.31 8 LYS A C 18
ATOM 5493 O O . LYS A 1 8 ? 2.305 -4.219 -2.596 1.00 35.40 8 LYS A O 18
ATOM 5512 N N . VAL A 1 9 ? 0.327 -4.745 -1.660 1.00 41.52 9 VAL A N 18
ATOM 5513 C CA . VAL A 1 9 ? -0.325 -3.511 -2.084 1.00 61.41 9 VAL A CA 18
ATOM 5514 C C . VAL A 1 9 ? -1.128 -2.895 -0.944 1.00 21.14 9 VAL A C 18
ATOM 5515 O O . VAL A 1 9 ? -2.230 -2.387 -1.150 1.00 63.34 9 VAL A O 18
ATOM 5528 N N . ALA A 1 10 ? -0.567 -2.942 0.260 1.00 42.32 10 ALA A N 18
ATOM 5529 C CA . ALA A 1 10 ? -1.228 -2.385 1.433 1.00 34.13 10 ALA A CA 18
ATOM 5530 C C . ALA A 1 10 ? -0.229 -2.124 2.556 1.00 42.11 10 ALA A C 18
ATOM 5531 O O . ALA A 1 10 ? 0.097 -3.055 3.266 1.00 5.52 10 ALA A O 18
ATOM 5557 N N . HIS A 1 12 ? 2.883 0.081 1.829 1.00 14.52 12 HIS A N 18
ATOM 5558 C CA . HIS A 1 12 ? 3.942 0.759 1.091 1.00 11.34 12 HIS A CA 18
ATOM 5559 C C . HIS A 1 12 ? 3.375 1.503 -0.114 1.00 13.21 12 HIS A C 18
ATOM 5560 O O . HIS A 1 12 ? 4.037 2.363 -0.694 1.00 54.12 12 HIS A O 18
ATOM 5574 N N . VAL A 1 13 ? 2.143 1.166 -0.486 1.00 0.11 13 VAL A N 18
ATOM 5575 C CA . VAL A 1 13 ? 1.486 1.802 -1.621 1.00 1.41 13 VAL A CA 18
ATOM 5576 C C . VAL A 1 13 ? 1.542 3.322 -1.507 1.00 60.34 13 VAL A C 18
ATOM 5577 O O . VAL A 1 13 ? 2.059 4.003 -2.393 1.00 1.25 13 VAL A O 18
ATOM 5590 N N . VAL A 1 14 ? 1.006 3.848 -0.411 1.00 3.34 14 VAL A N 18
ATOM 5591 C CA . VAL A 1 14 ? 0.995 5.288 -0.180 1.00 25.33 14 VAL A CA 18
ATOM 5592 C C . VAL A 1 14 ? 2.388 5.883 -0.358 1.00 62.31 14 VAL A C 18
ATOM 5593 O O . VAL A 1 14 ? 2.535 7.037 -0.757 1.00 51.13 14 VAL A O 18
ATOM 5606 N N . GLY A 1 15 ? 3.409 5.085 -0.059 1.00 1.14 15 GLY A N 18
ATOM 5607 C CA . GLY A 1 15 ? 4.778 5.551 -0.192 1.00 74.45 15 GLY A CA 18
ATOM 5608 C C . GLY A 1 15 ? 5.138 5.885 -1.627 1.00 4.25 15 GLY A C 18
ATOM 5609 O O . GLY A 1 15 ? 5.951 6.775 -1.879 1.00 34.45 15 GLY A O 18
ATOM 5613 N N . ALA A 1 16 ? 4.534 5.168 -2.570 1.00 4.22 16 ALA A N 18
ATOM 5614 C CA . ALA A 1 16 ? 4.797 5.395 -3.985 1.00 74.41 16 ALA A CA 18
ATOM 5615 C C . ALA A 1 16 ? 3.761 6.335 -4.593 1.00 30.25 16 ALA A C 18
ATOM 5616 O O . ALA A 1 16 ? 4.104 7.246 -5.346 1.00 52.50 16 ALA A O 18
ATOM 5623 N N . ILE A 1 17 ? 2.495 6.107 -4.260 1.00 33.24 17 ILE A N 18
ATOM 5624 C CA . ILE A 1 17 ? 1.410 6.936 -4.773 1.00 23.43 17 ILE A CA 18
ATOM 5625 C C . ILE A 1 17 ? 1.635 8.406 -4.436 1.00 30.03 17 ILE A C 18
ATOM 5626 O O . ILE A 1 17 ? 1.324 9.290 -5.233 1.00 22.01 17 ILE A O 18
ATOM 5642 N N . ALA A 1 18 ? 2.180 8.660 -3.251 1.00 63.31 18 ALA A N 18
ATOM 5643 C CA . ALA A 1 18 ? 2.451 10.023 -2.810 1.00 73.41 18 ALA A CA 18
ATOM 5644 C C . ALA A 1 18 ? 3.652 10.608 -3.543 1.00 65.10 18 ALA A C 18
ATOM 5645 O O . ALA A 1 18 ? 3.919 11.806 -3.460 1.00 13.25 18 ALA A O 18
ATOM 5652 N N . GLU A 1 19 ? 4.376 9.753 -4.260 1.00 43.42 19 GLU A N 18
ATOM 5653 C CA . GLU A 1 19 ? 5.552 10.187 -5.006 1.00 72.25 19 GLU A CA 18
ATOM 5654 C C . GLU A 1 19 ? 5.146 10.914 -6.286 1.00 32.31 19 GLU A C 18
ATOM 5655 O O . GLU A 1 19 ? 5.625 12.013 -6.567 1.00 65.33 19 GLU A O 18
ATOM 5667 N N . HIS A 1 20 ? 4.260 10.291 -7.058 1.00 0.40 20 HIS A N 18
ATOM 5668 C CA . HIS A 1 20 ? 3.790 10.878 -8.307 1.00 42.45 20 HIS A CA 18
ATOM 5669 C C . HIS A 1 20 ? 2.761 11.973 -8.041 1.00 24.40 20 HIS A C 18
ATOM 5670 O O . HIS A 1 20 ? 2.565 12.868 -8.862 1.00 51.52 20 HIS A O 18
ATOM 5684 N N . PHE A 1 21 ? 2.106 11.894 -6.887 1.00 34.43 21 PHE A N 18
ATOM 5685 C CA . PHE A 1 21 ? 1.096 12.876 -6.513 1.00 13.22 21 PHE A CA 18
ATOM 5686 C C . PHE A 1 21 ? 1.491 13.600 -5.228 1.00 52.42 21 PHE A C 18
ATOM 5687 O O . PHE A 1 21 ? 0.669 13.945 -4.415 1.00 15.31 21 PHE A O 18
ATOM 5707 N N . GLY A 1 1 ? -2.885 -17.062 2.396 1.00 3.03 1 GLY A N 19
ATOM 5708 C CA . GLY A 1 1 ? -3.547 -17.400 1.150 1.00 54.24 1 GLY A CA 19
ATOM 5709 C C . GLY A 1 1 ? -3.768 -16.190 0.263 1.00 71.52 1 GLY A C 19
ATOM 5710 O O . GLY A 1 1 ? -2.889 -15.810 -0.510 1.00 40.44 1 GLY A O 19
ATOM 5716 N N . LEU A 1 2 ? -4.945 -15.586 0.374 1.00 53.11 2 LEU A N 19
ATOM 5717 C CA . LEU A 1 2 ? -5.281 -14.412 -0.426 1.00 33.33 2 LEU A CA 19
ATOM 5718 C C . LEU A 1 2 ? -4.680 -13.149 0.182 1.00 61.32 2 LEU A C 19
ATOM 5719 O O . LEU A 1 2 ? -3.856 -12.479 -0.442 1.00 34.44 2 LEU A O 19
ATOM 5735 N N . PHE A 1 3 ? -5.095 -12.831 1.403 1.00 10.30 3 PHE A N 19
ATOM 5736 C CA . PHE A 1 3 ? -4.596 -11.649 2.096 1.00 2.14 3 PHE A CA 19
ATOM 5737 C C . PHE A 1 3 ? -3.075 -11.691 2.218 1.00 34.33 3 PHE A C 19
ATOM 5738 O O . PHE A 1 3 ? -2.418 -10.653 2.280 1.00 44.32 3 PHE A O 19
ATOM 5755 N N . GLY A 1 4 ? -2.524 -12.900 2.254 1.00 4.21 4 GLY A N 19
ATOM 5756 C CA . GLY A 1 4 ? -1.085 -13.056 2.369 1.00 32.22 4 GLY A CA 19
ATOM 5757 C C . GLY A 1 4 ? -0.330 -12.241 1.340 1.00 43.42 4 GLY A C 19
ATOM 5758 O O . GLY A 1 4 ? 0.788 -11.789 1.592 1.00 0.31 4 GLY A O 19
ATOM 5762 N N . VAL A 1 5 ? -0.939 -12.052 0.173 1.00 20.24 5 VAL A N 19
ATOM 5763 C CA . VAL A 1 5 ? -0.316 -11.286 -0.899 1.00 41.33 5 VAL A CA 19
ATOM 5764 C C . VAL A 1 5 ? -0.814 -9.845 -0.908 1.00 21.44 5 VAL A C 19
ATOM 5765 O O . VAL A 1 5 ? -0.144 -8.947 -1.419 1.00 23.00 5 VAL A O 19
ATOM 5778 N N . LEU A 1 6 ? -1.995 -9.631 -0.336 1.00 45.22 6 LEU A N 19
ATOM 5779 C CA . LEU A 1 6 ? -2.584 -8.297 -0.276 1.00 23.13 6 LEU A CA 19
ATOM 5780 C C . LEU A 1 6 ? -1.610 -7.298 0.339 1.00 21.35 6 LEU A C 19
ATOM 5781 O O . LEU A 1 6 ? -1.659 -6.105 0.044 1.00 13.35 6 LEU A O 19
ATOM 5797 N N . ALA A 1 7 ? -0.722 -7.795 1.195 1.00 32.52 7 ALA A N 19
ATOM 5798 C CA . ALA A 1 7 ? 0.266 -6.947 1.849 1.00 24.12 7 ALA A CA 19
ATOM 5799 C C . ALA A 1 7 ? 1.157 -6.252 0.825 1.00 71.03 7 ALA A C 19
ATOM 5800 O O . ALA A 1 7 ? 1.705 -5.181 1.087 1.00 53.44 7 ALA A O 19
ATOM 5807 N N . LYS A 1 8 ? 1.300 -6.869 -0.343 1.00 54.14 8 LYS A N 19
ATOM 5808 C CA . LYS A 1 8 ? 2.124 -6.311 -1.409 1.00 4.01 8 LYS A CA 19
ATOM 5809 C C . LYS A 1 8 ? 1.551 -4.987 -1.903 1.00 14.11 8 LYS A C 19
ATOM 5810 O O . LYS A 1 8 ? 2.232 -4.220 -2.585 1.00 13.14 8 LYS A O 19
ATOM 5829 N N . VAL A 1 9 ? 0.295 -4.723 -1.553 1.00 44.53 9 VAL A N 19
ATOM 5830 C CA . VAL A 1 9 ? -0.368 -3.490 -1.959 1.00 22.32 9 VAL A CA 19
ATOM 5831 C C . VAL A 1 9 ? -1.201 -2.913 -0.819 1.00 63.42 9 VAL A C 19
ATOM 5832 O O . VAL A 1 9 ? -2.372 -2.581 -0.999 1.00 63.33 9 VAL A O 19
ATOM 5845 N N . ALA A 1 10 ? -0.587 -2.797 0.355 1.00 54.24 10 ALA A N 19
ATOM 5846 C CA . ALA A 1 10 ? -1.271 -2.258 1.523 1.00 15.34 10 ALA A CA 19
ATOM 5847 C C . ALA A 1 10 ? -0.296 -2.030 2.673 1.00 32.45 10 ALA A C 19
ATOM 5848 O O . ALA A 1 10 ? 0.039 -2.986 3.344 1.00 65.15 10 ALA A O 19
ATOM 5874 N N . HIS A 1 12 ? 2.756 0.158 2.063 1.00 43.11 12 HIS A N 19
ATOM 5875 C CA . HIS A 1 12 ? 3.855 0.802 1.353 1.00 22.40 12 HIS A CA 19
ATOM 5876 C C . HIS A 1 12 ? 3.359 1.475 0.078 1.00 74.13 12 HIS A C 19
ATOM 5877 O O . HIS A 1 12 ? 4.095 2.217 -0.573 1.00 32.41 12 HIS A O 19
ATOM 5891 N N . VAL A 1 13 ? 2.105 1.211 -0.275 1.00 53.32 13 VAL A N 19
ATOM 5892 C CA . VAL A 1 13 ? 1.508 1.791 -1.473 1.00 43.13 13 VAL A CA 19
ATOM 5893 C C . VAL A 1 13 ? 1.545 3.314 -1.422 1.00 44.23 13 VAL A C 19
ATOM 5894 O O . VAL A 1 13 ? 1.996 3.968 -2.363 1.00 74.44 13 VAL A O 19
ATOM 5907 N N . VAL A 1 14 ? 1.067 3.875 -0.315 1.00 43.23 14 VAL A N 19
ATOM 5908 C CA . VAL A 1 14 ? 1.046 5.323 -0.140 1.00 55.21 14 VAL A CA 19
ATOM 5909 C C . VAL A 1 14 ? 2.420 5.928 -0.399 1.00 45.22 14 VAL A C 19
ATOM 5910 O O . VAL A 1 14 ? 2.534 7.041 -0.911 1.00 20.12 14 VAL A O 19
ATOM 5923 N N . GLY A 1 15 ? 3.465 5.185 -0.043 1.00 42.20 15 GLY A N 19
ATOM 5924 C CA . GLY A 1 15 ? 4.819 5.666 -0.246 1.00 60.23 15 GLY A CA 19
ATOM 5925 C C . GLY A 1 15 ? 5.141 5.895 -1.709 1.00 52.45 15 GLY A C 19
ATOM 5926 O O . GLY A 1 15 ? 5.999 6.711 -2.043 1.00 24.14 15 GLY A O 19
ATOM 5930 N N . ALA A 1 16 ? 4.450 5.173 -2.586 1.00 2.13 16 ALA A N 19
ATOM 5931 C CA . ALA A 1 16 ? 4.666 5.303 -4.021 1.00 61.31 16 ALA A CA 19
ATOM 5932 C C . ALA A 1 16 ? 3.672 6.280 -4.640 1.00 31.00 16 ALA A C 19
ATOM 5933 O O . ALA A 1 16 ? 4.056 7.181 -5.387 1.00 72.31 16 ALA A O 19
ATOM 5940 N N . ILE A 1 17 ? 2.395 6.095 -4.325 1.00 12.31 17 ILE A N 19
ATOM 5941 C CA . ILE A 1 17 ? 1.346 6.961 -4.850 1.00 44.24 17 ILE A CA 19
ATOM 5942 C C . ILE A 1 17 ? 1.622 8.423 -4.515 1.00 11.45 17 ILE A C 19
ATOM 5943 O O . ILE A 1 17 ? 1.342 9.317 -5.314 1.00 62.31 17 ILE A O 19
ATOM 5959 N N . ALA A 1 18 ? 2.173 8.659 -3.329 1.00 22.11 18 ALA A N 19
ATOM 5960 C CA . ALA A 1 18 ? 2.490 10.012 -2.890 1.00 65.41 18 ALA A CA 19
ATOM 5961 C C . ALA A 1 18 ? 3.697 10.565 -3.642 1.00 12.13 18 ALA A C 19
ATOM 5962 O O . ALA A 1 18 ? 3.971 11.763 -3.594 1.00 45.34 18 ALA A O 19
ATOM 5969 N N . GLU A 1 19 ? 4.411 9.683 -4.334 1.00 2.43 19 GLU A N 19
ATOM 5970 C CA . GLU A 1 19 ? 5.589 10.085 -5.094 1.00 42.55 19 GLU A CA 19
ATOM 5971 C C . GLU A 1 19 ? 5.189 10.838 -6.360 1.00 75.35 19 GLU A C 19
ATOM 5972 O O . GLU A 1 19 ? 5.692 11.927 -6.635 1.00 63.33 19 GLU A O 19
ATOM 5984 N N . HIS A 1 20 ? 4.279 10.246 -7.130 1.00 31.22 20 HIS A N 19
ATOM 5985 C CA . HIS A 1 20 ? 3.810 10.859 -8.367 1.00 45.32 20 HIS A CA 19
ATOM 5986 C C . HIS A 1 20 ? 2.807 11.972 -8.077 1.00 71.12 20 HIS A C 19
ATOM 5987 O O . HIS A 1 20 ? 2.620 12.880 -8.887 1.00 25.31 20 HIS A O 19
ATOM 6001 N N . PHE A 1 21 ? 2.163 11.893 -6.917 1.00 72.03 21 PHE A N 19
ATOM 6002 C CA . PHE A 1 21 ? 1.178 12.892 -6.521 1.00 74.43 21 PHE A CA 19
ATOM 6003 C C . PHE A 1 21 ? 1.643 13.655 -5.285 1.00 24.02 21 PHE A C 19
ATOM 6004 O O . PHE A 1 21 ? 0.867 14.039 -4.444 1.00 40.54 21 PHE A O 19
ATOM 6024 N N . GLY A 1 1 ? -2.500 -17.282 1.816 1.00 45.20 1 GLY A N 20
ATOM 6025 C CA . GLY A 1 1 ? -3.517 -17.528 0.809 1.00 30.43 1 GLY A CA 20
ATOM 6026 C C . GLY A 1 1 ? -3.799 -16.306 -0.041 1.00 54.32 1 GLY A C 20
ATOM 6027 O O . GLY A 1 1 ? -2.966 -15.898 -0.851 1.00 52.13 1 GLY A O 20
ATOM 6033 N N . LEU A 1 2 ? -4.978 -15.720 0.141 1.00 74.34 2 LEU A N 20
ATOM 6034 C CA . LEU A 1 2 ? -5.370 -14.538 -0.619 1.00 0.13 2 LEU A CA 20
ATOM 6035 C C . LEU A 1 2 ? -4.793 -13.273 0.008 1.00 33.13 2 LEU A C 20
ATOM 6036 O O . LEU A 1 2 ? -4.009 -12.559 -0.617 1.00 32.30 2 LEU A O 20
ATOM 6052 N N . PHE A 1 3 ? -5.186 -13.001 1.249 1.00 64.53 3 PHE A N 20
ATOM 6053 C CA . PHE A 1 3 ? -4.707 -11.823 1.962 1.00 20.22 3 PHE A CA 20
ATOM 6054 C C . PHE A 1 3 ? -3.188 -11.849 2.097 1.00 30.44 3 PHE A C 20
ATOM 6055 O O . PHE A 1 3 ? -2.542 -10.805 2.179 1.00 74.42 3 PHE A O 20
ATOM 6072 N N . GLY A 1 4 ? -2.621 -13.053 2.121 1.00 55.43 4 GLY A N 20
ATOM 6073 C CA . GLY A 1 4 ? -1.183 -13.194 2.248 1.00 45.32 4 GLY A CA 20
ATOM 6074 C C . GLY A 1 4 ? -0.428 -12.366 1.227 1.00 21.01 4 GLY A C 20
ATOM 6075 O O . GLY A 1 4 ? 0.708 -11.956 1.467 1.00 3.15 4 GLY A O 20
ATOM 6079 N N . VAL A 1 5 ? -1.059 -12.119 0.083 1.00 45.52 5 VAL A N 20
ATOM 6080 C CA . VAL A 1 5 ? -0.438 -11.335 -0.978 1.00 41.45 5 VAL A CA 20
ATOM 6081 C C . VAL A 1 5 ? -0.891 -9.880 -0.923 1.00 71.23 5 VAL A C 20
ATOM 6082 O O . VAL A 1 5 ? -0.178 -8.979 -1.367 1.00 5.13 5 VAL A O 20
ATOM 6095 N N . LEU A 1 6 ? -2.080 -9.657 -0.375 1.00 31.11 6 LEU A N 20
ATOM 6096 C CA . LEU A 1 6 ? -2.629 -8.310 -0.261 1.00 22.31 6 LEU A CA 20
ATOM 6097 C C . LEU A 1 6 ? -1.662 -7.389 0.475 1.00 44.11 6 LEU A C 20
ATOM 6098 O O . LEU A 1 6 ? -1.683 -6.173 0.286 1.00 4.41 6 LEU A O 20
ATOM 6114 N N . ALA A 1 7 ? -0.813 -7.977 1.311 1.00 43.30 7 ALA A N 20
ATOM 6115 C CA . ALA A 1 7 ? 0.166 -7.209 2.071 1.00 1.32 7 ALA A CA 20
ATOM 6116 C C . ALA A 1 7 ? 1.164 -6.521 1.146 1.00 60.05 7 ALA A C 20
ATOM 6117 O O . ALA A 1 7 ? 1.788 -5.528 1.517 1.00 45.31 7 ALA A O 20
ATOM 6124 N N . LYS A 1 8 ? 1.309 -7.058 -0.062 1.00 1.54 8 LYS A N 20
ATOM 6125 C CA . LYS A 1 8 ? 2.231 -6.495 -1.042 1.00 62.02 8 LYS A CA 20
ATOM 6126 C C . LYS A 1 8 ? 1.736 -5.142 -1.542 1.00 72.30 8 LYS A C 20
ATOM 6127 O O . LYS A 1 8 ? 2.469 -4.407 -2.203 1.00 0.51 8 LYS A O 20
ATOM 6146 N N . VAL A 1 9 ? 0.487 -4.818 -1.220 1.00 40.10 9 VAL A N 20
ATOM 6147 C CA . VAL A 1 9 ? -0.104 -3.552 -1.634 1.00 74.11 9 VAL A CA 20
ATOM 6148 C C . VAL A 1 9 ? -0.954 -2.952 -0.519 1.00 3.05 9 VAL A C 20
ATOM 6149 O O . VAL A 1 9 ? -2.118 -2.611 -0.727 1.00 52.31 9 VAL A O 20
ATOM 6162 N N . ALA A 1 10 ? -0.364 -2.826 0.665 1.00 1.34 10 ALA A N 20
ATOM 6163 C CA . ALA A 1 10 ? -1.065 -2.265 1.813 1.00 51.22 10 ALA A CA 20
ATOM 6164 C C . ALA A 1 10 ? -0.091 -1.900 2.927 1.00 22.54 10 ALA A C 20
ATOM 6165 O O . ALA A 1 10 ? 0.315 -2.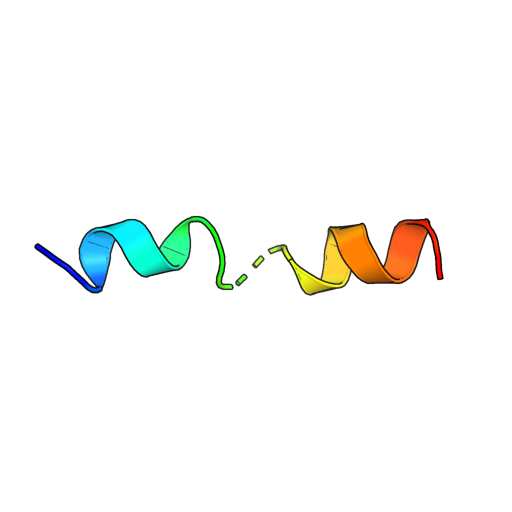787 3.653 1.00 11.22 10 ALA A O 20
ATOM 6191 N N . HIS A 1 12 ? 2.760 0.357 2.071 1.00 3.23 12 HIS A N 20
ATOM 6192 C CA . HIS A 1 12 ? 3.849 0.931 1.287 1.00 2.14 12 HIS A CA 20
ATOM 6193 C C . HIS A 1 12 ? 3.313 1.618 0.035 1.00 42.35 12 HIS A C 20
ATOM 6194 O O . HIS A 1 12 ? 4.034 2.356 -0.638 1.00 73.43 12 HIS A O 20
ATOM 6208 N N . VAL A 1 13 ? 2.044 1.370 -0.273 1.00 71.00 13 VAL A N 20
ATOM 6209 C CA . VAL A 1 13 ? 1.412 1.965 -1.445 1.00 31.22 13 VAL A CA 20
ATOM 6210 C C . VAL A 1 13 ? 1.428 3.487 -1.366 1.00 1.32 13 VAL A C 20
ATOM 6211 O O . VAL A 1 13 ? 1.797 4.165 -2.325 1.00 12.14 13 VAL A O 20
ATOM 6224 N N . VAL A 1 14 ? 1.027 4.018 -0.215 1.00 22.02 14 VAL A N 20
ATOM 6225 C CA . VAL A 1 14 ? 0.997 5.462 -0.009 1.00 60.21 14 VAL A CA 20
ATOM 6226 C C . VAL A 1 14 ? 2.332 6.097 -0.379 1.00 11.01 14 VAL A C 20
ATOM 6227 O O . VAL A 1 14 ? 2.379 7.091 -1.102 1.00 65.23 14 VAL A O 20
ATOM 6240 N N . GLY A 1 15 ? 3.418 5.516 0.123 1.00 51.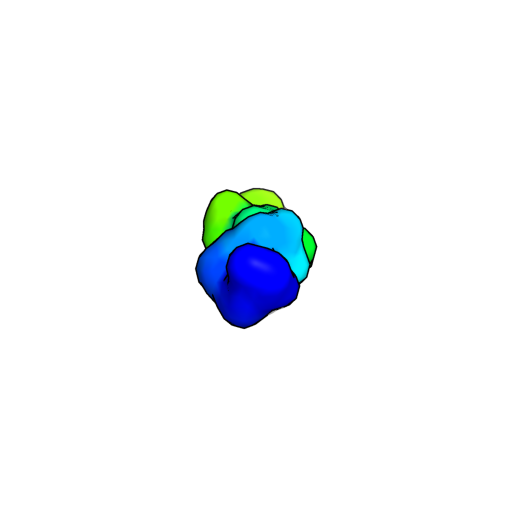12 15 GLY A N 20
ATOM 6241 C CA . GLY A 1 15 ? 4.740 6.039 -0.166 1.00 63.42 15 GLY A CA 20
ATOM 6242 C C . GLY A 1 15 ? 5.015 6.132 -1.653 1.00 63.22 15 GLY A C 20
ATOM 6243 O O . GLY A 1 15 ? 5.860 6.913 -2.088 1.00 60.10 15 GLY A O 20
ATOM 6247 N N . ALA A 1 16 ? 4.300 5.331 -2.436 1.00 62.25 16 ALA A N 20
ATOM 6248 C CA . ALA A 1 16 ? 4.471 5.325 -3.884 1.00 12.21 16 ALA A CA 20
ATOM 6249 C C . ALA A 1 16 ? 3.516 6.308 -4.553 1.00 53.32 16 ALA A C 20
ATOM 6250 O O . ALA A 1 16 ? 3.931 7.143 -5.356 1.00 3.33 16 ALA A O 20
ATOM 6257 N N . ILE A 1 17 ? 2.234 6.202 -4.217 1.00 45.21 17 ILE A N 20
ATOM 6258 C CA . ILE A 1 17 ? 1.220 7.081 -4.786 1.00 44.30 17 ILE A CA 20
ATOM 6259 C C . ILE A 1 17 ? 1.567 8.547 -4.543 1.00 15.31 17 ILE A C 20
ATOM 6260 O O . ILE A 1 17 ? 1.318 9.402 -5.393 1.00 20.13 17 ILE A O 20
ATOM 6276 N N . ALA A 1 18 ? 2.141 8.828 -3.379 1.00 42.00 18 ALA A N 20
ATOM 6277 C CA . ALA A 1 18 ? 2.525 10.189 -3.025 1.00 52.12 18 ALA A CA 20
ATOM 6278 C C . ALA A 1 18 ? 3.754 10.635 -3.810 1.00 13.21 18 ALA A C 20
ATOM 6279 O O . ALA A 1 18 ? 4.086 11.820 -3.841 1.00 72.21 18 ALA A O 20
ATOM 6286 N N . GLU A 1 19 ? 4.426 9.678 -4.442 1.00 31.33 19 GLU A N 20
ATOM 6287 C CA . GLU A 1 19 ? 5.620 9.973 -5.225 1.00 60.44 19 GLU A CA 20
ATOM 6288 C C . GLU A 1 19 ? 5.254 10.661 -6.538 1.00 33.43 19 GLU A C 20
ATOM 6289 O O . GLU A 1 19 ? 5.818 11.699 -6.886 1.00 33.23 19 GLU A O 20
ATOM 6301 N N . HIS A 1 20 ? 4.306 10.074 -7.261 1.00 44.04 20 HIS A N 20
ATOM 6302 C CA . HIS A 1 20 ? 3.863 10.630 -8.536 1.00 20.54 20 HIS A CA 20
ATOM 6303 C C . HIS A 1 20 ? 2.916 11.804 -8.316 1.00 54.44 20 HIS A C 20
ATOM 6304 O O . HIS A 1 20 ? 2.767 12.667 -9.182 1.00 45.23 20 HIS A O 20
ATOM 6318 N N . PHE A 1 21 ? 2.273 11.831 -7.152 1.00 43.11 21 PHE A N 20
ATOM 6319 C CA . PHE A 1 21 ? 1.338 12.899 -6.820 1.00 3.51 21 PHE A CA 20
ATOM 6320 C C . PHE A 1 21 ? 1.854 13.729 -5.647 1.00 73.13 21 PHE A C 20
ATOM 6321 O O . PHE A 1 21 ? 1.105 14.216 -4.836 1.00 15.21 21 PHE A O 20
#

Secondary structure (DSSP, 8-state):
--HHHHGGG--HHHHHHHH-

B-factor: mean 39.1, std 24.35, range [0.02, 75.44]

Solvent-accessible surface area: 2168 Å² total

Foldseek 3Di:
DVVVCVVVCVVVCVVVVVVD